Protein AF-A0A523SPM0-F1 (afdb_monomer_lite)

pLDDT: mean 93.88, std 7.46, range [58.22, 98.81]

Structure (mmCIF, N/CA/C/O backbone):
data_AF-A0A523SPM0-F1
#
_entry.id   AF-A0A523SPM0-F1
#
loop_
_atom_site.group_PDB
_atom_site.id
_atom_site.type_symbol
_atom_site.label_atom_id
_atom_site.label_alt_id
_atom_site.label_comp_id
_atom_site.label_asym_id
_atom_site.label_entity_id
_atom_site.label_seq_id
_atom_site.pdbx_PDB_ins_code
_atom_site.Cartn_x
_atom_site.Cartn_y
_atom_site.Cartn_z
_atom_site.occupancy
_atom_site.B_iso_or_equiv
_atom_site.auth_seq_id
_atom_site.auth_comp_id
_atom_site.auth_asym_id
_atom_site.auth_atom_id
_atom_site.pdbx_PDB_model_num
ATOM 1 N N . MET A 1 1 ? -2.596 -20.547 20.341 1.00 78.56 1 MET A N 1
ATOM 2 C CA . MET A 1 1 ? -1.266 -20.321 20.984 1.00 78.56 1 MET A CA 1
ATOM 3 C C . MET A 1 1 ? -1.324 -20.509 22.513 1.00 78.56 1 MET A C 1
ATOM 5 O O . MET A 1 1 ? -2.424 -20.628 23.032 1.00 78.56 1 MET A O 1
ATOM 9 N N . HIS A 1 2 ? -0.196 -20.523 23.255 1.00 85.94 2 HIS A N 1
ATOM 10 C CA . HIS A 1 2 ? -0.216 -20.657 24.735 1.00 85.94 2 HIS A CA 1
ATOM 11 C C . HIS A 1 2 ? -0.800 -19.425 25.455 1.00 85.94 2 HIS A C 1
ATOM 13 O O . HIS A 1 2 ? -1.523 -19.572 26.436 1.00 85.94 2 HIS A O 1
ATOM 19 N N . PHE A 1 3 ? -0.532 -18.218 24.949 1.00 90.62 3 PHE A N 1
ATOM 20 C CA . PHE A 1 3 ? -1.114 -16.971 25.452 1.00 90.62 3 PHE A CA 1
ATOM 21 C C . PHE A 1 3 ? -2.153 -16.439 24.466 1.00 90.62 3 PHE A C 1
ATOM 23 O O . PHE A 1 3 ? -1.918 -16.450 23.257 1.00 90.62 3 PHE A O 1
ATOM 30 N N . LYS A 1 4 ? -3.288 -15.952 24.980 1.00 92.25 4 LYS A N 1
ATOM 31 C CA . LYS A 1 4 ? -4.262 -15.209 24.171 1.00 92.25 4 LYS A CA 1
ATOM 32 C C . LYS A 1 4 ? -3.719 -13.809 23.909 1.00 92.25 4 LYS A C 1
ATOM 34 O O . LYS A 1 4 ? -3.340 -13.127 24.856 1.00 92.25 4 LYS A O 1
ATOM 39 N N . LEU A 1 5 ? -3.692 -13.394 22.644 1.00 92.81 5 LEU A N 1
ATOM 40 C CA . LEU A 1 5 ? -3.217 -12.054 22.274 1.00 92.81 5 LEU A CA 1
ATOM 41 C C . LEU A 1 5 ? -4.288 -10.977 22.441 1.00 92.81 5 LEU A C 1
ATOM 43 O O . LEU A 1 5 ? -3.945 -9.811 22.582 1.00 92.81 5 LEU A O 1
ATOM 47 N N . LEU A 1 6 ? -5.562 -11.373 22.417 1.00 93.38 6 LEU A N 1
ATOM 48 C CA . LEU A 1 6 ? -6.715 -10.497 22.577 1.00 93.38 6 LEU A CA 1
ATOM 49 C C . LEU A 1 6 ? -7.563 -10.992 23.751 1.00 93.38 6 LEU A C 1
ATOM 51 O O . LEU A 1 6 ? -7.893 -12.181 23.857 1.00 93.38 6 LEU A O 1
ATOM 55 N N . SER A 1 7 ? -7.895 -10.083 24.659 1.00 94.44 7 SER A N 1
ATOM 56 C CA . SER A 1 7 ? -8.816 -10.327 25.763 1.00 94.44 7 SER A CA 1
ATOM 57 C C . SER A 1 7 ? -10.267 -10.300 25.282 1.00 94.44 7 SER A C 1
ATOM 59 O O . SER A 1 7 ? -10.586 -9.766 24.226 1.00 94.44 7 SER A O 1
ATOM 61 N N . THR A 1 8 ? -11.197 -10.815 26.089 1.00 95.88 8 THR A N 1
ATOM 62 C CA . THR A 1 8 ? -12.637 -10.740 25.776 1.00 95.88 8 THR A CA 1
ATOM 63 C C . THR A 1 8 ? -13.138 -9.302 25.617 1.00 95.88 8 THR A C 1
ATOM 65 O O . THR A 1 8 ? -14.108 -9.072 24.902 1.00 95.88 8 THR A O 1
ATOM 68 N N . ARG A 1 9 ? -12.498 -8.339 26.288 1.00 95.75 9 ARG A N 1
ATOM 69 C CA . ARG A 1 9 ? -12.816 -6.917 26.148 1.00 95.75 9 ARG A CA 1
ATOM 70 C C . ARG A 1 9 ? -12.385 -6.393 24.777 1.00 95.75 9 ARG A C 1
ATOM 72 O O . ARG A 1 9 ? -13.190 -5.735 24.132 1.00 95.75 9 ARG A O 1
ATOM 79 N N . ASP A 1 10 ? -11.185 -6.754 24.325 1.00 95.31 10 ASP A N 1
ATOM 80 C CA . ASP A 1 10 ? -10.652 -6.332 23.022 1.00 95.31 10 ASP A CA 1
ATOM 81 C C . ASP A 1 10 ? -11.528 -6.848 21.875 1.00 95.31 10 ASP A C 1
ATOM 83 O O . ASP A 1 10 ? -11.893 -6.084 20.985 1.00 95.31 10 ASP A O 1
ATOM 87 N N . LEU A 1 11 ? -11.933 -8.124 21.943 1.00 96.94 11 LEU A N 1
ATOM 88 C CA . LEU A 1 11 ? -12.828 -8.730 20.950 1.00 96.94 11 LEU A CA 1
ATOM 89 C C . LEU A 1 11 ? -14.160 -7.976 20.874 1.00 96.94 11 LEU A C 1
ATOM 91 O O . LEU A 1 11 ? -14.527 -7.495 19.812 1.00 96.94 11 LEU A O 1
ATOM 95 N N . LYS A 1 12 ? -14.823 -7.758 22.019 1.00 98.00 12 LYS A N 1
ATOM 96 C CA . LYS A 1 12 ? -16.098 -7.023 22.072 1.00 98.00 12 LYS A CA 1
ATOM 97 C C . LYS A 1 12 ? -15.994 -5.597 21.533 1.00 98.00 12 LYS A C 1
ATOM 99 O O . LYS A 1 12 ? -16.937 -5.126 20.908 1.00 98.00 12 LYS A O 1
ATOM 104 N N . ALA A 1 13 ? -14.888 -4.904 21.797 1.00 98.06 13 ALA A N 1
ATOM 105 C CA . ALA A 1 13 ? -14.670 -3.552 21.295 1.00 98.06 13 ALA A CA 1
ATOM 106 C C . ALA A 1 13 ? -14.503 -3.531 19.767 1.00 98.06 13 ALA A C 1
ATOM 108 O O . ALA A 1 13 ? -15.066 -2.660 19.103 1.00 98.06 13 ALA A O 1
ATOM 109 N N . MET A 1 14 ? -13.769 -4.496 19.204 1.00 98.00 14 MET A N 1
ATOM 110 C CA . MET A 1 14 ? -13.620 -4.639 17.753 1.00 98.00 14 MET A CA 1
ATOM 111 C C . MET A 1 14 ? -14.925 -5.064 17.076 1.00 98.00 14 MET A C 1
ATOM 113 O O . MET A 1 14 ? -15.291 -4.453 16.076 1.00 98.00 14 MET A O 1
ATOM 117 N N . ASP A 1 15 ? -15.654 -6.025 17.646 1.00 98.50 15 ASP A N 1
ATOM 118 C CA . ASP A 1 15 ? -16.955 -6.467 17.131 1.00 98.50 15 ASP A CA 1
ATOM 119 C C . ASP A 1 15 ? -17.958 -5.300 17.135 1.00 98.50 15 ASP A C 1
ATOM 121 O O . ASP A 1 15 ? -18.575 -5.002 16.116 1.00 98.50 15 ASP A O 1
ATOM 125 N N . ALA A 1 16 ? -18.033 -4.534 18.233 1.00 98.62 16 ALA A N 1
ATOM 126 C CA . ALA A 1 16 ? -18.876 -3.339 18.304 1.00 98.62 16 ALA A CA 1
ATOM 127 C C . ALA A 1 16 ? -18.490 -2.285 17.251 1.00 98.62 16 ALA A C 1
ATOM 129 O O . ALA A 1 16 ? -19.358 -1.602 16.700 1.00 98.62 16 ALA A O 1
ATOM 130 N N . LEU A 1 17 ? -17.193 -2.146 16.953 1.00 98.56 17 LEU A N 1
ATOM 131 C CA . LEU A 1 17 ? -16.728 -1.261 15.890 1.00 98.56 17 LEU A CA 1
ATOM 132 C C . LEU A 1 17 ? -17.192 -1.754 14.512 1.00 98.56 17 LEU A C 1
ATOM 134 O O . LEU A 1 17 ? -17.703 -0.935 13.751 1.00 98.56 17 LEU A O 1
ATOM 138 N N . ILE A 1 18 ? -17.073 -3.051 14.207 1.00 98.56 18 ILE A N 1
ATOM 139 C CA . ILE A 1 18 ? -17.595 -3.665 12.968 1.00 98.56 18 ILE A CA 1
ATOM 140 C C . ILE A 1 18 ? -19.108 -3.429 12.846 1.00 98.56 18 ILE A C 1
ATOM 142 O O . ILE A 1 18 ? -19.576 -2.902 11.834 1.00 98.56 18 ILE A O 1
ATOM 146 N N . ASP A 1 19 ? -19.865 -3.728 13.900 1.00 98.62 19 ASP A N 1
ATOM 147 C CA . ASP A 1 19 ? -21.324 -3.575 13.931 1.00 98.62 19 ASP A CA 1
ATOM 148 C C . ASP A 1 19 ? -21.753 -2.120 13.710 1.00 98.62 19 ASP A C 1
ATOM 150 O O . ASP A 1 19 ? -22.724 -1.842 13.005 1.00 98.62 19 ASP A O 1
ATOM 154 N N . SER A 1 20 ? -20.991 -1.161 14.247 1.00 98.50 20 SER A N 1
ATOM 155 C CA . SER A 1 20 ? -21.260 0.270 14.054 1.00 98.50 20 SER A CA 1
ATOM 156 C C . SER A 1 20 ? -21.124 0.751 12.604 1.00 98.50 20 SER A C 1
ATOM 158 O O . SER A 1 20 ? -21.571 1.857 12.291 1.00 98.50 20 SER A O 1
ATOM 160 N N . TYR A 1 21 ? -20.496 -0.054 11.743 1.00 98.25 21 TYR A N 1
ATOM 161 C CA . TYR A 1 21 ? -20.367 0.162 10.302 1.00 98.25 21 TYR A CA 1
ATOM 162 C C . TYR A 1 21 ? -21.308 -0.731 9.475 1.00 98.25 21 TYR A C 1
ATOM 164 O O . TYR A 1 21 ? -21.231 -0.724 8.250 1.00 98.25 21 TYR A O 1
ATOM 172 N N . GLY A 1 22 ? -22.229 -1.454 10.122 1.00 97.88 22 GLY A N 1
ATOM 173 C CA . GLY A 1 22 ? -23.222 -2.303 9.457 1.00 97.88 22 GLY A CA 1
ATOM 174 C C . GLY A 1 22 ? -22.838 -3.780 9.356 1.00 97.88 22 GLY A C 1
ATOM 175 O O . GLY A 1 22 ? -23.574 -4.542 8.734 1.00 97.88 22 GLY A O 1
ATOM 176 N N . GLY A 1 23 ? -21.731 -4.198 9.978 1.00 98.31 23 GLY A N 1
ATOM 177 C CA . GLY A 1 23 ? -21.254 -5.580 9.930 1.00 98.31 23 GLY A CA 1
ATOM 178 C C . GLY A 1 23 ? -20.215 -5.826 8.831 1.00 98.31 23 GLY A C 1
ATOM 179 O O . GLY A 1 23 ? -20.062 -5.037 7.897 1.00 98.31 23 GLY A O 1
ATOM 180 N N . ALA A 1 24 ? -19.490 -6.942 8.936 1.00 98.06 24 ALA A N 1
ATOM 181 C CA . ALA A 1 24 ? -18.371 -7.255 8.046 1.00 98.06 24 ALA A CA 1
ATOM 182 C C . ALA A 1 24 ? -18.782 -7.385 6.566 1.00 98.06 24 ALA A C 1
ATOM 184 O O . ALA A 1 24 ? -18.094 -6.865 5.687 1.00 98.06 24 ALA A O 1
ATOM 185 N N . GLU A 1 25 ? -19.930 -8.015 6.291 1.00 97.50 25 GLU A N 1
ATOM 186 C CA . GLU A 1 25 ? -20.453 -8.179 4.928 1.00 97.50 25 GLU A CA 1
ATOM 187 C C . GLU A 1 25 ? -20.771 -6.836 4.259 1.00 97.50 25 GLU A C 1
ATOM 189 O O . GLU A 1 25 ? -20.422 -6.620 3.096 1.00 97.50 25 GLU A O 1
ATOM 194 N N . GLU A 1 26 ? -21.401 -5.913 4.992 1.00 98.06 26 GLU A N 1
ATOM 195 C CA . GLU A 1 26 ? -21.746 -4.592 4.466 1.00 98.06 26 GLU A CA 1
ATOM 196 C C . GLU A 1 26 ? -20.485 -3.757 4.217 1.00 98.06 26 GLU A C 1
ATOM 198 O O . GLU A 1 26 ? -20.382 -3.116 3.170 1.00 98.06 26 GLU A O 1
ATOM 203 N N . ILE A 1 27 ? -19.486 -3.840 5.106 1.00 98.56 27 ILE A N 1
ATOM 204 C CA . ILE A 1 27 ? -18.180 -3.205 4.885 1.00 98.56 27 ILE A CA 1
ATOM 205 C C . ILE A 1 27 ? -17.552 -3.720 3.586 1.00 98.56 27 ILE A C 1
ATOM 207 O O . ILE A 1 27 ? -17.174 -2.923 2.723 1.00 98.56 27 ILE A O 1
ATOM 211 N N . SER A 1 28 ? -17.476 -5.043 3.411 1.00 98.12 28 SER A N 1
ATOM 212 C CA . SER A 1 28 ? -16.903 -5.640 2.202 1.00 98.12 28 SER A CA 1
ATOM 213 C C . SER A 1 28 ? -17.643 -5.212 0.937 1.00 98.12 28 SER A C 1
ATOM 215 O O . SER A 1 28 ? -17.008 -4.828 -0.047 1.00 98.12 28 SER A O 1
ATOM 217 N N . LYS A 1 29 ? -18.977 -5.218 0.969 1.00 98.12 29 LYS A N 1
ATOM 218 C CA . LYS A 1 29 ? -19.819 -4.812 -0.159 1.00 98.12 29 LYS A CA 1
ATOM 219 C C . LYS A 1 29 ? -19.625 -3.342 -0.536 1.00 98.12 29 LYS A C 1
ATOM 221 O O . LYS A 1 29 ? -19.514 -3.036 -1.724 1.00 98.12 29 LYS A O 1
ATOM 226 N N . GLN A 1 30 ? -19.570 -2.439 0.443 1.00 97.62 30 GLN A N 1
ATOM 227 C CA . GLN A 1 30 ? -19.360 -1.012 0.181 1.00 97.62 30 GLN A CA 1
ATOM 228 C C . GLN A 1 30 ? -17.985 -0.748 -0.430 1.00 97.62 30 GLN A C 1
ATOM 230 O O . GLN A 1 30 ? -17.899 -0.014 -1.416 1.00 97.62 30 GLN A O 1
ATOM 235 N N . ILE A 1 31 ? -16.936 -1.405 0.082 1.00 98.19 31 ILE A N 1
ATOM 236 C CA . ILE A 1 31 ? -15.592 -1.322 -0.501 1.00 98.19 31 ILE A CA 1
ATOM 237 C C . ILE A 1 31 ? -15.634 -1.692 -1.986 1.00 98.19 31 ILE A C 1
ATOM 239 O O . ILE A 1 31 ? -15.200 -0.891 -2.809 1.00 98.19 31 ILE A O 1
ATOM 243 N N . GLU A 1 32 ? -16.189 -2.855 -2.347 1.00 97.75 32 GLU A N 1
ATOM 244 C CA . GLU A 1 32 ? -16.238 -3.293 -3.752 1.00 97.75 32 GLU A CA 1
ATOM 245 C C . GLU A 1 32 ? -17.041 -2.339 -4.640 1.00 97.75 32 GLU A C 1
ATOM 247 O O . GLU A 1 32 ? -16.625 -2.041 -5.760 1.00 97.75 32 GLU A O 1
ATOM 252 N N . SER A 1 33 ? -18.154 -1.798 -4.135 1.00 96.81 33 SER A N 1
ATOM 253 C CA . SER A 1 33 ? -19.006 -0.883 -4.909 1.00 96.81 33 SER A CA 1
ATOM 254 C C . SER A 1 33 ? -18.293 0.401 -5.356 1.00 96.81 33 SER A C 1
ATOM 256 O O . SER A 1 33 ? -18.675 1.001 -6.360 1.00 96.81 33 SER A O 1
ATOM 258 N N . LEU A 1 34 ? -17.235 0.796 -4.643 1.00 97.12 34 LEU A N 1
ATOM 259 C CA . LEU A 1 34 ? -16.447 1.996 -4.916 1.00 97.12 34 LEU A CA 1
ATOM 260 C C . LEU A 1 34 ? -15.173 1.732 -5.723 1.00 97.12 34 LEU A C 1
ATOM 262 O O . LEU A 1 34 ? -14.445 2.679 -6.005 1.00 97.12 34 LEU A O 1
ATOM 266 N N . ARG A 1 35 ? -14.843 0.478 -6.054 1.00 96.31 35 ARG A N 1
ATOM 267 C CA . ARG A 1 35 ? -13.588 0.143 -6.761 1.00 96.31 35 ARG A CA 1
ATOM 268 C C . ARG A 1 35 ? -13.692 0.245 -8.280 1.00 96.31 35 ARG A C 1
ATOM 270 O O . ARG A 1 35 ? -12.662 0.307 -8.957 1.00 96.31 35 ARG A O 1
ATOM 277 N N . ASP A 1 36 ? -14.913 0.276 -8.805 1.00 96.12 36 ASP A N 1
ATOM 278 C CA . ASP A 1 36 ? -15.158 0.504 -10.224 1.00 96.12 36 ASP A CA 1
ATOM 279 C C . ASP A 1 36 ? -14.667 1.892 -10.670 1.00 96.12 36 ASP A C 1
ATOM 281 O O . ASP A 1 36 ? -14.769 2.881 -9.935 1.00 96.12 36 ASP A O 1
ATOM 285 N N . TYR A 1 37 ? -14.119 1.954 -11.886 1.00 97.69 37 TYR A N 1
ATOM 286 C CA . TYR A 1 37 ? -13.514 3.178 -12.396 1.00 97.69 37 TYR A CA 1
ATOM 287 C C . TYR A 1 37 ? -14.543 4.281 -12.634 1.00 97.69 37 TYR A C 1
ATOM 289 O O . TYR A 1 37 ? -14.278 5.418 -12.254 1.00 97.69 37 TYR A O 1
ATOM 297 N N . GLU A 1 38 ? -15.713 3.967 -13.195 1.00 98.00 38 GLU A N 1
ATOM 298 C CA . GLU A 1 38 ? -16.730 4.979 -13.503 1.00 98.00 38 GLU A CA 1
ATOM 299 C C . GLU A 1 38 ? -17.274 5.607 -12.219 1.00 98.00 38 GLU A C 1
ATOM 301 O O . GLU A 1 38 ? -17.396 6.831 -12.122 1.00 98.00 38 GLU A O 1
ATOM 306 N N . THR A 1 39 ? -17.491 4.789 -11.184 1.00 98.06 39 THR A N 1
ATOM 307 C CA . THR A 1 39 ? -17.859 5.282 -9.849 1.00 98.06 39 THR A CA 1
ATOM 308 C C . THR A 1 39 ? -16.802 6.242 -9.298 1.00 98.06 39 THR A C 1
ATOM 310 O O . THR A 1 39 ? -17.128 7.366 -8.904 1.00 98.06 39 THR A O 1
ATOM 313 N N . ARG A 1 40 ? -15.521 5.845 -9.297 1.00 98.12 40 ARG A N 1
ATOM 314 C CA . ARG A 1 40 ? -14.435 6.700 -8.786 1.00 98.12 40 ARG A CA 1
ATOM 315 C C . ARG A 1 40 ? -14.255 7.964 -9.612 1.00 98.12 40 ARG A C 1
ATOM 317 O O . ARG A 1 40 ? -14.081 9.029 -9.029 1.00 98.12 40 ARG A O 1
ATOM 324 N N . LYS A 1 41 ? -14.315 7.860 -10.941 1.00 98.25 41 LYS A N 1
ATOM 325 C CA . LYS A 1 41 ? -14.183 8.985 -11.874 1.00 98.25 41 LYS A CA 1
ATOM 326 C C . LYS A 1 41 ? -15.304 9.997 -11.669 1.00 98.25 41 LYS A C 1
ATOM 328 O O . LYS A 1 41 ? -15.018 11.189 -11.608 1.00 98.25 41 LYS A O 1
ATOM 333 N N . SER A 1 42 ? -16.542 9.538 -11.473 1.00 98.31 42 SER A N 1
ATOM 334 C CA . SER A 1 42 ? -17.681 10.410 -11.160 1.00 98.31 42 SER A CA 1
ATOM 335 C C . SER A 1 42 ? -17.466 11.170 -9.848 1.00 98.31 42 SER A C 1
ATOM 337 O O . SER A 1 42 ? -17.526 12.399 -9.836 1.00 98.31 42 SER A O 1
ATOM 339 N N . ILE A 1 43 ? -17.144 10.462 -8.758 1.00 98.19 43 ILE A N 1
ATOM 340 C CA . ILE A 1 43 ? -16.915 11.080 -7.439 1.00 98.19 43 ILE A CA 1
ATOM 341 C C . ILE A 1 43 ? -15.728 12.053 -7.493 1.00 98.19 43 ILE A C 1
ATOM 343 O O . ILE A 1 43 ? -15.812 13.176 -7.002 1.00 98.19 43 ILE A O 1
ATOM 347 N N . ALA A 1 44 ? -14.620 11.650 -8.117 1.00 98.25 44 ALA A N 1
ATOM 348 C CA . ALA A 1 44 ? -13.451 12.499 -8.319 1.00 98.25 44 ALA A CA 1
ATOM 349 C C . ALA A 1 44 ? -13.786 13.747 -9.156 1.00 98.25 44 ALA A C 1
ATOM 351 O O . ALA A 1 44 ? -13.326 14.846 -8.843 1.00 98.25 44 ALA A O 1
ATOM 352 N N . GLY A 1 45 ? -14.622 13.602 -10.188 1.00 98.38 45 GLY A N 1
ATOM 353 C CA . GLY A 1 45 ? -15.120 14.692 -11.026 1.00 98.38 45 GLY A CA 1
ATOM 354 C C . GLY A 1 45 ? -15.893 15.742 -10.232 1.00 98.38 45 GLY A C 1
ATOM 355 O O . GLY A 1 45 ? -15.569 16.926 -10.316 1.00 98.38 45 GLY A O 1
ATOM 356 N N . GLU A 1 46 ? -16.835 15.315 -9.387 1.00 98.25 46 GLU A N 1
ATOM 357 C CA . GLU A 1 46 ? -17.583 16.199 -8.473 1.00 98.25 46 GLU A CA 1
ATOM 358 C C . GLU A 1 46 ? -16.670 16.948 -7.491 1.00 98.25 46 GLU A C 1
ATOM 360 O O . GLU A 1 46 ? -16.991 18.047 -7.036 1.00 98.25 46 GLU A O 1
ATOM 365 N N . LYS A 1 47 ? -15.508 16.365 -7.186 1.00 98.00 47 LYS A N 1
ATOM 366 C CA . LYS A 1 47 ? -14.473 16.927 -6.312 1.00 98.00 47 LYS A CA 1
ATOM 367 C C . LYS A 1 47 ? -13.403 17.738 -7.057 1.00 98.00 47 LYS A C 1
ATOM 369 O O . LYS A 1 47 ? -12.453 18.204 -6.437 1.00 98.00 47 LYS A O 1
ATOM 374 N N . GLY A 1 48 ? -13.549 17.937 -8.369 1.00 98.06 48 GLY A N 1
ATOM 375 C CA . GLY A 1 48 ? -12.653 18.777 -9.171 1.00 98.06 48 GLY A CA 1
ATOM 376 C C . GLY A 1 48 ? -11.411 18.076 -9.731 1.00 98.06 48 GLY A C 1
ATOM 377 O O . GLY A 1 48 ? -10.492 18.751 -10.188 1.00 98.06 48 GLY A O 1
ATOM 378 N N . PHE A 1 49 ? -11.371 16.740 -9.733 1.00 98.44 49 PHE A N 1
ATOM 379 C CA . PHE A 1 49 ? -10.256 15.944 -10.270 1.00 98.44 49 PHE A CA 1
ATOM 380 C C . PHE A 1 49 ? -10.546 15.311 -11.645 1.00 98.44 49 PHE A C 1
ATOM 382 O O . PHE A 1 49 ? -9.690 14.615 -12.183 1.00 98.44 49 PHE A O 1
ATOM 389 N N . GLY A 1 50 ? -11.715 15.561 -12.247 1.00 98.12 50 GLY A N 1
ATOM 390 C CA . GLY A 1 50 ? -12.128 14.936 -13.516 1.00 98.12 50 GLY A CA 1
ATOM 391 C C . GLY A 1 50 ? -11.134 15.145 -14.666 1.00 98.12 50 GLY A C 1
ATOM 392 O O . GLY A 1 50 ? -10.632 14.174 -15.224 1.00 98.12 50 GLY A O 1
ATOM 393 N N . GLU A 1 51 ? -10.761 16.400 -14.946 1.00 98.44 51 GLU A N 1
ATOM 394 C CA . GLU A 1 51 ? -9.793 16.738 -16.008 1.00 98.44 51 GLU A CA 1
ATOM 395 C C . GLU A 1 51 ? -8.409 16.105 -15.760 1.00 98.44 51 GLU A C 1
ATOM 397 O O . GLU A 1 51 ? -7.701 15.735 -16.696 1.00 98.44 51 GLU A O 1
ATOM 402 N N . MET A 1 52 ? -8.009 15.959 -14.491 1.00 98.50 52 MET A N 1
ATOM 403 C CA . MET A 1 52 ? -6.749 15.304 -14.132 1.00 98.50 52 MET A CA 1
ATOM 404 C C . MET A 1 52 ? -6.775 13.821 -14.507 1.00 98.50 52 MET A C 1
ATOM 406 O O . MET A 1 52 ? -5.806 13.321 -15.074 1.00 98.50 52 MET A O 1
ATOM 410 N N . LEU A 1 53 ? -7.881 13.127 -14.219 1.00 98.69 53 LEU A N 1
ATOM 411 C CA . LEU A 1 53 ? -8.037 11.719 -14.579 1.00 98.69 53 LEU A CA 1
ATOM 412 C C . LEU A 1 53 ? -8.066 11.528 -16.099 1.00 98.69 53 LEU A C 1
ATOM 414 O O . LEU A 1 53 ? -7.379 10.641 -16.591 1.00 98.69 53 LEU A O 1
ATOM 418 N N . GLU A 1 54 ? -8.767 12.391 -16.836 1.00 98.50 54 GLU A N 1
ATOM 419 C CA . GLU A 1 54 ? -8.794 12.352 -18.308 1.00 98.50 54 GLU A CA 1
ATOM 420 C C . GLU A 1 54 ? -7.395 12.531 -18.912 1.00 98.50 54 GLU A C 1
ATOM 422 O O . GLU A 1 54 ? -6.981 11.781 -19.794 1.00 98.50 54 GLU A O 1
ATOM 427 N N . LYS A 1 55 ? -6.604 13.477 -18.394 1.00 98.56 55 LYS A N 1
ATOM 428 C CA . LYS A 1 55 ? -5.209 13.645 -18.832 1.00 98.56 55 LYS A CA 1
ATOM 429 C C . LYS A 1 55 ? -4.336 12.447 -18.469 1.00 98.56 55 LYS A C 1
ATOM 431 O O . LYS A 1 55 ? -3.458 12.087 -19.247 1.00 98.56 55 LYS A O 1
ATOM 436 N N . ALA A 1 56 ? -4.561 11.829 -17.309 1.00 98.56 56 ALA A N 1
ATOM 437 C CA . ALA A 1 56 ? -3.831 10.630 -16.919 1.00 98.56 56 ALA A CA 1
ATOM 438 C C . ALA A 1 56 ? -4.120 9.461 -17.877 1.00 98.56 56 ALA A C 1
ATOM 440 O O . ALA A 1 56 ? -3.183 8.759 -18.247 1.00 98.56 56 ALA A O 1
ATOM 441 N N . GLU A 1 57 ? -5.370 9.289 -18.328 1.00 98.44 57 GLU A N 1
ATOM 442 C CA . GLU A 1 57 ? -5.742 8.298 -19.355 1.00 98.44 57 GLU A CA 1
ATOM 443 C C . GLU A 1 57 ? -4.994 8.520 -20.678 1.00 98.44 57 GLU A C 1
ATOM 445 O O . GLU A 1 57 ? -4.609 7.556 -21.339 1.00 98.44 57 GLU A O 1
ATOM 450 N N . GLU A 1 58 ? -4.763 9.776 -21.065 1.00 98.44 58 GLU A N 1
ATOM 451 C CA . GLU A 1 58 ? -3.971 10.094 -22.255 1.00 98.44 58 GLU A CA 1
ATOM 452 C C . GLU A 1 58 ? -2.482 9.792 -22.048 1.00 98.44 58 GLU A C 1
ATOM 454 O O . GLU A 1 58 ? -1.878 9.131 -22.889 1.00 98.44 58 GLU A O 1
ATOM 459 N N . TYR A 1 59 ? -1.901 10.191 -20.913 1.00 98.50 59 TYR A N 1
ATOM 460 C CA . TYR A 1 59 ? -0.476 9.983 -20.633 1.00 98.50 59 TYR A CA 1
ATOM 461 C C . TYR A 1 59 ? -0.064 8.513 -20.588 1.00 98.50 59 TYR A C 1
ATOM 463 O O . TYR A 1 59 ? 1.017 8.164 -21.061 1.00 98.50 59 TYR A O 1
ATOM 471 N N . VAL A 1 60 ? -0.903 7.628 -20.044 1.00 97.94 60 VAL A N 1
ATOM 472 C CA . VAL A 1 60 ? -0.534 6.209 -19.916 1.00 97.94 60 VAL A CA 1
ATOM 473 C C . VAL A 1 60 ? -0.417 5.477 -21.257 1.00 97.94 60 VAL A C 1
ATOM 475 O O . VAL A 1 60 ? 0.190 4.407 -21.318 1.00 97.94 60 VAL A O 1
ATOM 478 N N . LYS A 1 61 ? -0.933 6.055 -22.351 1.00 97.25 61 LYS A N 1
ATOM 479 C CA . LYS A 1 61 ? -0.790 5.498 -23.708 1.00 97.25 61 LYS A CA 1
ATOM 480 C C . LYS A 1 61 ? 0.658 5.511 -24.198 1.00 97.25 61 LYS A C 1
ATOM 482 O O . LYS A 1 61 ? 1.014 4.656 -25.004 1.00 97.25 61 LYS A O 1
ATOM 487 N N . ASP A 1 62 ? 1.473 6.427 -23.680 1.00 97.19 62 ASP A N 1
ATOM 488 C CA . ASP A 1 62 ? 2.877 6.605 -24.064 1.00 97.19 62 ASP A CA 1
ATOM 489 C C . ASP A 1 62 ? 3.849 5.808 -23.171 1.00 97.19 62 ASP A C 1
ATOM 491 O O . ASP A 1 62 ? 5.066 5.975 -23.253 1.00 97.19 62 ASP A O 1
ATOM 495 N N . PHE A 1 63 ? 3.342 4.945 -22.283 1.00 98.00 63 PHE A N 1
ATOM 496 C CA . PHE A 1 63 ? 4.187 4.151 -21.390 1.00 98.00 63 PHE A CA 1
ATOM 497 C C . PHE A 1 63 ? 4.871 2.997 -22.133 1.00 98.00 63 PHE A C 1
ATOM 499 O O . PHE A 1 63 ? 4.278 2.344 -22.995 1.00 98.00 63 PHE A O 1
ATOM 506 N N . ALA A 1 64 ? 6.109 2.699 -21.731 1.00 97.56 64 ALA A N 1
ATOM 507 C CA . ALA A 1 64 ? 6.884 1.592 -22.276 1.00 97.56 64 ALA A CA 1
ATOM 508 C C . ALA A 1 64 ? 6.199 0.237 -22.040 1.00 97.56 64 ALA A C 1
ATOM 510 O O . ALA A 1 64 ? 5.593 0.009 -20.989 1.00 97.56 64 ALA A O 1
ATOM 511 N N . LYS A 1 65 ? 6.370 -0.691 -22.989 1.00 98.06 65 LYS A N 1
ATOM 512 C CA . LYS A 1 65 ? 5.825 -2.052 -22.915 1.00 98.06 65 LYS A CA 1
ATOM 513 C C . LYS A 1 65 ? 6.892 -3.091 -22.583 1.00 98.06 65 LYS A C 1
ATOM 515 O O . LYS A 1 65 ? 8.023 -3.036 -23.079 1.00 98.06 65 LYS A O 1
ATOM 520 N N . VAL A 1 66 ? 6.534 -4.055 -21.735 1.00 97.94 66 VAL A N 1
ATOM 521 C CA . VAL A 1 66 ? 7.410 -5.162 -21.329 1.00 97.94 66 VAL A CA 1
ATOM 522 C C . VAL A 1 66 ? 7.764 -6.019 -22.544 1.00 97.94 66 VAL A C 1
ATOM 524 O O . VAL A 1 66 ? 8.927 -6.389 -22.703 1.00 97.94 66 VAL A O 1
ATOM 527 N N . GLU A 1 67 ? 6.794 -6.294 -23.412 1.00 97.94 67 GLU A N 1
ATOM 528 C CA . GLU A 1 67 ? 6.927 -7.068 -24.648 1.00 97.94 67 GLU A CA 1
ATOM 529 C C . GLU A 1 67 ? 7.986 -6.457 -25.567 1.00 97.94 67 GLU A C 1
ATOM 531 O O . GLU A 1 67 ? 8.922 -7.153 -25.964 1.00 97.94 67 GLU A O 1
ATOM 536 N N . ASP A 1 68 ? 7.899 -5.146 -25.809 1.00 97.81 68 ASP A N 1
ATOM 537 C CA . ASP A 1 68 ? 8.844 -4.410 -26.652 1.00 97.81 68 ASP A CA 1
ATOM 538 C C . ASP A 1 68 ? 10.267 -4.494 -26.087 1.00 97.81 68 ASP A C 1
ATOM 540 O O . ASP A 1 68 ? 11.238 -4.714 -26.818 1.00 97.81 68 ASP A O 1
ATOM 544 N N . PHE A 1 69 ? 10.416 -4.353 -24.763 1.00 98.00 69 PHE A N 1
ATOM 545 C CA . PHE A 1 69 ? 11.715 -4.488 -24.109 1.00 98.00 69 PHE A CA 1
ATOM 546 C C . PHE A 1 69 ? 12.269 -5.916 -24.224 1.00 98.00 69 PHE A C 1
ATOM 548 O O . PHE A 1 69 ? 13.456 -6.088 -24.527 1.00 98.00 69 PHE A O 1
ATOM 555 N N . VAL A 1 70 ? 11.435 -6.931 -23.992 1.00 98.38 70 VAL A N 1
ATOM 556 C CA . VAL A 1 70 ? 11.811 -8.351 -24.067 1.00 98.38 70 VAL A CA 1
ATOM 557 C C . VAL A 1 70 ? 12.247 -8.725 -25.480 1.00 98.38 70 VAL A C 1
ATOM 559 O O . VAL A 1 70 ? 13.323 -9.309 -25.638 1.00 98.38 70 VAL A O 1
ATOM 562 N N . GLU A 1 71 ? 11.472 -8.341 -26.496 1.00 98.06 71 GLU A N 1
ATOM 563 C CA . GLU A 1 71 ? 11.776 -8.601 -27.904 1.00 98.06 71 GLU A CA 1
ATOM 564 C C . GLU A 1 71 ? 13.070 -7.896 -28.327 1.00 98.06 71 GLU A C 1
ATOM 566 O O . GLU A 1 71 ? 14.011 -8.547 -28.789 1.00 98.06 71 GLU A O 1
ATOM 571 N N . LYS A 1 72 ? 13.175 -6.584 -28.072 1.00 97.75 72 LYS A N 1
ATOM 572 C CA . LYS A 1 72 ? 14.348 -5.764 -28.426 1.00 97.75 72 LYS A CA 1
ATOM 573 C C . LYS A 1 72 ? 15.655 -6.287 -27.829 1.00 97.75 72 LYS A C 1
ATOM 575 O O . LYS A 1 72 ? 16.716 -6.097 -28.421 1.00 97.75 72 LYS A O 1
ATOM 580 N N . ASN A 1 73 ? 15.599 -6.905 -26.649 1.00 98.06 73 ASN A N 1
ATOM 581 C CA . ASN A 1 73 ? 16.780 -7.399 -25.937 1.00 98.06 73 ASN A CA 1
ATOM 582 C C . ASN A 1 73 ? 16.959 -8.925 -26.048 1.00 98.06 73 ASN A C 1
ATOM 584 O O . ASN A 1 73 ? 17.884 -9.455 -25.433 1.00 98.06 73 ASN A O 1
ATOM 588 N N . GLY A 1 74 ? 16.106 -9.633 -26.801 1.00 98.00 74 GLY A N 1
ATOM 589 C CA . GLY A 1 74 ? 16.185 -11.089 -26.960 1.00 98.00 74 GLY A CA 1
ATOM 590 C C . GLY A 1 74 ? 16.103 -11.850 -25.632 1.00 98.00 74 GLY A C 1
ATOM 591 O O . GLY A 1 74 ? 16.831 -12.825 -25.431 1.00 98.00 74 GLY A O 1
ATOM 592 N N . ILE A 1 75 ? 15.275 -11.376 -24.697 1.00 98.25 75 ILE A N 1
ATOM 593 C CA . ILE A 1 75 ? 15.209 -11.924 -23.337 1.00 98.25 75 ILE A CA 1
ATOM 594 C C . ILE A 1 75 ? 14.420 -13.235 -23.324 1.00 98.25 75 ILE A C 1
ATOM 596 O O . ILE A 1 75 ? 13.295 -13.312 -23.811 1.00 98.25 75 ILE A O 1
ATOM 600 N N . ALA A 1 76 ? 14.992 -14.257 -22.684 1.00 97.56 76 ALA A N 1
ATOM 601 C CA . ALA A 1 76 ? 14.320 -15.518 -22.399 1.00 97.56 76 ALA A CA 1
ATOM 602 C C . ALA A 1 76 ? 14.184 -15.722 -20.885 1.00 97.56 76 ALA A C 1
ATOM 604 O O . ALA A 1 76 ? 15.166 -15.674 -20.143 1.00 97.56 76 ALA A O 1
ATOM 605 N N . PHE A 1 77 ? 12.967 -16.004 -20.421 1.00 98.06 77 PHE A N 1
ATOM 606 C CA . PHE A 1 77 ? 12.688 -16.259 -19.008 1.00 98.06 77 PHE A CA 1
ATOM 607 C C . PHE A 1 77 ? 12.977 -17.721 -18.644 1.00 98.06 77 PHE A C 1
ATOM 609 O O . PHE A 1 77 ? 12.081 -18.566 -18.643 1.00 98.06 77 PHE A O 1
ATOM 616 N N . THR A 1 78 ? 14.246 -18.035 -18.379 1.00 97.81 78 THR A N 1
ATOM 617 C CA . THR A 1 78 ? 14.722 -19.407 -18.132 1.00 97.81 78 THR A CA 1
ATOM 618 C C . THR A 1 78 ? 14.813 -19.787 -16.655 1.00 97.81 78 THR A C 1
ATOM 620 O O . THR A 1 78 ? 15.080 -20.950 -16.348 1.00 97.81 78 THR A O 1
ATOM 623 N N . LYS A 1 79 ? 14.642 -18.837 -15.729 1.00 98.12 79 LYS A N 1
ATOM 624 C CA . LYS A 1 79 ? 14.802 -19.061 -14.286 1.00 98.12 79 LYS A CA 1
ATOM 625 C C . LYS A 1 79 ? 13.471 -18.990 -13.534 1.00 98.12 79 LYS A C 1
ATOM 627 O O . LYS A 1 79 ? 12.524 -18.332 -13.960 1.00 98.12 79 LYS A O 1
ATOM 632 N N . LYS A 1 80 ? 13.425 -19.688 -12.395 1.00 96.94 80 LYS A N 1
ATOM 633 C CA . LYS A 1 80 ? 12.367 -19.555 -11.377 1.00 96.94 80 LYS A CA 1
ATOM 634 C C . LYS A 1 80 ? 12.559 -18.262 -10.573 1.00 96.94 80 LYS A C 1
ATOM 636 O O . LYS A 1 80 ? 13.556 -17.579 -10.770 1.00 96.94 80 LYS A O 1
ATOM 641 N N . GLY A 1 81 ? 11.634 -17.959 -9.664 1.00 97.31 81 GLY A N 1
ATOM 642 C CA . GLY A 1 81 ? 11.632 -16.719 -8.892 1.00 97.31 81 GLY A CA 1
ATOM 643 C C . GLY A 1 81 ? 11.081 -15.561 -9.719 1.00 97.31 81 GLY A C 1
ATOM 644 O O . GLY A 1 81 ? 11.612 -15.219 -10.781 1.00 97.31 81 GLY A O 1
ATOM 645 N N . ILE A 1 82 ? 9.981 -14.988 -9.249 1.00 98.56 82 ILE A N 1
ATOM 646 C CA . ILE A 1 82 ? 9.294 -13.865 -9.878 1.00 98.56 82 ILE A CA 1
ATOM 647 C C . ILE A 1 82 ? 9.515 -12.623 -9.023 1.00 98.56 82 ILE A C 1
ATOM 649 O O . ILE A 1 82 ? 9.272 -12.618 -7.816 1.00 98.56 82 ILE A O 1
ATOM 653 N N . CYS A 1 83 ? 9.956 -11.556 -9.677 1.00 98.75 83 CYS A N 1
ATOM 654 C CA . CYS A 1 83 ? 10.103 -10.255 -9.055 1.00 98.75 83 CYS A CA 1
ATOM 655 C C . CYS A 1 83 ? 8.805 -9.444 -9.185 1.00 98.75 83 CYS A C 1
ATOM 657 O O . CYS A 1 83 ? 8.194 -9.403 -10.254 1.00 98.75 83 CYS A O 1
ATOM 659 N N . THR A 1 84 ? 8.397 -8.765 -8.119 1.00 98.81 84 THR A N 1
ATOM 660 C CA . THR A 1 84 ? 7.312 -7.773 -8.139 1.00 98.81 84 THR A CA 1
ATOM 661 C C . THR A 1 84 ? 7.915 -6.379 -7.954 1.00 98.81 84 THR A C 1
ATOM 663 O O . THR A 1 84 ? 8.638 -6.143 -6.985 1.00 98.81 84 THR A O 1
ATOM 666 N N . ALA A 1 85 ? 7.641 -5.456 -8.881 1.00 98.56 85 ALA A N 1
ATOM 667 C CA . ALA A 1 85 ? 8.167 -4.090 -8.842 1.00 98.56 85 ALA A CA 1
ATOM 668 C C . ALA A 1 85 ? 7.296 -3.176 -7.962 1.00 98.56 85 ALA A C 1
ATOM 670 O O . ALA A 1 85 ? 6.117 -2.978 -8.268 1.00 98.56 85 ALA A O 1
ATOM 671 N N . GLN A 1 86 ? 7.868 -2.594 -6.901 1.00 98.50 86 GLN A N 1
ATOM 672 C CA . GLN A 1 86 ? 7.139 -1.745 -5.953 1.00 98.50 86 GLN A CA 1
ATOM 673 C C . GLN A 1 86 ? 7.861 -0.420 -5.667 1.00 98.50 86 GLN A C 1
ATOM 675 O O . GLN A 1 86 ? 9.058 -0.392 -5.363 1.00 98.50 86 GLN A O 1
ATOM 680 N N . VAL A 1 87 ? 7.116 0.687 -5.683 1.00 97.75 87 VAL A N 1
ATOM 681 C CA . VAL A 1 87 ? 7.617 2.032 -5.343 1.00 97.75 87 VAL A CA 1
ATOM 682 C C . VAL A 1 87 ? 6.760 2.653 -4.239 1.00 97.75 87 VAL A C 1
ATOM 684 O O . VAL A 1 87 ? 5.533 2.547 -4.250 1.00 97.75 87 VAL A O 1
ATOM 687 N N . SER A 1 88 ? 7.400 3.300 -3.263 1.00 94.88 88 SER A N 1
ATOM 688 C CA . SER A 1 88 ? 6.721 4.085 -2.227 1.00 94.88 88 SER A CA 1
ATOM 689 C C . SER A 1 88 ? 6.929 5.586 -2.393 1.00 94.88 88 SER A C 1
ATOM 691 O O . SER A 1 88 ? 7.708 6.051 -3.226 1.00 94.88 88 SER A O 1
ATOM 693 N N . GLY A 1 89 ? 6.221 6.349 -1.562 1.00 92.50 89 GLY A N 1
ATOM 694 C CA . GLY A 1 89 ? 6.307 7.803 -1.538 1.00 92.50 89 GLY A CA 1
ATOM 695 C C . GLY A 1 89 ? 5.201 8.484 -2.333 1.00 92.50 89 GLY A C 1
ATOM 696 O O . GLY A 1 89 ? 5.312 9.673 -2.583 1.00 92.50 89 GLY A O 1
ATOM 697 N N . PHE A 1 90 ? 4.137 7.773 -2.722 1.00 96.19 90 PHE A N 1
ATOM 698 C CA . PHE A 1 90 ? 2.981 8.399 -3.365 1.00 96.19 90 PHE A CA 1
ATOM 699 C C . PHE A 1 90 ? 2.226 9.275 -2.360 1.00 96.19 90 PHE A C 1
ATOM 701 O O . PHE A 1 90 ? 1.888 8.831 -1.257 1.00 96.19 90 PHE A O 1
ATOM 708 N N . GLN A 1 91 ? 1.956 10.529 -2.719 1.00 95.38 91 GLN A N 1
ATOM 709 C CA . GLN A 1 91 ? 1.379 11.497 -1.785 1.00 95.38 91 GLN A CA 1
ATOM 710 C C . GLN A 1 91 ? 0.112 12.162 -2.342 1.00 95.38 91 GLN A C 1
ATOM 712 O O . GLN A 1 91 ? 0.056 13.365 -2.555 1.00 95.38 91 GLN A O 1
ATOM 717 N N . GLY A 1 92 ? -0.912 11.357 -2.613 1.00 96.12 92 GLY A N 1
ATOM 718 C CA . GLY A 1 92 ? -2.170 11.835 -3.186 1.00 96.12 92 GLY A CA 1
ATOM 719 C C . GLY A 1 92 ? -2.120 12.049 -4.696 1.00 96.12 92 GLY A C 1
ATOM 720 O O . GLY A 1 92 ? -1.166 11.665 -5.380 1.00 96.12 92 GLY A O 1
ATOM 721 N N . ALA A 1 93 ? -3.192 12.614 -5.232 1.00 98.12 93 ALA A N 1
ATOM 722 C CA . ALA A 1 93 ? -3.490 12.683 -6.647 1.00 98.12 93 ALA A CA 1
ATOM 723 C C . ALA A 1 93 ? -2.500 13.570 -7.398 1.00 98.12 93 ALA A C 1
ATOM 725 O O . ALA A 1 93 ? -1.904 13.110 -8.365 1.00 98.12 93 ALA A O 1
ATOM 726 N N . ARG A 1 94 ? -2.251 14.806 -6.945 1.00 98.06 94 ARG A N 1
ATOM 727 C CA . ARG A 1 94 ? -1.395 15.747 -7.693 1.00 98.06 94 ARG A CA 1
ATOM 728 C C . ARG A 1 94 ? 0.045 15.240 -7.865 1.00 98.06 94 ARG A C 1
ATOM 730 O O . ARG A 1 94 ? 0.502 15.208 -9.006 1.00 98.06 94 ARG A O 1
ATOM 737 N N . PRO A 1 95 ? 0.764 14.780 -6.818 1.00 97.81 95 PRO A N 1
ATOM 738 C CA . PRO A 1 95 ? 2.105 14.227 -7.017 1.00 97.81 95 PRO A CA 1
ATOM 739 C C . PRO A 1 95 ? 2.106 12.938 -7.846 1.00 97.81 95 PRO A C 1
ATOM 741 O O . PRO A 1 95 ? 3.022 12.711 -8.635 1.00 97.81 95 PRO A O 1
ATOM 744 N N . THR A 1 96 ? 1.071 12.101 -7.703 1.00 98.44 96 THR A N 1
ATOM 745 C CA . THR A 1 96 ? 0.918 10.887 -8.523 1.00 98.44 96 THR A CA 1
ATOM 746 C C . THR A 1 96 ? 0.745 11.245 -9.998 1.00 98.44 96 THR A C 1
ATOM 748 O O . THR A 1 96 ? 1.428 10.679 -10.845 1.00 98.44 96 THR A O 1
ATOM 751 N N . PHE A 1 97 ? -0.102 12.227 -10.304 1.00 98.69 97 PHE A N 1
ATOM 752 C CA . PHE A 1 97 ? -0.325 12.736 -11.653 1.00 98.69 97 PHE A CA 1
ATOM 753 C C . PHE A 1 97 ? 0.959 13.298 -12.277 1.00 98.69 97 PHE A C 1
ATOM 755 O O . PHE A 1 97 ? 1.275 12.987 -13.424 1.00 98.69 97 PHE A O 1
ATOM 762 N N . GLU A 1 98 ? 1.747 14.058 -11.513 1.00 98.50 98 GLU A N 1
ATOM 763 C CA . GLU A 1 98 ? 3.039 14.570 -11.982 1.00 98.50 98 GLU A CA 1
ATOM 764 C C . GLU A 1 98 ? 4.041 13.449 -12.276 1.00 98.50 98 GLU A C 1
ATOM 766 O O . GLU A 1 98 ? 4.742 13.503 -13.287 1.00 98.50 98 GLU A O 1
ATOM 771 N N . CYS A 1 99 ? 4.072 12.395 -11.455 1.00 98.56 99 CYS A N 1
ATOM 772 C CA . CYS A 1 99 ? 4.860 11.203 -11.758 1.00 98.56 99 CYS A CA 1
ATOM 773 C C . CYS A 1 99 ? 4.406 10.544 -13.071 1.00 98.56 99 CYS A C 1
ATOM 775 O O . CYS A 1 99 ? 5.245 10.258 -13.924 1.00 98.56 99 CYS A O 1
ATOM 777 N N . VAL A 1 100 ? 3.094 10.358 -13.265 1.00 98.62 100 VAL A N 1
ATOM 778 C CA . VAL A 1 100 ? 2.522 9.774 -14.492 1.00 98.62 100 VAL A CA 1
ATOM 779 C C . VAL A 1 100 ? 2.909 10.588 -15.727 1.00 98.62 100 VAL A C 1
ATOM 781 O O . VAL A 1 100 ? 3.412 10.017 -16.694 1.00 98.62 100 VAL A O 1
ATOM 784 N N . ARG A 1 101 ? 2.766 11.918 -15.676 1.00 98.62 101 ARG A N 1
ATOM 785 C CA . ARG A 1 101 ? 3.185 12.821 -16.760 1.00 98.62 101 ARG A CA 1
ATOM 786 C C . ARG A 1 101 ? 4.673 12.660 -17.085 1.00 98.62 101 ARG A C 1
ATOM 788 O O . ARG A 1 101 ? 5.037 12.528 -18.247 1.00 98.62 101 ARG A O 1
ATOM 795 N N . ARG A 1 102 ? 5.540 12.643 -16.066 1.00 98.44 102 ARG A N 1
ATOM 796 C CA . ARG A 1 102 ? 7.000 12.497 -16.235 1.00 98.44 102 ARG A CA 1
ATOM 797 C C . ARG A 1 102 ? 7.388 11.146 -16.838 1.00 98.44 102 ARG A C 1
ATOM 799 O O . ARG A 1 102 ? 8.328 11.082 -17.625 1.00 98.44 102 ARG A O 1
ATOM 806 N N . VAL A 1 103 ? 6.683 10.074 -16.474 1.00 98.25 103 VAL A N 1
ATOM 807 C CA . VAL A 1 103 ? 6.889 8.747 -17.073 1.00 98.25 103 VAL A CA 1
ATOM 808 C C . VAL A 1 103 ? 6.479 8.747 -18.545 1.00 98.25 103 VAL A C 1
ATOM 810 O O . VAL A 1 103 ? 7.265 8.279 -19.367 1.00 98.25 103 VAL A O 1
ATOM 813 N N . ALA A 1 104 ? 5.323 9.329 -18.886 1.00 98.00 104 ALA A N 1
ATOM 814 C CA . ALA A 1 104 ? 4.883 9.472 -20.276 1.00 98.00 104 ALA A CA 1
ATOM 815 C C . ALA A 1 104 ? 5.896 10.259 -21.123 1.00 98.00 104 ALA A C 1
ATOM 817 O O . ALA A 1 104 ? 6.245 9.845 -22.222 1.00 98.00 104 ALA A O 1
ATOM 818 N N . GLU A 1 105 ? 6.452 11.347 -20.580 1.00 97.88 105 GLU A N 1
ATOM 819 C CA . GLU A 1 105 ? 7.501 12.136 -21.245 1.00 97.88 105 GLU A CA 1
ATOM 820 C C . GLU A 1 105 ? 8.805 11.357 -21.474 1.00 97.88 105 GLU A C 1
ATOM 822 O O . GLU A 1 105 ? 9.567 11.698 -22.379 1.00 97.88 105 GLU A O 1
ATOM 827 N N . ASN A 1 106 ? 9.092 10.343 -20.651 1.00 96.00 106 ASN A N 1
ATOM 828 C CA . ASN A 1 106 ? 10.295 9.520 -20.778 1.00 96.00 106 ASN A CA 1
ATOM 829 C C . ASN A 1 106 ? 10.103 8.361 -21.773 1.00 96.00 106 ASN A C 1
ATOM 831 O O . ASN A 1 106 ? 11.057 8.008 -22.455 1.00 96.00 106 ASN A O 1
ATOM 835 N N . GLY A 1 107 ? 8.910 7.775 -21.901 1.00 92.88 107 GLY A N 1
ATOM 836 C CA . GLY A 1 107 ? 8.587 6.743 -22.903 1.00 92.88 107 GLY A CA 1
ATOM 837 C C . GLY A 1 107 ? 9.356 5.411 -22.798 1.00 92.88 107 GLY A C 1
ATOM 838 O O . GLY A 1 107 ? 8.956 4.427 -23.410 1.00 92.88 107 GLY A O 1
ATOM 839 N N . ASP A 1 108 ? 10.427 5.343 -22.001 1.00 95.62 108 ASP A N 1
ATOM 840 C CA . ASP A 1 108 ? 11.295 4.168 -21.850 1.00 95.62 108 ASP A CA 1
ATOM 841 C C . ASP A 1 108 ? 11.147 3.477 -20.480 1.00 95.62 108 ASP A C 1
ATOM 843 O O . ASP A 1 108 ? 11.791 2.454 -20.235 1.00 95.62 108 ASP A O 1
ATOM 847 N N . VAL A 1 109 ? 10.332 4.006 -19.562 1.00 97.75 109 VAL A N 1
ATOM 848 C CA . VAL A 1 109 ? 10.213 3.508 -18.177 1.00 97.75 109 VAL A CA 1
ATOM 849 C C . VAL A 1 109 ? 9.048 2.524 -18.044 1.00 97.75 109 VAL A C 1
ATOM 851 O O . VAL A 1 109 ? 7.904 2.887 -18.307 1.00 97.75 109 VAL A O 1
ATOM 854 N N . LEU A 1 110 ? 9.322 1.301 -17.574 1.00 98.25 110 LEU A N 1
ATOM 855 C CA . LEU A 1 110 ? 8.286 0.335 -17.194 1.00 98.25 110 LEU A CA 1
ATOM 856 C C . LEU A 1 110 ? 7.754 0.674 -15.796 1.00 98.25 110 LEU A C 1
ATOM 858 O O . LEU A 1 110 ? 8.516 0.759 -14.828 1.00 98.25 110 LEU A O 1
ATOM 862 N N . PHE A 1 111 ? 6.443 0.874 -15.674 1.00 98.25 111 PHE A N 1
ATOM 863 C CA . PHE A 1 111 ? 5.841 1.380 -14.439 1.00 98.25 111 PHE A CA 1
ATOM 864 C C . PHE A 1 111 ? 5.621 0.263 -13.395 1.00 98.25 111 PHE A C 1
ATOM 866 O O . PHE A 1 111 ? 5.103 -0.804 -13.752 1.00 98.25 111 PHE A O 1
ATOM 873 N N . PRO A 1 112 ? 5.982 0.471 -12.109 1.00 97.94 112 PRO A N 1
ATOM 874 C CA . PRO A 1 112 ? 5.871 -0.546 -11.057 1.00 97.94 112 PRO A CA 1
ATOM 875 C C . PRO A 1 112 ? 4.423 -0.996 -10.823 1.00 97.94 112 PRO A C 1
ATOM 877 O O . PRO A 1 112 ? 3.498 -0.195 -10.909 1.00 97.94 112 PRO A O 1
ATOM 880 N N . THR A 1 113 ? 4.223 -2.275 -10.487 1.00 98.00 113 THR A N 1
ATOM 881 C CA . THR A 1 113 ? 2.879 -2.847 -10.268 1.00 98.00 113 THR A CA 1
ATOM 882 C C . THR A 1 113 ? 2.298 -2.540 -8.896 1.00 98.00 113 THR A C 1
ATOM 884 O O . THR A 1 113 ? 1.084 -2.592 -8.724 1.00 98.00 113 THR A O 1
ATOM 887 N N . GLU A 1 114 ? 3.133 -2.235 -7.905 1.00 98.31 114 GLU A N 1
ATOM 888 C CA . GLU A 1 114 ? 2.672 -1.946 -6.550 1.00 98.31 114 GLU A CA 1
ATOM 889 C C . GLU A 1 114 ? 3.135 -0.571 -6.086 1.00 98.31 114 GLU A C 1
ATOM 891 O O . GLU A 1 114 ? 4.278 -0.155 -6.293 1.00 98.31 114 GLU A O 1
ATOM 896 N N . MET A 1 115 ? 2.223 0.132 -5.426 1.00 98.19 115 MET A N 1
ATOM 897 C CA . MET A 1 115 ? 2.397 1.517 -5.015 1.00 98.19 115 MET A CA 1
ATOM 898 C C . MET A 1 115 ? 2.114 1.637 -3.521 1.00 98.19 115 MET A C 1
ATOM 900 O O . MET A 1 115 ? 1.192 1.006 -3.001 1.00 98.19 115 MET A O 1
ATOM 904 N N . ILE A 1 116 ? 2.895 2.447 -2.811 1.00 96.19 116 ILE A N 1
ATOM 905 C CA . ILE A 1 116 ? 2.655 2.742 -1.393 1.00 96.19 116 ILE A CA 1
ATOM 906 C C . ILE A 1 116 ? 2.517 4.245 -1.204 1.00 96.19 116 ILE A C 1
ATOM 908 O O . ILE A 1 116 ? 3.449 5.006 -1.489 1.00 96.19 116 ILE A O 1
ATOM 912 N N . SER A 1 117 ? 1.372 4.653 -0.664 1.00 94.69 117 SER A N 1
ATOM 913 C CA . SER A 1 117 ? 1.175 6.006 -0.176 1.00 94.69 117 SER A CA 1
ATOM 914 C C . SER A 1 117 ? 1.719 6.161 1.233 1.00 94.69 117 SER A C 1
ATOM 916 O O . SER A 1 117 ? 1.558 5.274 2.067 1.00 94.69 117 SER A O 1
ATOM 918 N N . VAL A 1 118 ? 2.354 7.296 1.500 1.00 89.75 118 VAL A N 1
ATOM 919 C CA . VAL A 1 118 ? 2.988 7.620 2.791 1.00 89.75 118 VAL A CA 1
ATOM 920 C C . VAL A 1 118 ? 2.269 8.746 3.538 1.00 89.75 118 VAL A C 1
ATOM 922 O O . VAL A 1 118 ? 2.747 9.208 4.567 1.00 89.75 118 VAL A O 1
ATOM 925 N N . VAL A 1 119 ? 1.117 9.179 3.022 1.00 91.31 119 VAL A N 1
ATOM 926 C CA . VAL A 1 119 ? 0.294 10.241 3.608 1.00 91.31 119 VAL A CA 1
ATOM 927 C C . VAL A 1 119 ? -0.605 9.636 4.678 1.00 91.31 119 VAL A C 1
ATOM 929 O O . VAL A 1 119 ? -1.263 8.625 4.428 1.00 91.31 119 VAL A O 1
ATOM 932 N N . GLY A 1 120 ? -0.622 10.248 5.864 1.00 90.44 120 GLY A N 1
ATOM 933 C CA . GLY A 1 120 ? -1.549 9.871 6.929 1.00 90.44 120 GLY A CA 1
ATOM 934 C C . GLY A 1 120 ? -3.004 10.130 6.528 1.00 90.44 120 GLY A C 1
ATOM 935 O O . GLY A 1 120 ? -3.294 11.059 5.782 1.00 90.44 120 GLY A O 1
ATOM 936 N N . LEU A 1 121 ? -3.933 9.320 7.033 1.00 93.62 121 LEU A N 1
ATOM 937 C CA . LEU A 1 121 ? -5.355 9.387 6.672 1.00 93.62 121 LEU A CA 1
ATOM 938 C C . LEU A 1 121 ? -6.076 10.542 7.391 1.00 93.62 121 LEU A C 1
ATOM 940 O O . LEU A 1 121 ? -6.923 10.313 8.256 1.00 93.62 121 LEU A O 1
ATOM 944 N N . THR A 1 122 ? -5.719 11.784 7.049 1.00 93.69 122 THR A N 1
ATOM 945 C CA . THR A 1 122 ? -6.463 12.982 7.464 1.00 93.69 122 THR A CA 1
ATOM 946 C C . THR A 1 122 ? -7.853 12.978 6.829 1.00 93.69 122 THR A C 1
ATOM 948 O O . THR A 1 122 ? -8.063 12.405 5.758 1.00 93.69 122 THR A O 1
ATOM 951 N N . ASP A 1 123 ? -8.821 13.636 7.470 1.00 94.00 123 ASP A N 1
ATOM 952 C CA . ASP A 1 123 ? -10.163 13.763 6.893 1.00 94.00 123 ASP A CA 1
ATOM 953 C C . ASP A 1 123 ? -10.125 14.540 5.561 1.00 94.00 123 ASP A C 1
ATOM 955 O O . ASP A 1 123 ? -10.822 14.168 4.620 1.00 94.00 123 ASP A O 1
ATOM 959 N N . GLU A 1 124 ? -9.253 15.542 5.426 1.00 94.31 124 GLU A N 1
ATOM 960 C CA . GLU A 1 124 ? -9.049 16.232 4.148 1.00 94.31 124 GLU A CA 1
ATOM 961 C C . GLU A 1 124 ? -8.578 15.253 3.062 1.00 94.31 124 GLU A C 1
ATOM 963 O O . GLU A 1 124 ? -9.214 15.149 2.015 1.00 94.31 124 GLU A O 1
ATOM 968 N N . TYR A 1 125 ? -7.538 14.450 3.312 1.00 95.75 125 TYR A N 1
ATOM 969 C CA . TYR A 1 125 ? -7.037 13.490 2.323 1.00 95.75 125 TYR A CA 1
ATOM 970 C C . TYR A 1 125 ? -8.097 12.453 1.906 1.00 95.75 125 TYR A C 1
ATOM 972 O O . TYR A 1 125 ? -8.202 12.096 0.728 1.00 95.75 125 TYR A O 1
ATOM 980 N N . VAL A 1 126 ? -8.916 11.998 2.859 1.00 97.25 126 VAL A N 1
ATOM 981 C CA . VAL A 1 126 ? -9.943 10.970 2.637 1.00 97.25 126 VAL A CA 1
ATOM 982 C C . VAL A 1 126 ? -11.187 11.520 1.923 1.00 97.25 126 VAL A C 1
ATOM 984 O O . VAL A 1 126 ? -11.701 10.857 1.022 1.00 97.25 126 VAL A O 1
ATOM 987 N N . TYR A 1 127 ? -11.677 12.711 2.288 1.00 97.38 127 TYR A N 1
ATOM 988 C CA . TYR A 1 127 ? -12.993 13.214 1.850 1.00 97.38 127 TYR A CA 1
ATOM 989 C C . TYR A 1 127 ? -12.947 14.337 0.794 1.00 97.38 127 TYR A C 1
ATOM 991 O O . TYR A 1 127 ? -13.981 14.637 0.176 1.00 97.38 127 TYR A O 1
ATOM 999 N N . SER A 1 128 ? -11.783 14.951 0.552 1.00 97.19 128 SER A N 1
ATOM 1000 C CA . SER A 1 128 ? -11.619 16.023 -0.451 1.00 97.19 128 SER A CA 1
ATOM 1001 C C . SER A 1 128 ? -11.678 15.532 -1.897 1.00 97.19 128 SER A C 1
ATOM 1003 O O . SER A 1 128 ? -11.872 16.336 -2.799 1.00 97.19 128 SER A O 1
ATOM 1005 N N . GLY A 1 129 ? -11.529 14.225 -2.127 1.00 97.81 129 GLY A N 1
ATOM 1006 C CA . GLY A 1 129 ? -11.359 13.641 -3.458 1.00 97.81 129 GLY A CA 1
ATOM 1007 C C . GLY A 1 129 ? -9.904 13.303 -3.802 1.00 97.81 129 GLY A C 1
ATOM 1008 O O . GLY A 1 129 ? -9.669 12.618 -4.796 1.00 97.81 129 GLY A O 1
ATOM 1009 N N . ASP A 1 130 ? -8.937 13.712 -2.976 1.00 98.00 130 ASP A N 1
ATOM 1010 C CA . ASP A 1 130 ? -7.511 13.475 -3.223 1.00 98.00 130 ASP A CA 1
ATOM 1011 C C . ASP A 1 130 ? -7.168 11.970 -3.251 1.00 98.00 130 ASP A C 1
ATOM 1013 O O . ASP A 1 130 ? -6.724 11.443 -4.276 1.00 98.00 130 ASP A O 1
ATOM 1017 N N . LEU A 1 131 ? -7.471 11.224 -2.179 1.00 98.25 131 LEU A N 1
ATOM 1018 C CA . LEU A 1 131 ? -7.173 9.787 -2.126 1.00 98.25 131 LEU A CA 1
ATOM 1019 C C . LEU A 1 131 ? -7.947 8.967 -3.173 1.00 98.25 131 LEU A C 1
ATOM 1021 O O . LEU A 1 131 ? -7.357 8.096 -3.812 1.00 98.25 131 LEU A O 1
ATOM 1025 N N . ILE A 1 132 ? -9.244 9.225 -3.384 1.00 98.56 132 ILE A N 1
ATOM 1026 C CA . ILE A 1 132 ? -10.026 8.461 -4.377 1.00 98.56 132 ILE A CA 1
ATOM 1027 C C . ILE A 1 132 ? -9.515 8.696 -5.804 1.00 98.56 132 ILE A C 1
ATOM 1029 O O . ILE A 1 132 ? -9.479 7.760 -6.601 1.00 98.56 132 ILE A O 1
ATOM 1033 N N . SER A 1 133 ? -9.033 9.904 -6.109 1.00 98.69 133 SER A N 1
ATOM 1034 C CA . SER A 1 133 ? -8.420 10.216 -7.405 1.00 98.69 133 SER A CA 1
ATOM 1035 C C . SER A 1 133 ? -7.052 9.552 -7.558 1.00 98.69 133 SER A C 1
ATOM 1037 O O . SER A 1 133 ? -6.737 9.027 -8.626 1.00 98.69 133 SER A O 1
ATOM 1039 N N . ALA A 1 134 ? -6.252 9.500 -6.487 1.00 98.56 134 ALA A N 1
ATOM 1040 C CA . ALA A 1 134 ? -5.001 8.741 -6.476 1.00 98.56 134 ALA A CA 1
ATOM 1041 C C . ALA A 1 134 ? -5.241 7.239 -6.711 1.00 98.56 134 ALA A C 1
ATOM 1043 O O . ALA A 1 134 ? -4.532 6.624 -7.505 1.00 98.56 134 ALA A O 1
ATOM 1044 N N . LEU A 1 135 ? -6.272 6.665 -6.082 1.00 98.69 135 LEU A N 1
ATOM 1045 C CA . LEU A 1 135 ? -6.679 5.270 -6.283 1.00 98.69 135 LEU A CA 1
ATOM 1046 C C . LEU A 1 135 ? -7.200 5.018 -7.700 1.00 98.69 135 LEU A C 1
ATOM 1048 O O . LEU A 1 135 ? -6.849 4.000 -8.291 1.00 98.69 135 LEU A O 1
ATOM 1052 N N . ALA A 1 136 ? -7.984 5.943 -8.262 1.00 98.75 136 ALA A N 1
ATOM 1053 C CA . ALA A 1 136 ? -8.446 5.860 -9.645 1.00 98.75 136 ALA A CA 1
ATOM 1054 C C . ALA A 1 136 ? -7.264 5.840 -10.629 1.00 98.75 136 ALA A C 1
ATOM 1056 O O . ALA A 1 136 ? -7.202 4.982 -11.509 1.00 98.75 136 ALA A O 1
ATOM 1057 N N . MET A 1 137 ? -6.277 6.724 -10.445 1.00 98.69 137 MET A N 1
ATOM 1058 C CA . MET A 1 137 ? -5.055 6.699 -11.255 1.00 98.69 137 MET A CA 1
ATOM 1059 C C . MET A 1 137 ? -4.269 5.401 -11.072 1.00 98.69 137 MET A C 1
ATOM 1061 O O . MET A 1 137 ? -3.899 4.769 -12.056 1.00 98.69 137 MET A O 1
ATOM 1065 N N . ALA A 1 138 ? -4.029 4.988 -9.829 1.00 98.50 138 ALA A N 1
ATOM 1066 C CA . ALA A 1 138 ? -3.212 3.822 -9.521 1.00 98.50 138 ALA A CA 1
ATOM 1067 C C . ALA A 1 138 ? -3.848 2.500 -9.968 1.00 98.50 138 ALA A C 1
ATOM 1069 O O . ALA A 1 138 ? -3.262 1.749 -10.743 1.00 98.50 138 ALA A O 1
ATOM 1070 N N . GLU A 1 139 ? -5.038 2.183 -9.469 1.00 98.38 139 GLU A N 1
ATOM 1071 C CA . GLU A 1 139 ? -5.641 0.863 -9.651 1.00 98.38 139 GLU A CA 1
ATOM 1072 C C . GLU A 1 139 ? -6.391 0.750 -10.984 1.00 98.38 139 GLU A C 1
ATOM 1074 O O . GLU A 1 139 ? -6.371 -0.316 -11.596 1.00 98.38 139 GLU A O 1
ATOM 1079 N N . ASN A 1 140 ? -7.045 1.821 -11.452 1.00 98.50 140 ASN A N 1
ATOM 1080 C CA . ASN A 1 140 ? -7.914 1.748 -12.630 1.00 98.50 140 ASN A CA 1
ATOM 1081 C C . ASN A 1 140 ? -7.208 2.175 -13.928 1.00 98.50 140 ASN A C 1
ATOM 1083 O O . ASN A 1 140 ? -7.313 1.459 -14.921 1.00 98.50 140 ASN A O 1
ATOM 1087 N N . ILE A 1 141 ? -6.475 3.297 -13.923 1.00 98.62 141 ILE A N 1
ATOM 1088 C CA . ILE A 1 141 ? -5.802 3.823 -15.128 1.00 98.62 141 ILE A CA 1
ATOM 1089 C C . ILE A 1 141 ? -4.464 3.108 -15.364 1.00 98.62 141 ILE A C 1
ATOM 1091 O O . ILE A 1 141 ? -4.249 2.512 -16.416 1.00 98.62 141 ILE A O 1
ATOM 1095 N N . LEU A 1 142 ? -3.569 3.120 -14.372 1.00 98.38 142 LEU A N 1
ATOM 1096 C CA . LEU A 1 142 ? -2.261 2.459 -14.462 1.00 98.38 142 LEU A CA 1
ATOM 1097 C C . LEU A 1 142 ? -2.395 0.929 -14.398 1.00 98.38 142 LEU A C 1
ATOM 1099 O O . LEU A 1 142 ? -1.589 0.197 -14.979 1.00 98.38 142 LEU A O 1
ATOM 1103 N N . GLY A 1 143 ? -3.417 0.438 -13.693 1.00 98.19 143 GLY A N 1
ATOM 1104 C CA . GLY A 1 143 ? -3.616 -0.986 -13.448 1.00 98.19 143 GLY A CA 1
ATOM 1105 C C . GLY A 1 143 ? -2.572 -1.567 -12.498 1.00 98.19 143 GLY A C 1
ATOM 1106 O O . GLY A 1 143 ? -2.063 -2.664 -12.741 1.00 98.19 143 GLY A O 1
ATOM 1107 N N . ALA A 1 144 ? -2.217 -0.819 -11.450 1.00 98.06 144 ALA A N 1
ATOM 1108 C CA . ALA A 1 144 ? -1.437 -1.328 -10.332 1.00 98.06 144 ALA A CA 1
ATOM 1109 C C . ALA A 1 144 ? -2.193 -2.476 -9.644 1.00 98.06 144 ALA A C 1
ATOM 1111 O O . ALA A 1 144 ? -3.401 -2.401 -9.415 1.00 98.06 144 ALA A O 1
ATOM 1112 N N . SER A 1 145 ? -1.479 -3.539 -9.275 1.00 97.56 145 SER A N 1
ATOM 1113 C CA . SER A 1 145 ? -2.054 -4.684 -8.563 1.00 97.56 145 SER A CA 1
ATOM 1114 C C . SER A 1 145 ? -2.432 -4.346 -7.122 1.00 97.56 145 SER A C 1
ATOM 1116 O O . SER A 1 145 ? -3.347 -4.959 -6.568 1.00 97.56 145 SER A O 1
ATOM 1118 N N . LYS A 1 146 ? -1.723 -3.392 -6.505 1.00 97.44 146 LYS A N 1
ATOM 1119 C CA . LYS A 1 146 ? -1.961 -2.925 -5.137 1.00 97.44 146 LYS A CA 1
ATOM 1120 C C . LYS A 1 146 ? -1.579 -1.457 -4.969 1.00 97.44 146 LYS A C 1
ATOM 1122 O O . LYS A 1 146 ? -0.484 -1.052 -5.357 1.00 97.44 146 LYS A O 1
ATOM 1127 N N . PHE A 1 147 ? -2.433 -0.707 -4.275 1.00 98.00 147 PHE A N 1
ATOM 1128 C CA . PHE A 1 147 ? -2.114 0.611 -3.731 1.00 98.00 147 PHE A CA 1
ATOM 1129 C C . PHE A 1 147 ? -2.263 0.585 -2.206 1.00 98.00 147 PHE A C 1
ATOM 1131 O O . PHE A 1 147 ? -3.367 0.466 -1.681 1.00 98.00 147 PHE A O 1
ATOM 1138 N N . CYS A 1 148 ? -1.143 0.631 -1.486 1.00 97.75 148 CYS A N 1
ATOM 1139 C CA . CYS A 1 148 ? -1.115 0.543 -0.029 1.00 97.75 148 CYS A CA 1
ATOM 1140 C C . CYS A 1 148 ? -1.275 1.932 0.593 1.00 97.75 148 CYS A C 1
ATOM 1142 O O . CYS A 1 148 ? -0.366 2.758 0.486 1.00 97.75 148 CYS A O 1
ATOM 1144 N N . SER A 1 149 ? -2.374 2.175 1.300 1.00 96.56 149 SER A N 1
ATOM 1145 C CA . SER A 1 149 ? -2.586 3.418 2.049 1.00 96.56 149 SER A CA 1
ATOM 1146 C C . SER A 1 149 ? -1.971 3.335 3.445 1.00 96.56 149 SER A C 1
ATOM 1148 O O . SER A 1 149 ? -2.100 2.319 4.132 1.00 96.56 149 SER A O 1
ATOM 1150 N N . THR A 1 150 ? -1.313 4.400 3.899 1.00 91.81 150 THR A N 1
ATOM 1151 C CA . THR A 1 150 ? -0.695 4.429 5.230 1.00 91.81 150 THR A CA 1
ATOM 1152 C C . THR A 1 150 ? -1.622 5.082 6.243 1.00 91.81 150 THR A C 1
ATOM 1154 O O . THR A 1 150 ? -1.927 6.262 6.137 1.00 91.81 150 THR A O 1
ATOM 1157 N N . ASN A 1 151 ? -2.035 4.331 7.266 1.00 89.38 151 ASN A N 1
ATOM 1158 C CA . ASN A 1 151 ? -2.716 4.911 8.417 1.00 89.38 151 ASN A CA 1
ATOM 1159 C C . ASN A 1 151 ? -1.720 5.143 9.556 1.00 89.38 151 ASN A C 1
ATOM 1161 O O . ASN A 1 151 ? -1.144 4.194 10.093 1.00 89.38 151 ASN A O 1
ATOM 1165 N N . LEU A 1 152 ? -1.526 6.408 9.914 1.00 86.25 152 LEU A N 1
ATOM 1166 C CA . LEU A 1 152 ? -0.621 6.841 10.967 1.00 86.25 152 LEU A CA 1
ATOM 1167 C C . LEU A 1 152 ? -1.438 7.129 12.222 1.00 86.25 152 LEU A C 1
ATOM 1169 O O . LEU A 1 152 ? -2.303 7.997 12.225 1.00 86.25 152 LEU A O 1
ATOM 1173 N N . LEU A 1 153 ? -1.167 6.400 13.305 1.00 86.00 153 LEU A N 1
ATOM 1174 C CA . LEU A 1 153 ? -1.963 6.515 14.530 1.00 86.00 153 LEU A CA 1
ATOM 1175 C C . LEU A 1 153 ? -1.887 7.921 15.151 1.00 86.00 153 LEU A C 1
ATOM 1177 O O . LEU A 1 153 ? -2.837 8.376 15.784 1.00 86.00 153 LEU A O 1
ATOM 1181 N N . GLY A 1 154 ? -0.758 8.603 14.956 1.00 84.81 154 GLY A N 1
ATOM 1182 C CA . GLY A 1 154 ? -0.572 9.982 15.387 1.00 84.81 154 GLY A CA 1
ATOM 1183 C C . GLY A 1 154 ? -1.160 11.016 14.427 1.00 84.81 154 GLY A C 1
ATOM 1184 O O . GLY A 1 154 ? -0.920 12.196 14.640 1.00 84.81 154 GLY A O 1
ATOM 1185 N N . THR A 1 155 ? -1.872 10.654 13.358 1.00 88.75 155 THR A N 1
ATOM 1186 C CA . THR A 1 155 ? -2.516 11.658 12.497 1.00 88.75 155 THR A CA 1
ATOM 1187 C C . THR A 1 155 ? -3.584 12.422 13.290 1.00 88.75 155 THR A C 1
ATOM 1189 O O . THR A 1 155 ? -4.457 11.786 13.883 1.00 88.75 155 THR A O 1
ATOM 1192 N N . PRO A 1 156 ? -3.546 13.769 13.316 1.00 91.50 156 PRO A N 1
ATOM 1193 C CA . PRO A 1 156 ? -4.630 14.563 13.879 1.00 91.50 156 PRO A CA 1
ATOM 1194 C C . PRO A 1 156 ? -5.960 14.288 13.174 1.00 91.50 156 PRO A C 1
ATOM 1196 O O . PRO A 1 156 ? -6.039 14.303 11.945 1.00 91.50 156 PRO A O 1
ATOM 1199 N N . LEU A 1 157 ? -7.011 14.062 13.956 1.00 94.81 157 LEU A N 1
ATOM 1200 C CA . LEU A 1 157 ? -8.370 13.808 13.475 1.00 94.81 157 LEU A CA 1
ATOM 1201 C C . LEU A 1 157 ? -9.361 14.723 14.202 1.00 94.81 157 LEU A C 1
ATOM 1203 O O . LEU A 1 157 ? -9.094 15.106 15.341 1.00 94.81 157 LEU A O 1
ATOM 1207 N N . PRO A 1 158 ? -10.521 15.048 13.606 1.00 96.75 158 PRO A N 1
ATOM 1208 C CA . PRO A 1 158 ? -11.571 15.765 14.322 1.00 96.75 158 PRO A CA 1
ATOM 1209 C C . PRO A 1 158 ? -11.956 15.055 15.625 1.00 96.75 158 PRO A C 1
ATOM 1211 O O . PRO A 1 158 ? -12.093 13.829 15.648 1.00 96.75 158 PRO A O 1
ATOM 1214 N N . GLU A 1 159 ? -12.172 15.814 16.704 1.00 97.19 159 GLU A N 1
ATOM 1215 C CA . GLU A 1 159 ? -12.505 15.259 18.031 1.00 97.19 159 GLU A CA 1
ATOM 1216 C C . GLU A 1 159 ? -13.735 14.330 17.992 1.00 97.19 159 GLU A C 1
ATOM 1218 O O . GLU A 1 159 ? -13.801 13.317 18.692 1.00 97.19 159 GLU A O 1
ATOM 1223 N N . GLU A 1 160 ? -14.686 14.611 17.099 1.00 97.12 160 GLU A N 1
ATOM 1224 C CA . GLU A 1 160 ? -15.862 13.768 16.871 1.00 97.12 160 GLU A CA 1
ATOM 1225 C C . GLU A 1 160 ? -15.526 12.331 16.434 1.00 97.12 160 GLU A C 1
ATOM 1227 O O . GLU A 1 160 ? -16.279 11.407 16.756 1.00 97.12 160 GLU A O 1
ATOM 1232 N N . ARG A 1 161 ? -14.387 12.109 15.757 1.00 96.75 161 ARG A N 1
ATOM 1233 C CA . ARG A 1 161 ? -13.925 10.765 15.374 1.00 96.75 161 ARG A CA 1
ATOM 1234 C C . ARG A 1 161 ? -13.586 9.958 16.616 1.00 96.75 161 ARG A C 1
ATOM 1236 O O . ARG A 1 161 ? -14.074 8.840 16.771 1.00 96.75 161 ARG A O 1
ATOM 1243 N N . PHE A 1 162 ? -12.838 10.550 17.543 1.00 97.19 162 PHE A N 1
ATOM 1244 C CA . PHE A 1 162 ? -12.527 9.896 18.807 1.00 97.19 162 PHE A CA 1
ATOM 1245 C C . PHE A 1 162 ? -13.783 9.686 19.650 1.00 97.19 162 PHE A C 1
ATOM 1247 O O . PHE A 1 162 ? -14.029 8.566 20.095 1.00 97.19 162 PHE A O 1
ATOM 1254 N N . ALA A 1 163 ? -14.620 10.715 19.808 1.00 97.88 163 ALA A N 1
ATOM 1255 C CA . ALA A 1 163 ? -15.860 10.620 20.579 1.00 97.88 163 ALA A CA 1
ATOM 1256 C C . ALA A 1 163 ? -16.787 9.503 20.064 1.00 97.88 163 ALA A C 1
ATOM 1258 O O . ALA A 1 163 ? -17.396 8.781 20.860 1.00 97.88 163 ALA A O 1
ATOM 1259 N N . ARG A 1 164 ? -16.862 9.312 18.738 1.00 98.00 164 ARG A N 1
ATOM 1260 C CA . ARG A 1 164 ? -17.589 8.196 18.118 1.00 98.00 164 ARG A CA 1
ATOM 1261 C C . ARG A 1 164 ? -17.003 6.850 18.534 1.00 98.00 164 ARG A C 1
ATOM 1263 O O . ARG A 1 164 ? -17.757 5.998 19.004 1.00 98.00 164 ARG A O 1
ATOM 1270 N N . VAL A 1 165 ? -15.694 6.649 18.366 1.00 97.88 165 VAL A N 1
ATOM 1271 C CA . VAL A 1 165 ? -15.050 5.366 18.694 1.00 97.88 165 VAL A CA 1
ATOM 1272 C C . VAL A 1 165 ? -15.212 5.054 20.182 1.00 97.88 165 VAL A C 1
ATOM 1274 O O . VAL A 1 165 ? -15.590 3.938 20.526 1.00 97.88 165 VAL A O 1
ATOM 1277 N N . GLU A 1 166 ? -15.031 6.033 21.070 1.00 98.12 166 GLU A N 1
ATOM 1278 C CA . GLU A 1 166 ? -15.254 5.857 22.513 1.00 98.12 166 GLU A CA 1
ATOM 1279 C C . GLU A 1 166 ? -16.702 5.473 22.838 1.00 98.12 166 GLU A C 1
ATOM 1281 O O . GLU A 1 166 ? -16.947 4.607 23.676 1.00 98.12 166 GLU A O 1
ATOM 1286 N N . LYS A 1 167 ? -17.679 6.090 22.163 1.00 98.44 167 LYS A N 1
ATOM 1287 C CA . LYS A 1 167 ? -19.100 5.771 22.347 1.00 98.44 167 LYS A CA 1
ATOM 1288 C C . LYS A 1 167 ? -19.432 4.345 21.905 1.00 98.44 167 LYS A C 1
ATOM 1290 O O . LYS A 1 167 ? -20.204 3.674 22.582 1.00 98.44 167 LYS A O 1
ATOM 1295 N N . VAL A 1 168 ? -18.892 3.911 20.769 1.00 98.31 168 VAL A N 1
ATOM 1296 C CA . VAL A 1 168 ? -19.164 2.589 20.184 1.00 98.31 168 VAL A CA 1
ATOM 1297 C C . VAL A 1 168 ? -18.490 1.479 20.986 1.00 98.31 168 VAL A C 1
ATOM 1299 O O . VAL A 1 168 ? -19.101 0.455 21.268 1.00 98.31 168 VAL A O 1
ATOM 1302 N N . THR A 1 169 ? -17.232 1.691 21.359 1.00 97.88 169 THR A N 1
ATOM 1303 C CA . THR A 1 169 ? -16.380 0.641 21.936 1.00 97.88 169 THR A CA 1
ATOM 1304 C C . THR A 1 169 ? -16.368 0.643 23.463 1.00 97.88 169 THR A C 1
ATOM 1306 O O . THR A 1 169 ? -15.986 -0.348 24.078 1.00 97.88 169 THR A O 1
ATOM 1309 N N . GLY A 1 170 ? -16.776 1.751 24.090 1.00 96.81 170 GLY A N 1
ATOM 1310 C CA . GLY A 1 170 ? -16.649 1.967 25.532 1.00 96.81 170 GLY A CA 1
ATOM 1311 C C . GLY A 1 170 ? -15.221 2.285 25.991 1.00 96.81 170 GLY A C 1
ATOM 1312 O O . GLY A 1 170 ? -14.992 2.445 27.191 1.00 96.81 170 GLY A O 1
ATOM 1313 N N . GLU A 1 171 ? -14.264 2.381 25.065 1.00 95.81 171 GLU A N 1
ATOM 1314 C CA . GLU A 1 171 ? -12.876 2.720 25.363 1.00 95.81 171 GLU A CA 1
ATOM 1315 C C . GLU A 1 171 ? -12.654 4.222 25.532 1.00 95.81 171 GLU A C 1
ATOM 1317 O O . GLU A 1 171 ? -13.509 5.041 25.196 1.00 95.81 171 GLU A O 1
ATOM 1322 N N . LYS A 1 172 ? -11.489 4.576 26.081 1.00 94.56 172 LYS A N 1
ATOM 1323 C CA . LYS A 1 172 ? -11.005 5.953 26.202 1.00 94.56 172 LYS A CA 1
ATOM 1324 C C . LYS A 1 172 ? -9.590 6.060 25.663 1.00 94.56 172 LYS A C 1
ATOM 1326 O O . LYS A 1 172 ? -8.774 5.166 25.889 1.00 94.56 172 LYS A O 1
ATOM 1331 N N . PHE A 1 173 ? -9.307 7.169 24.989 1.00 93.31 173 PHE A N 1
ATOM 1332 C CA . PHE A 1 173 ? -8.010 7.399 24.360 1.00 93.31 173 PHE A CA 1
ATOM 1333 C C . PHE A 1 173 ? -7.336 8.633 24.941 1.00 93.31 173 PHE A C 1
ATOM 1335 O O . PHE A 1 173 ? -7.924 9.714 24.963 1.00 93.31 173 PHE A O 1
ATOM 1342 N N . GLU A 1 174 ? -6.087 8.479 25.377 1.00 91.75 174 GLU A N 1
ATOM 1343 C CA . GLU A 1 174 ? -5.260 9.617 25.767 1.00 91.75 174 GLU A CA 1
ATOM 1344 C C . GLU A 1 174 ? -4.866 10.410 24.517 1.00 91.75 174 GLU A C 1
ATOM 1346 O O . GLU A 1 174 ? -4.149 9.913 23.643 1.00 91.75 174 GLU A O 1
ATOM 1351 N N . ARG A 1 175 ? -5.359 11.646 24.432 1.00 92.56 175 ARG A N 1
ATOM 1352 C CA . ARG A 1 175 ? -5.160 12.538 23.291 1.00 92.56 175 ARG A CA 1
ATOM 1353 C C . ARG A 1 175 ? -4.938 13.981 23.732 1.00 92.56 175 ARG A C 1
ATOM 1355 O O . ARG A 1 175 ? -5.342 14.361 24.830 1.00 92.56 175 ARG A O 1
ATOM 1362 N N . ALA A 1 176 ? -4.283 14.756 22.877 1.00 92.38 176 ALA A N 1
ATOM 1363 C CA . ALA A 1 176 ? -4.076 16.189 23.030 1.00 92.38 176 ALA A CA 1
ATOM 1364 C C . ALA A 1 176 ? -4.921 16.957 22.004 1.00 92.38 176 ALA A C 1
ATOM 1366 O O . ALA A 1 176 ? -5.061 16.511 20.865 1.00 92.38 176 ALA A O 1
ATOM 1367 N N . ASP A 1 177 ? -5.451 18.111 22.414 1.00 95.06 177 ASP A N 1
ATOM 1368 C CA . ASP A 1 177 ? -6.000 19.112 21.497 1.00 95.06 177 ASP A CA 1
ATOM 1369 C C . ASP A 1 177 ? -4.835 19.764 20.745 1.00 95.06 177 ASP A C 1
ATOM 1371 O O . ASP A 1 177 ? -3.895 20.273 21.364 1.00 95.06 177 ASP A O 1
ATOM 1375 N N . VAL A 1 178 ? -4.885 19.709 19.417 1.00 93.00 178 VAL A N 1
ATOM 1376 C CA . VAL A 1 178 ? -3.858 20.283 18.534 1.00 93.00 178 VAL A CA 1
ATOM 1377 C C . VAL A 1 178 ? -4.384 21.487 17.743 1.00 93.00 178 VAL A C 1
ATOM 1379 O O . VAL A 1 178 ? -3.735 21.948 16.805 1.00 93.00 178 VAL A O 1
ATOM 1382 N N . GLY A 1 179 ? -5.532 22.034 18.150 1.0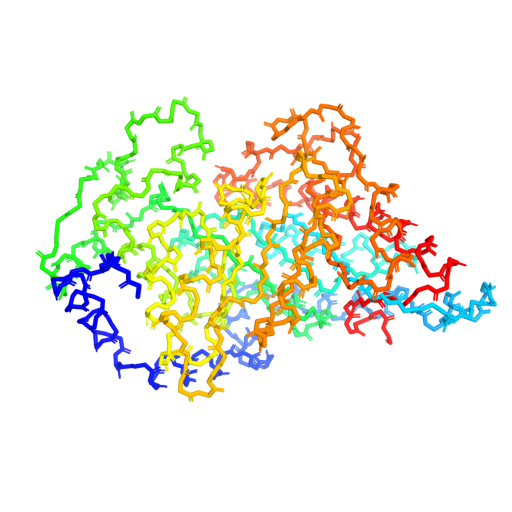0 93.94 179 GLY A N 1
ATOM 1383 C CA . GLY A 1 179 ? -6.167 23.209 17.563 1.00 93.94 179 GLY A CA 1
ATOM 1384 C C . GLY A 1 179 ? -7.149 22.877 16.439 1.00 93.94 179 GLY A C 1
ATOM 1385 O O . GLY A 1 179 ? -7.214 21.761 15.931 1.00 93.94 179 GLY A O 1
ATOM 1386 N N . ASN A 1 180 ? -7.945 23.875 16.039 1.00 92.31 180 ASN A N 1
ATOM 1387 C CA . ASN A 1 180 ? -8.908 23.788 14.928 1.00 92.31 180 ASN A CA 1
ATOM 1388 C C . ASN A 1 180 ? -9.932 22.637 15.044 1.00 92.31 180 ASN A C 1
ATOM 1390 O O . ASN A 1 180 ? -10.422 22.132 14.038 1.00 92.31 180 ASN A O 1
ATOM 1394 N N . GLY A 1 181 ? -10.260 22.215 16.270 1.00 94.75 181 GLY A N 1
ATOM 1395 C CA . GLY A 1 181 ? -11.169 21.089 16.518 1.00 94.75 181 GLY A CA 1
ATOM 1396 C C . GLY A 1 181 ? -10.551 19.710 16.251 1.00 94.75 181 GLY A C 1
ATOM 1397 O O . GLY A 1 181 ? -11.270 18.706 16.256 1.00 94.75 181 GLY A O 1
ATOM 1398 N N . LEU A 1 182 ? -9.237 19.650 16.025 1.00 96.12 182 LEU A N 1
ATOM 1399 C CA . LEU A 1 182 ? -8.486 18.419 15.839 1.00 96.12 182 LEU A CA 1
ATOM 1400 C C . LEU A 1 182 ? -7.900 17.942 17.166 1.00 96.12 182 LEU A C 1
ATOM 1402 O O . LEU A 1 182 ? -7.450 18.720 18.005 1.00 96.12 182 LEU A O 1
ATOM 1406 N N . SER A 1 183 ? -7.866 16.630 17.330 1.00 95.62 183 SER A N 1
ATOM 1407 C CA . SER A 1 183 ? -7.189 15.957 18.425 1.00 95.62 183 SER A CA 1
ATOM 1408 C C . SER A 1 183 ? -6.238 14.895 17.898 1.00 95.62 183 SER A C 1
ATOM 1410 O O . SER A 1 183 ? -6.388 14.377 16.790 1.00 95.62 183 SER A O 1
ATOM 1412 N N . GLN A 1 184 ? -5.234 14.576 18.702 1.00 91.62 184 GLN A N 1
ATOM 1413 C CA . GLN A 1 184 ? -4.164 13.665 18.329 1.00 91.62 184 GLN A CA 1
ATOM 1414 C C . GLN A 1 184 ? -3.874 12.701 19.474 1.00 91.62 184 GLN A C 1
ATOM 1416 O O . GLN A 1 184 ? -3.726 13.128 20.618 1.00 91.62 184 GLN A O 1
ATOM 1421 N N . ILE A 1 185 ? -3.757 11.406 19.175 1.00 90.56 185 ILE A N 1
ATOM 1422 C CA . ILE A 1 185 ? -3.304 10.417 20.161 1.00 90.56 185 ILE A CA 1
ATOM 1423 C C . ILE A 1 185 ? -1.915 10.800 20.680 1.00 90.56 185 ILE A C 1
ATOM 1425 O O . ILE A 1 185 ? -1.012 11.095 19.900 1.00 90.56 185 ILE A O 1
ATOM 1429 N N . ILE A 1 186 ? -1.733 10.747 22.000 1.00 85.38 186 ILE A N 1
ATOM 1430 C CA . ILE A 1 186 ? -0.435 11.021 22.622 1.00 85.38 186 ILE A CA 1
ATOM 1431 C C . ILE A 1 186 ? 0.450 9.772 22.511 1.00 85.38 186 ILE A C 1
ATOM 1433 O O . ILE A 1 186 ? 0.188 8.761 23.167 1.00 85.38 186 ILE A O 1
ATOM 1437 N N . LEU A 1 187 ? 1.523 9.862 21.719 1.00 79.81 187 LEU A N 1
ATOM 1438 C CA . LEU A 1 187 ? 2.635 8.900 21.703 1.00 79.81 187 LEU A CA 1
ATOM 1439 C C . LEU A 1 187 ? 3.765 9.461 22.585 1.00 79.81 187 LEU A C 1
ATOM 1441 O O . LEU A 1 187 ? 4.089 10.641 22.477 1.00 79.81 187 LEU A O 1
ATOM 1445 N N . LYS A 1 188 ? 4.298 8.676 23.532 1.00 73.12 188 LYS A N 1
ATOM 1446 C CA . LYS A 1 188 ? 5.063 9.195 24.688 1.00 73.12 188 LYS A CA 1
ATOM 1447 C C . LYS A 1 188 ? 6.570 8.931 24.647 1.00 73.12 188 LYS A C 1
ATOM 1449 O O . LYS A 1 188 ? 7.310 9.718 25.233 1.00 73.12 188 LYS A O 1
ATOM 1454 N N . ASN A 1 189 ? 7.044 7.849 24.031 1.00 66.38 189 ASN A N 1
ATOM 1455 C CA . ASN A 1 189 ? 8.450 7.420 24.120 1.00 66.38 189 ASN A CA 1
ATOM 1456 C C . ASN A 1 189 ? 9.300 7.774 22.884 1.00 66.38 189 ASN A C 1
ATOM 1458 O O . ASN A 1 189 ? 10.526 7.818 22.990 1.00 66.38 189 ASN A O 1
ATOM 1462 N N . MET A 1 190 ? 8.703 8.041 21.723 1.00 62.81 190 MET A N 1
ATOM 1463 C CA . MET A 1 190 ? 9.426 8.220 20.468 1.00 62.81 190 MET A CA 1
ATOM 1464 C C . MET A 1 190 ? 9.621 9.700 20.142 1.00 62.81 190 MET A C 1
ATOM 1466 O O . MET A 1 190 ? 8.845 10.291 19.414 1.00 62.81 190 MET A O 1
ATOM 1470 N N . GLY A 1 191 ? 10.707 10.314 20.611 1.00 60.28 191 GLY A N 1
ATOM 1471 C CA . GLY A 1 191 ? 10.999 11.744 20.400 1.00 60.28 191 GLY A CA 1
ATOM 1472 C C . GLY A 1 191 ? 11.246 12.220 18.952 1.00 60.28 191 GLY A C 1
ATOM 1473 O O . GLY A 1 191 ? 11.733 13.333 18.775 1.00 60.28 191 GLY A O 1
ATOM 1474 N N . THR A 1 192 ? 10.955 11.422 17.917 1.00 69.31 192 THR A N 1
ATOM 1475 C CA . THR A 1 192 ? 11.090 11.801 16.494 1.00 69.31 192 THR A CA 1
ATOM 1476 C C . THR A 1 192 ? 9.718 11.918 15.834 1.00 69.31 192 THR A C 1
ATOM 1478 O O . THR A 1 192 ? 8.794 11.207 16.218 1.00 69.31 192 THR A O 1
ATOM 1481 N N . ALA A 1 193 ? 9.570 12.764 14.803 1.00 67.06 193 ALA A N 1
ATOM 1482 C CA . ALA A 1 193 ? 8.314 12.866 14.048 1.00 67.06 193 ALA A CA 1
ATOM 1483 C C . ALA A 1 193 ? 7.856 11.483 13.551 1.00 67.06 193 ALA A C 1
ATOM 1485 O O . ALA A 1 193 ? 6.740 11.053 13.823 1.00 67.06 193 ALA A O 1
ATOM 1486 N N . PHE A 1 194 ? 8.753 10.713 12.934 1.00 68.00 194 PHE A N 1
ATOM 1487 C CA . PHE A 1 194 ? 8.401 9.384 12.449 1.00 68.00 194 PHE A CA 1
ATOM 1488 C C . PHE A 1 194 ? 7.953 8.422 13.553 1.00 68.00 194 PHE A C 1
ATOM 1490 O O . PHE A 1 194 ? 7.024 7.660 13.330 1.00 68.00 194 PHE A O 1
ATOM 1497 N N . GLY A 1 195 ? 8.542 8.447 14.746 1.00 66.56 195 GLY A N 1
ATOM 1498 C CA . GLY A 1 195 ? 8.056 7.589 15.824 1.00 66.56 195 GLY A CA 1
ATOM 1499 C C . GLY A 1 195 ? 6.765 8.106 16.483 1.00 66.56 195 GLY A C 1
ATOM 1500 O O . GLY A 1 195 ? 5.908 7.292 16.828 1.00 66.56 195 GLY A O 1
ATOM 1501 N N . ASN A 1 196 ? 6.584 9.431 16.560 1.00 58.22 196 ASN A N 1
ATOM 1502 C CA . ASN A 1 196 ? 5.384 10.105 17.080 1.00 58.22 196 ASN A CA 1
ATOM 1503 C C . ASN A 1 196 ? 4.166 10.029 16.147 1.00 58.22 196 ASN A C 1
ATOM 1505 O O . ASN A 1 196 ? 3.032 10.117 16.610 1.00 58.22 196 ASN A O 1
ATOM 1509 N N . PHE A 1 197 ? 4.374 9.849 14.843 1.00 61.59 197 PHE A N 1
ATOM 1510 C CA . PHE A 1 197 ? 3.292 9.707 13.866 1.00 61.59 197 PHE A CA 1
ATOM 1511 C C . PHE A 1 197 ? 3.176 8.271 13.329 1.00 61.59 197 PHE A C 1
ATOM 1513 O O . PHE A 1 197 ? 2.072 7.776 13.116 1.00 61.59 197 PHE A O 1
ATOM 1520 N N . GLY A 1 198 ? 4.301 7.566 13.182 1.00 61.66 198 GLY A N 1
ATOM 1521 C CA . GLY A 1 198 ? 4.452 6.251 12.542 1.00 61.66 198 GLY A CA 1
ATOM 1522 C C . GLY A 1 198 ? 3.754 5.082 13.227 1.00 61.66 198 GLY A C 1
ATOM 1523 O O . GLY A 1 198 ? 3.637 4.019 12.627 1.00 61.66 198 GLY A O 1
ATOM 1524 N N . GLY A 1 199 ? 3.287 5.251 14.467 1.00 59.12 199 GLY A N 1
ATOM 1525 C CA . GLY A 1 199 ? 2.542 4.214 15.183 1.00 59.12 199 GLY A CA 1
ATOM 1526 C C . GLY A 1 199 ? 3.408 3.119 15.813 1.00 59.12 199 GLY A C 1
ATOM 1527 O O . GLY A 1 199 ? 2.891 2.047 16.108 1.00 59.12 199 GLY A O 1
ATOM 1528 N N . ILE A 1 200 ? 4.702 3.366 16.064 1.00 65.75 200 ILE A N 1
ATOM 1529 C CA . ILE A 1 200 ? 5.547 2.431 16.838 1.00 65.75 200 ILE A CA 1
ATOM 1530 C C . ILE A 1 200 ? 4.951 2.220 18.241 1.00 65.75 200 ILE A C 1
ATOM 1532 O O . ILE A 1 200 ? 4.952 1.112 18.776 1.00 65.75 200 ILE A O 1
ATOM 1536 N N . GLU A 1 201 ? 4.368 3.276 18.806 1.00 69.88 201 GLU A N 1
ATOM 1537 C CA . GLU A 1 201 ? 3.675 3.253 20.090 1.00 69.88 201 GLU A CA 1
ATOM 1538 C C . GLU A 1 201 ? 2.164 3.150 19.937 1.00 69.88 201 GLU A C 1
ATOM 1540 O O . GLU A 1 201 ? 1.407 4.063 20.248 1.00 69.88 201 GLU A O 1
ATOM 1545 N N . VAL A 1 202 ? 1.672 1.995 19.515 1.00 74.19 202 VAL A N 1
ATOM 1546 C CA . VAL A 1 202 ? 0.242 1.715 19.683 1.00 74.19 202 VAL A CA 1
ATOM 1547 C C . VAL A 1 202 ? 0.015 1.187 21.099 1.00 74.19 202 VAL A C 1
ATOM 1549 O O . VAL A 1 202 ? -0.061 -0.022 21.327 1.00 74.19 202 VAL A O 1
ATOM 1552 N N . GLY A 1 203 ? -0.026 2.119 22.053 1.00 76.81 203 GLY A N 1
ATOM 1553 C CA . GLY A 1 203 ? -0.332 1.847 23.454 1.00 76.81 203 GLY A CA 1
ATOM 1554 C C . GLY A 1 203 ? -1.810 1.520 23.677 1.00 76.81 203 GLY A C 1
ATOM 1555 O O . GLY A 1 203 ? -2.687 2.058 23.000 1.00 76.81 203 GLY A O 1
ATOM 1556 N N . ASN A 1 204 ? -2.086 0.665 24.665 1.00 82.06 204 ASN A N 1
ATOM 1557 C CA . ASN A 1 204 ? -3.441 0.309 25.098 1.00 82.06 204 ASN A CA 1
ATOM 1558 C C . ASN A 1 204 ? -4.360 -0.074 23.908 1.00 82.06 204 ASN A C 1
ATOM 1560 O O . ASN A 1 204 ? -3.992 -0.886 23.056 1.00 82.06 204 ASN A O 1
ATOM 1564 N N . ASN A 1 205 ? -5.547 0.538 23.835 1.00 89.31 205 ASN A N 1
ATOM 1565 C CA . ASN A 1 205 ? -6.593 0.251 22.852 1.00 89.31 205 ASN A CA 1
ATOM 1566 C C . ASN A 1 205 ? -6.541 1.149 21.609 1.00 89.31 205 ASN A C 1
ATOM 1568 O O . ASN A 1 205 ? -7.488 1.181 20.826 1.00 89.31 205 ASN A O 1
ATOM 1572 N N . ASN A 1 206 ? -5.430 1.855 21.375 1.00 91.06 206 ASN A N 1
ATOM 1573 C CA . ASN A 1 206 ? -5.301 2.765 20.234 1.00 91.06 206 ASN A CA 1
ATOM 1574 C C . ASN A 1 206 ? -5.415 2.050 18.872 1.00 91.06 206 ASN A C 1
ATOM 1576 O O . ASN A 1 206 ? -5.715 2.686 17.865 1.00 91.06 206 ASN A O 1
ATOM 1580 N N . HIS A 1 207 ? -5.253 0.723 18.828 1.00 92.06 207 HIS A N 1
ATOM 1581 C CA . HIS A 1 207 ? -5.538 -0.069 17.632 1.00 92.06 207 HIS A CA 1
ATOM 1582 C C . HIS A 1 207 ? -6.984 0.122 17.131 1.00 92.06 207 HIS A C 1
ATOM 1584 O O . HIS A 1 207 ? -7.207 0.041 15.931 1.00 92.06 207 HIS A O 1
ATOM 1590 N N . LEU A 1 208 ? -7.948 0.460 17.996 1.00 95.75 208 LEU A N 1
ATOM 1591 C CA . LEU A 1 208 ? -9.324 0.771 17.588 1.00 95.75 208 LEU A CA 1
ATOM 1592 C C . LEU A 1 208 ? -9.419 2.061 16.764 1.00 95.75 208 LEU A C 1
ATOM 1594 O O . LEU A 1 208 ? -10.198 2.120 15.821 1.00 95.75 208 LEU A O 1
ATOM 1598 N N . VAL A 1 209 ? -8.599 3.072 17.067 1.00 95.00 209 VAL A N 1
ATOM 1599 C CA . VAL A 1 209 ? -8.512 4.304 16.261 1.00 95.00 209 VAL A CA 1
ATOM 1600 C C . VAL A 1 209 ? -7.878 4.004 14.903 1.00 95.00 209 VAL A C 1
ATOM 1602 O O . VAL A 1 209 ? -8.332 4.508 13.876 1.00 95.00 209 VAL A O 1
ATOM 1605 N N . TYR A 1 210 ? -6.874 3.122 14.875 1.00 94.44 210 TYR A N 1
ATOM 1606 C CA . TYR A 1 210 ? -6.311 2.622 13.620 1.00 94.44 210 TYR A CA 1
ATOM 1607 C C . TYR A 1 210 ? -7.371 1.884 12.780 1.00 94.44 210 TYR A C 1
ATOM 1609 O O . TYR A 1 210 ? -7.524 2.182 11.596 1.00 94.44 210 TYR A O 1
ATOM 1617 N N . LEU A 1 211 ? -8.128 0.964 13.389 1.00 96.25 211 LEU A N 1
ATOM 1618 C CA . LEU A 1 211 ? -9.188 0.202 12.720 1.00 96.25 211 LEU A CA 1
ATOM 1619 C C . LEU A 1 211 ? -10.345 1.102 12.242 1.00 96.25 211 LEU A C 1
ATOM 1621 O O . LEU A 1 211 ? -10.889 0.892 11.159 1.00 96.25 211 LEU A O 1
ATOM 1625 N N . ASP A 1 212 ? -10.689 2.145 12.996 1.00 97.25 212 ASP A N 1
ATOM 1626 C CA . ASP A 1 212 ? -11.666 3.151 12.568 1.00 97.25 212 ASP A CA 1
ATOM 1627 C C . ASP A 1 212 ? -11.169 3.936 11.343 1.00 97.25 212 ASP A C 1
ATOM 1629 O O . ASP A 1 212 ? -11.888 4.055 10.351 1.00 97.25 212 ASP A O 1
ATOM 1633 N N . GLY A 1 213 ? -9.917 4.409 11.373 1.00 96.31 213 GLY A N 1
ATOM 1634 C CA . GLY A 1 213 ? -9.312 5.162 10.272 1.00 96.31 213 GLY A CA 1
ATOM 1635 C C . GLY A 1 213 ? -9.256 4.380 8.958 1.00 96.31 213 GLY A C 1
ATOM 1636 O O . GLY A 1 213 ? -9.641 4.915 7.914 1.00 96.31 213 GLY A O 1
ATOM 1637 N N . ILE A 1 214 ? -8.848 3.105 9.001 1.00 96.81 214 ILE A N 1
ATOM 1638 C CA . ILE A 1 214 ? -8.856 2.252 7.799 1.00 96.81 214 ILE A CA 1
ATOM 1639 C C . ILE A 1 214 ? -10.284 2.012 7.301 1.00 96.81 214 ILE A C 1
ATOM 1641 O O . ILE A 1 214 ? -10.515 2.091 6.100 1.00 96.81 214 ILE A O 1
ATOM 1645 N N . THR A 1 215 ? -11.249 1.791 8.202 1.00 98.12 215 THR A N 1
ATOM 1646 C CA . THR A 1 215 ? -12.622 1.443 7.815 1.00 98.12 215 THR A CA 1
ATOM 1647 C C . THR A 1 215 ? -13.307 2.634 7.165 1.00 98.12 215 THR A C 1
ATOM 1649 O O . THR A 1 215 ? -13.804 2.505 6.052 1.00 98.12 215 THR A O 1
ATOM 1652 N N . ARG A 1 216 ? -13.239 3.831 7.763 1.00 97.50 216 ARG A N 1
ATOM 1653 C CA . ARG A 1 216 ? -13.782 5.056 7.141 1.00 97.50 216 ARG A CA 1
ATOM 1654 C C . ARG A 1 216 ? -13.189 5.307 5.765 1.00 97.50 216 ARG A C 1
ATOM 1656 O O . ARG A 1 216 ? -13.912 5.631 4.827 1.00 97.50 216 ARG A O 1
ATOM 1663 N N . THR A 1 217 ? -11.878 5.138 5.645 1.00 98.12 217 THR A N 1
ATOM 1664 C CA . THR A 1 217 ? -11.175 5.333 4.379 1.00 98.12 217 THR A CA 1
ATOM 1665 C C . THR A 1 217 ? -11.642 4.330 3.332 1.00 98.12 217 THR A C 1
ATOM 1667 O O . THR A 1 217 ? -11.955 4.721 2.206 1.00 98.12 217 THR A O 1
ATOM 1670 N N . ALA A 1 218 ? -11.751 3.058 3.712 1.00 98.31 218 ALA A N 1
ATOM 1671 C CA . ALA A 1 218 ? -12.212 1.984 2.847 1.00 98.31 218 ALA A CA 1
ATOM 1672 C C . ALA A 1 218 ? -13.649 2.219 2.355 1.00 98.31 218 ALA A C 1
ATOM 1674 O O . ALA A 1 218 ? -13.900 2.159 1.153 1.00 98.31 218 ALA A O 1
ATOM 1675 N N . LEU A 1 219 ? -14.558 2.600 3.259 1.00 98.19 219 LEU A N 1
ATOM 1676 C CA . LEU A 1 219 ? -15.957 2.910 2.940 1.00 98.19 219 LEU A CA 1
ATOM 1677 C C . LEU A 1 219 ? -16.138 4.197 2.126 1.00 98.19 219 LEU A C 1
ATOM 1679 O O . LEU A 1 219 ? -17.165 4.366 1.485 1.00 98.19 219 LEU A O 1
ATOM 1683 N N . THR A 1 220 ? -15.168 5.113 2.153 1.00 98.12 220 THR A N 1
ATOM 1684 C CA . THR A 1 220 ? -15.249 6.387 1.416 1.00 98.12 220 THR A CA 1
ATOM 1685 C C . THR A 1 220 ? -14.646 6.288 0.018 1.00 98.12 220 THR A C 1
ATOM 1687 O O . THR A 1 220 ? -15.070 6.991 -0.893 1.00 98.12 220 THR A O 1
ATOM 1690 N N . THR A 1 221 ? -13.635 5.434 -0.165 1.00 98.31 221 THR A N 1
ATOM 1691 C CA . THR A 1 221 ? -12.781 5.462 -1.368 1.00 98.31 221 THR A CA 1
ATOM 1692 C C . THR A 1 221 ? -12.636 4.109 -2.075 1.00 98.31 221 THR A C 1
ATOM 1694 O O . THR A 1 221 ? -12.039 4.023 -3.151 1.00 98.31 221 THR A O 1
ATOM 1697 N N . GLY A 1 222 ? -13.126 3.021 -1.476 1.00 98.06 222 GLY A N 1
ATOM 1698 C CA . GLY A 1 222 ? -12.861 1.656 -1.942 1.00 98.06 222 GLY A CA 1
ATOM 1699 C C . GLY A 1 222 ? -11.412 1.196 -1.718 1.00 98.06 222 GLY A C 1
ATOM 1700 O O . GLY A 1 222 ? -11.005 0.161 -2.255 1.00 98.06 222 GLY A O 1
ATOM 1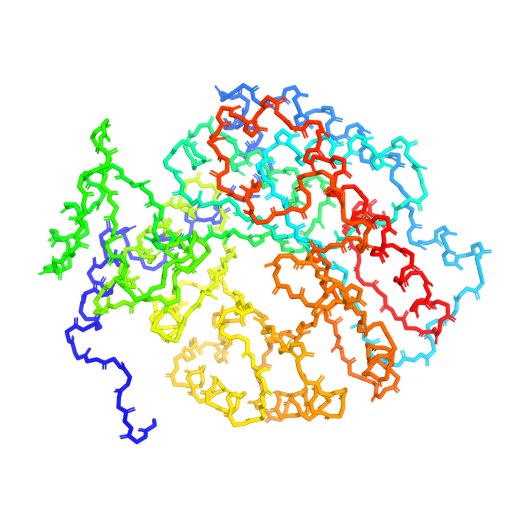701 N N . ALA A 1 223 ? -10.601 1.956 -0.966 1.00 98.00 223 ALA A N 1
ATOM 1702 C CA . ALA A 1 223 ? -9.274 1.519 -0.538 1.00 98.00 223 ALA A CA 1
ATOM 1703 C C . ALA A 1 223 ? -9.383 0.229 0.283 1.00 98.00 223 ALA A C 1
ATOM 1705 O O . ALA A 1 223 ? -10.170 0.152 1.221 1.00 98.00 223 ALA A O 1
ATOM 1706 N N . ASN A 1 224 ? -8.582 -0.782 -0.041 1.00 97.69 224 ASN A N 1
ATOM 1707 C CA . ASN A 1 224 ? -8.702 -2.095 0.596 1.00 97.69 224 ASN A CA 1
ATOM 1708 C C . ASN A 1 224 ? -7.354 -2.716 0.996 1.00 97.69 224 ASN A C 1
ATOM 1710 O O . ASN A 1 224 ? -7.288 -3.879 1.398 1.00 97.69 224 ASN A O 1
ATOM 1714 N N . PHE A 1 225 ? -6.271 -1.946 0.894 1.00 98.12 225 PHE A N 1
ATOM 1715 C CA . PHE A 1 225 ? -4.927 -2.390 1.223 1.00 98.12 225 PHE A CA 1
ATOM 1716 C C . PHE A 1 225 ? -4.210 -1.334 2.062 1.00 98.12 225 PHE A C 1
ATOM 1718 O O . PHE A 1 225 ? -3.995 -0.210 1.609 1.00 98.12 225 PHE A O 1
ATOM 1725 N N . PHE A 1 226 ? -3.864 -1.688 3.300 1.00 96.81 226 PHE A N 1
ATOM 1726 C CA . PHE A 1 226 ? -3.367 -0.732 4.289 1.00 96.81 226 PHE A CA 1
ATOM 1727 C C . PHE A 1 226 ? -2.035 -1.150 4.905 1.00 96.81 226 PHE A C 1
ATOM 1729 O O . PHE A 1 226 ? -1.769 -2.325 5.165 1.00 96.81 226 PHE A O 1
ATOM 1736 N N . LEU A 1 227 ? -1.194 -0.160 5.186 1.00 92.50 227 LEU A N 1
ATOM 1737 C CA . LEU A 1 227 ? 0.078 -0.373 5.856 1.00 92.50 227 LEU A CA 1
ATOM 1738 C C . LEU A 1 227 ? -0.157 -0.582 7.356 1.00 92.50 227 LEU A C 1
ATOM 1740 O O . LEU A 1 227 ? -0.851 0.202 8.008 1.00 92.50 227 LEU A O 1
ATOM 1744 N N . ASN A 1 228 ? 0.439 -1.633 7.906 1.00 82.31 228 ASN A N 1
ATOM 1745 C CA . ASN A 1 228 ? 0.386 -1.975 9.317 1.00 82.31 228 ASN A CA 1
ATOM 1746 C C . ASN A 1 228 ? 1.726 -1.646 10.002 1.00 82.31 228 ASN A C 1
ATOM 1748 O O . ASN A 1 228 ? 2.769 -2.161 9.571 1.00 82.31 228 ASN A O 1
ATOM 1752 N N . PRO A 1 229 ? 1.728 -0.789 11.040 1.00 78.25 229 PRO A N 1
ATOM 1753 C CA . PRO A 1 229 ? 2.968 -0.309 11.636 1.00 78.25 229 PRO A CA 1
ATOM 1754 C C . PRO A 1 229 ? 3.451 -1.082 12.873 1.00 78.25 229 PRO A C 1
ATOM 1756 O O . PRO A 1 229 ? 4.595 -0.867 13.269 1.00 78.25 229 PRO A O 1
ATOM 1759 N N . SER A 1 230 ? 2.638 -1.927 13.527 1.00 85.31 230 SER A N 1
ATOM 1760 C CA . SER A 1 230 ? 2.971 -2.394 14.887 1.00 85.31 230 SER A CA 1
ATOM 1761 C C . SER A 1 230 ? 2.422 -3.766 15.280 1.00 85.31 230 SER A C 1
ATOM 1763 O O . SER A 1 230 ? 1.431 -4.254 14.745 1.00 85.31 230 SER A O 1
ATOM 1765 N N . TRP A 1 231 ? 3.028 -4.369 16.309 1.00 85.75 231 TRP A N 1
ATOM 1766 C CA . TRP A 1 231 ? 2.605 -5.667 16.850 1.00 85.75 231 TRP A CA 1
ATOM 1767 C C . TRP A 1 231 ? 1.165 -5.686 17.382 1.00 85.75 231 TRP A C 1
ATOM 1769 O O . TRP A 1 231 ? 0.480 -6.693 17.239 1.00 85.75 231 TRP A O 1
ATOM 1779 N N . SER A 1 232 ? 0.675 -4.608 17.996 1.00 85.69 232 SER A N 1
ATOM 1780 C CA . SER A 1 232 ? -0.711 -4.576 18.484 1.00 85.69 232 SER A CA 1
ATOM 1781 C C . SER A 1 232 ? -1.704 -4.357 17.344 1.00 85.69 232 SER A C 1
ATOM 1783 O O . SER A 1 232 ? -2.744 -5.013 17.305 1.00 85.69 232 SER A O 1
ATOM 1785 N N . THR A 1 233 ? -1.368 -3.506 16.368 1.00 89.50 233 THR A N 1
ATOM 1786 C CA . THR A 1 233 ? -2.236 -3.297 15.200 1.00 89.50 233 THR A CA 1
ATOM 1787 C C . THR A 1 233 ? -2.287 -4.515 14.291 1.00 89.50 233 THR A C 1
ATOM 1789 O O . THR A 1 233 ? -3.343 -4.758 13.723 1.00 89.50 233 THR A O 1
ATOM 1792 N N . ILE A 1 234 ? -1.217 -5.308 14.138 1.00 92.12 234 ILE A N 1
ATOM 1793 C CA . ILE A 1 234 ? -1.261 -6.507 13.279 1.00 92.12 234 ILE A CA 1
ATOM 1794 C C . ILE A 1 234 ? -2.172 -7.593 13.848 1.00 92.12 234 ILE A C 1
ATOM 1796 O O . ILE A 1 234 ? -2.936 -8.198 13.102 1.00 92.12 234 ILE A O 1
ATOM 1800 N N . VAL A 1 235 ? -2.144 -7.803 15.166 1.00 94.06 235 VAL A N 1
ATOM 1801 C CA . VAL A 1 235 ? -3.027 -8.764 15.839 1.00 94.06 235 VAL A CA 1
ATOM 1802 C C . VAL A 1 235 ? -4.481 -8.322 15.693 1.00 94.06 235 VAL A C 1
ATOM 1804 O O . VAL A 1 235 ? -5.323 -9.116 15.277 1.00 94.06 235 VAL A O 1
ATOM 1807 N N . ALA A 1 236 ? -4.758 -7.046 15.978 1.00 94.81 236 ALA A N 1
ATOM 1808 C CA . ALA A 1 236 ? -6.091 -6.474 15.842 1.00 94.81 236 ALA A CA 1
ATOM 1809 C C . ALA A 1 236 ? -6.587 -6.519 14.387 1.00 94.81 236 ALA A C 1
ATOM 1811 O O . ALA A 1 236 ? -7.713 -6.932 14.144 1.00 94.81 236 ALA A O 1
ATOM 1812 N N . ALA A 1 237 ? -5.739 -6.179 13.411 1.00 95.19 237 ALA A N 1
ATOM 1813 C CA . ALA A 1 237 ? -6.068 -6.225 11.987 1.00 95.19 237 ALA A CA 1
ATOM 1814 C C . ALA A 1 237 ? -6.375 -7.648 11.498 1.00 95.19 237 ALA A C 1
ATOM 1816 O O . ALA A 1 237 ? -7.327 -7.827 10.740 1.00 95.19 237 ALA A O 1
ATOM 1817 N N . CYS A 1 238 ? -5.616 -8.658 11.947 1.00 96.62 238 CYS A N 1
ATOM 1818 C CA . CYS A 1 238 ? -5.891 -10.049 11.585 1.00 96.62 238 CYS A CA 1
ATOM 1819 C C . CYS A 1 238 ? -7.255 -10.504 12.112 1.00 96.62 238 CYS A C 1
ATOM 1821 O O . CYS A 1 238 ? -8.014 -11.095 11.356 1.00 96.62 238 CYS A O 1
ATOM 1823 N N . TYR A 1 239 ? -7.589 -10.194 13.371 1.00 97.19 239 TYR A N 1
ATOM 1824 C CA . TYR A 1 239 ? -8.914 -10.507 13.911 1.00 97.19 239 TYR A CA 1
ATOM 1825 C C . TYR A 1 239 ? -10.022 -9.72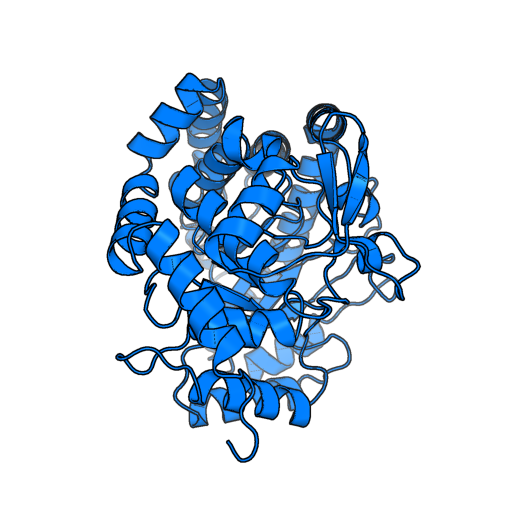4 13.189 1.00 97.19 239 TYR A C 1
ATOM 1827 O O . TYR A 1 239 ? -10.970 -10.321 12.691 1.00 97.19 239 TYR A O 1
ATOM 1835 N N . TYR A 1 240 ? -9.873 -8.401 13.079 1.00 97.19 240 TYR A N 1
ATOM 1836 C CA . TYR A 1 240 ? -10.883 -7.493 12.528 1.00 97.19 240 TYR A CA 1
ATOM 1837 C C . TYR A 1 240 ? -11.239 -7.810 11.070 1.00 97.19 240 TYR A C 1
ATOM 1839 O O . TYR A 1 240 ? -12.406 -7.821 10.695 1.00 97.19 240 TYR A O 1
ATOM 1847 N N . ALA A 1 241 ? -10.238 -8.102 10.238 1.00 97.19 241 ALA A N 1
ATOM 1848 C CA . ALA A 1 241 ? -10.438 -8.376 8.816 1.00 97.19 241 ALA A CA 1
ATOM 1849 C C . ALA A 1 241 ? -10.593 -9.864 8.482 1.00 97.19 241 ALA A C 1
ATOM 1851 O O . ALA A 1 241 ? -10.603 -10.234 7.302 1.00 97.19 241 ALA A O 1
ATOM 1852 N N . ARG A 1 242 ? -10.724 -10.730 9.495 1.00 96.06 242 ARG A N 1
ATOM 1853 C CA . ARG A 1 242 ? -10.965 -12.157 9.259 1.00 96.06 242 ARG A CA 1
ATOM 1854 C C . ARG A 1 242 ? -12.311 -12.386 8.546 1.00 96.06 242 ARG A C 1
ATOM 1856 O O . ARG A 1 242 ? -12.412 -13.277 7.714 1.00 96.06 242 ARG A O 1
ATOM 1863 N N . GLU A 1 243 ? -13.305 -11.539 8.834 1.00 95.88 243 GLU A N 1
ATOM 1864 C CA . GLU A 1 243 ? -14.658 -11.582 8.246 1.00 95.88 243 GLU A CA 1
ATOM 1865 C C . GLU A 1 243 ? -14.852 -10.535 7.133 1.00 95.88 243 GLU A C 1
ATOM 1867 O O . GLU A 1 243 ? -15.812 -10.601 6.373 1.00 95.88 243 GLU A O 1
ATOM 1872 N N . ILE A 1 244 ? -13.911 -9.595 6.977 1.00 97.38 244 ILE A N 1
ATOM 1873 C CA . ILE A 1 244 ? -13.916 -8.572 5.919 1.00 97.38 244 ILE A CA 1
ATOM 1874 C C . ILE A 1 244 ? -12.959 -9.032 4.813 1.00 97.38 244 ILE A C 1
ATOM 1876 O O . ILE A 1 244 ? -11.780 -8.669 4.768 1.00 97.38 244 ILE A O 1
ATOM 1880 N N . SER A 1 245 ? -13.461 -9.911 3.947 1.00 91.88 245 SER A N 1
ATOM 1881 C CA . SER A 1 245 ? -12.654 -10.713 3.009 1.00 91.88 245 SER A CA 1
ATOM 1882 C C . SER A 1 245 ? -11.752 -9.901 2.070 1.00 91.88 245 SER A C 1
ATOM 1884 O O . SER A 1 245 ? -10.638 -10.321 1.758 1.00 91.88 245 SER A O 1
ATOM 1886 N N . ASN A 1 246 ? -12.200 -8.721 1.651 1.00 96.06 246 ASN A N 1
ATOM 1887 C CA . ASN A 1 246 ? -11.495 -7.863 0.704 1.00 96.06 246 ASN A CA 1
ATOM 1888 C C . ASN A 1 246 ? -10.570 -6.828 1.357 1.00 96.06 246 ASN A C 1
ATOM 1890 O O . ASN A 1 246 ? -9.879 -6.112 0.637 1.00 96.06 246 ASN A O 1
ATOM 1894 N N . LEU A 1 247 ? -10.505 -6.759 2.690 1.00 97.31 247 LEU A N 1
ATOM 1895 C CA . LEU A 1 247 ? -9.583 -5.877 3.403 1.00 97.31 247 LEU A CA 1
ATOM 1896 C C . LEU A 1 247 ? -8.250 -6.594 3.656 1.00 97.31 247 LEU A C 1
ATOM 1898 O O . LEU A 1 247 ? -8.214 -7.700 4.191 1.00 97.31 247 LEU A O 1
ATOM 1902 N N . SER A 1 248 ? -7.140 -5.972 3.267 1.00 97.31 248 SER A N 1
ATOM 1903 C CA . SER A 1 248 ? -5.807 -6.575 3.333 1.00 97.31 248 SER A CA 1
ATOM 1904 C C . SER A 1 248 ? -4.754 -5.634 3.909 1.00 97.31 248 SER A C 1
ATOM 1906 O O . SER A 1 248 ? -4.893 -4.411 3.858 1.00 97.31 248 SER A O 1
ATOM 1908 N N . PHE A 1 249 ? -3.676 -6.206 4.448 1.00 97.06 249 PHE A N 1
ATOM 1909 C CA . PHE A 1 249 ? -2.630 -5.446 5.129 1.00 97.06 249 PHE A CA 1
ATOM 1910 C C . PHE A 1 249 ? -1.225 -5.818 4.680 1.00 97.06 249 PHE A C 1
ATOM 1912 O O . PHE A 1 249 ? -0.925 -6.977 4.386 1.00 97.06 249 PHE A O 1
ATOM 1919 N N . LYS A 1 250 ? -0.345 -4.818 4.690 1.00 95.62 250 LYS A N 1
ATOM 1920 C CA . LYS A 1 250 ? 1.101 -4.971 4.520 1.00 95.62 250 LYS A CA 1
ATOM 1921 C C . LYS A 1 250 ? 1.808 -4.727 5.841 1.00 95.62 250 LYS A C 1
ATOM 1923 O O . LYS A 1 250 ? 1.580 -3.699 6.472 1.00 95.62 250 LYS A O 1
ATOM 1928 N N . ILE A 1 251 ? 2.732 -5.599 6.222 1.00 92.50 251 ILE A N 1
ATOM 1929 C CA . ILE A 1 251 ? 3.621 -5.338 7.357 1.00 92.50 251 ILE A CA 1
ATOM 1930 C C . ILE A 1 251 ? 4.729 -4.373 6.937 1.00 92.50 251 ILE A C 1
ATOM 1932 O O . ILE A 1 251 ? 5.506 -4.657 6.024 1.00 92.50 251 ILE A O 1
ATOM 1936 N N . SER A 1 252 ? 4.781 -3.223 7.611 1.00 82.94 252 SER A N 1
ATOM 1937 C CA . SER A 1 252 ? 5.742 -2.144 7.367 1.00 82.94 252 SER A CA 1
ATOM 1938 C C . SER A 1 252 ? 7.141 -2.435 7.918 1.00 82.94 252 SER A C 1
ATOM 1940 O O . SER A 1 252 ? 7.338 -3.349 8.715 1.00 82.94 252 SER A O 1
ATOM 1942 N N . MET A 1 253 ? 8.109 -1.578 7.570 1.00 75.00 253 MET A N 1
ATOM 1943 C CA . MET A 1 253 ? 9.463 -1.585 8.136 1.00 75.00 253 MET A CA 1
ATOM 1944 C C . MET A 1 253 ? 9.459 -1.526 9.674 1.00 75.00 253 MET A C 1
ATOM 1946 O O . MET A 1 253 ? 10.284 -2.174 10.311 1.00 75.00 253 MET A O 1
ATOM 1950 N N . LEU A 1 254 ? 8.512 -0.804 10.278 1.00 73.62 254 LEU A N 1
ATOM 1951 C CA . LEU A 1 254 ? 8.408 -0.659 11.738 1.00 73.62 254 LEU A CA 1
ATOM 1952 C C . LEU A 1 254 ? 8.109 -1.973 12.475 1.00 73.62 254 LEU A C 1
ATOM 1954 O O . LEU A 1 254 ? 8.491 -2.137 13.631 1.00 73.62 254 LEU A O 1
ATOM 1958 N N . LEU A 1 255 ? 7.490 -2.925 11.779 1.00 80.88 255 LEU A N 1
ATOM 1959 C CA . LEU A 1 255 ? 7.231 -4.290 12.233 1.00 80.88 255 LEU A CA 1
ATOM 1960 C C . LEU A 1 255 ? 8.048 -5.308 11.408 1.00 80.88 255 LEU A C 1
ATOM 1962 O O . LEU A 1 255 ? 7.760 -6.503 11.398 1.00 80.88 255 LEU A O 1
ATOM 1966 N N . SER A 1 256 ? 9.071 -4.854 10.678 1.00 81.00 256 SER A N 1
ATOM 1967 C CA . SER A 1 256 ? 9.794 -5.735 9.762 1.00 81.00 256 SER A CA 1
ATOM 1968 C C . SER A 1 256 ? 10.430 -6.914 10.481 1.00 81.00 256 SER A C 1
ATOM 1970 O O . SER A 1 256 ? 10.933 -6.820 11.602 1.00 81.00 256 SER A O 1
ATOM 1972 N N . THR A 1 257 ? 10.429 -8.042 9.782 1.00 88.44 257 THR A N 1
ATOM 1973 C CA . THR A 1 257 ? 11.064 -9.267 10.252 1.00 88.44 257 THR A CA 1
ATOM 1974 C C . THR A 1 257 ? 12.574 -9.134 10.107 1.00 88.44 257 THR A C 1
ATOM 1976 O O . THR A 1 257 ? 13.096 -9.211 9.001 1.00 88.44 257 THR A O 1
ATOM 1979 N N . GLN A 1 258 ? 13.284 -8.951 11.215 1.00 90.25 258 GLN A N 1
ATOM 1980 C CA . GLN A 1 258 ? 14.746 -8.832 11.264 1.00 90.25 258 GLN A CA 1
ATOM 1981 C C . GLN A 1 258 ? 15.446 -10.186 11.455 1.00 90.25 258 GLN A C 1
ATOM 1983 O O . GLN A 1 258 ? 16.666 -10.273 11.354 1.00 90.25 258 GLN A O 1
ATOM 1988 N N . ASN A 1 259 ? 14.701 -11.245 11.782 1.00 92.50 259 ASN A N 1
ATOM 1989 C CA . ASN A 1 259 ? 15.214 -12.607 11.937 1.00 92.50 259 ASN A CA 1
ATOM 1990 C C . ASN A 1 259 ? 14.082 -13.648 11.885 1.00 92.50 259 ASN A C 1
ATOM 1992 O O . ASN A 1 259 ? 12.899 -13.315 11.966 1.00 92.50 259 ASN A O 1
ATOM 1996 N N . ILE A 1 260 ? 14.453 -14.929 11.826 1.00 93.94 260 ILE A N 1
ATOM 1997 C CA . ILE A 1 260 ? 13.492 -16.030 11.699 1.00 93.94 260 ILE A CA 1
ATOM 1998 C C . ILE A 1 260 ? 12.569 -16.201 12.918 1.00 93.94 260 ILE A C 1
ATOM 2000 O O . ILE A 1 260 ? 11.458 -16.706 12.787 1.00 93.94 260 ILE A O 1
ATOM 2004 N N . ILE A 1 261 ? 12.984 -15.774 14.116 1.00 94.69 261 ILE A N 1
ATOM 2005 C CA . ILE A 1 261 ? 12.138 -15.872 15.316 1.00 94.69 261 ILE A CA 1
ATOM 2006 C C . ILE A 1 261 ? 10.952 -14.918 15.173 1.00 94.69 261 ILE A C 1
ATOM 2008 O O . ILE A 1 261 ? 9.808 -15.336 15.344 1.00 94.69 261 ILE A O 1
ATOM 2012 N N . GLN A 1 262 ? 11.216 -13.667 14.788 1.00 93.81 262 GLN A N 1
ATOM 2013 C CA . GLN A 1 262 ? 10.167 -12.683 14.515 1.00 93.81 262 GLN A CA 1
ATOM 2014 C C . GLN A 1 262 ? 9.246 -13.144 13.382 1.00 93.81 262 GLN A C 1
ATOM 2016 O O . GLN A 1 262 ? 8.029 -13.011 13.497 1.00 93.81 262 GLN A O 1
ATOM 2021 N N . PHE A 1 263 ? 9.810 -13.764 12.341 1.00 95.69 263 PHE A N 1
ATOM 2022 C CA . PHE A 1 263 ? 9.030 -14.332 11.243 1.00 95.69 263 PHE A CA 1
ATOM 2023 C C . PHE A 1 263 ? 8.033 -15.380 11.743 1.00 95.69 263 PHE A C 1
ATOM 2025 O O . PHE A 1 263 ? 6.831 -15.294 11.504 1.00 95.69 263 PHE A O 1
ATOM 2032 N N . ARG A 1 264 ? 8.519 -16.351 12.522 1.00 95.94 264 ARG A N 1
ATOM 2033 C CA . ARG A 1 264 ? 7.692 -17.424 13.085 1.00 95.94 264 ARG A CA 1
ATOM 2034 C C . ARG A 1 264 ? 6.644 -16.889 14.052 1.00 95.94 264 ARG A C 1
ATOM 2036 O O . ARG A 1 264 ? 5.540 -17.426 14.091 1.00 95.94 264 ARG A O 1
ATOM 2043 N N . MET A 1 265 ? 6.953 -15.841 14.817 1.00 94.62 265 MET A N 1
ATOM 2044 C CA . MET A 1 265 ? 5.959 -15.169 15.661 1.00 94.62 265 MET A CA 1
ATOM 2045 C C . MET A 1 265 ? 4.809 -14.607 14.820 1.00 94.62 265 MET A C 1
ATOM 2047 O O . MET A 1 265 ? 3.652 -14.849 15.155 1.00 94.62 265 MET A O 1
ATOM 2051 N N . LEU A 1 266 ? 5.112 -13.939 13.702 1.00 95.12 266 LEU A N 1
ATOM 2052 C CA . LEU A 1 266 ? 4.098 -13.454 12.763 1.00 95.12 266 LEU A CA 1
ATOM 2053 C C . LEU A 1 266 ? 3.264 -14.600 12.174 1.00 95.12 266 LEU A C 1
ATOM 2055 O O . LEU A 1 266 ? 2.039 -14.539 12.222 1.00 95.12 266 LEU A O 1
ATOM 2059 N N . LEU A 1 267 ? 3.895 -15.691 11.723 1.00 95.81 267 LEU A N 1
ATOM 2060 C CA . LEU A 1 267 ? 3.159 -16.857 11.211 1.00 95.81 267 LEU A CA 1
ATOM 2061 C C . LEU A 1 267 ? 2.203 -17.460 12.253 1.00 95.81 267 LEU A C 1
ATOM 2063 O O . LEU A 1 267 ? 1.105 -17.891 11.903 1.00 95.81 267 LEU A O 1
ATOM 2067 N N . ASN A 1 268 ? 2.591 -17.477 13.533 1.00 95.19 268 ASN A N 1
ATOM 2068 C CA . ASN A 1 268 ? 1.713 -17.932 14.615 1.00 95.19 268 ASN A CA 1
ATOM 2069 C C . ASN A 1 268 ? 0.518 -16.990 14.823 1.00 95.19 268 ASN A C 1
ATOM 2071 O O . ASN A 1 268 ? -0.592 -17.476 15.025 1.00 95.19 268 ASN A O 1
ATOM 2075 N N . ILE A 1 269 ? 0.724 -15.671 14.730 1.00 94.88 269 ILE A N 1
ATOM 2076 C CA . ILE A 1 269 ? -0.370 -14.688 14.779 1.00 94.88 269 ILE A CA 1
ATOM 2077 C C . ILE A 1 269 ? -1.343 -14.929 13.622 1.00 94.88 269 ILE A C 1
ATOM 2079 O O . ILE A 1 269 ? -2.547 -15.004 13.847 1.00 94.88 269 ILE A O 1
ATOM 2083 N N . PHE A 1 270 ? -0.840 -15.095 12.397 1.00 95.56 270 PHE A N 1
ATOM 2084 C CA . PHE A 1 270 ? -1.703 -15.265 11.225 1.00 95.56 270 PHE A CA 1
ATOM 2085 C C . PHE A 1 270 ? -2.503 -16.561 11.296 1.00 95.56 270 PHE A C 1
ATOM 2087 O O . PHE A 1 270 ? -3.694 -16.547 11.013 1.00 95.56 270 PHE A O 1
ATOM 2094 N N . LYS A 1 271 ? -1.877 -17.665 11.728 1.00 94.88 271 LYS A N 1
ATOM 2095 C CA . LYS A 1 271 ? -2.576 -18.947 11.900 1.00 94.88 271 LYS A CA 1
ATOM 2096 C C . LYS A 1 271 ? -3.658 -18.915 12.979 1.00 94.88 271 LYS A C 1
ATOM 2098 O O . LYS A 1 271 ? -4.615 -19.672 12.873 1.00 94.88 271 LYS A O 1
ATOM 2103 N N . GLU A 1 272 ? -3.515 -18.081 14.008 1.00 94.69 272 GLU A N 1
ATOM 2104 C CA . GLU A 1 272 ? -4.532 -17.932 15.058 1.00 94.69 272 GLU A CA 1
ATOM 2105 C C . GLU A 1 272 ? -5.800 -17.229 14.538 1.00 94.69 272 GLU A C 1
ATOM 2107 O O . GLU A 1 272 ? -6.896 -17.532 15.002 1.00 94.69 272 GLU A O 1
ATOM 2112 N N . TYR A 1 273 ? -5.663 -16.325 13.562 1.00 94.94 273 TYR A N 1
ATOM 2113 C CA . TYR A 1 273 ? -6.745 -15.467 13.060 1.00 94.94 273 TYR A CA 1
ATOM 2114 C C . TYR A 1 273 ? -6.958 -15.615 11.548 1.00 94.94 273 TYR A C 1
ATOM 2116 O O . TYR A 1 273 ? -7.096 -14.623 10.830 1.00 94.94 273 TYR A O 1
ATOM 2124 N N . LEU A 1 274 ? -6.953 -16.854 11.053 1.00 96.19 274 LEU A N 1
ATOM 2125 C CA . LEU A 1 274 ? -7.290 -17.125 9.658 1.00 96.19 274 LEU A CA 1
ATOM 2126 C C . LEU A 1 274 ? -8.750 -16.779 9.369 1.00 96.19 274 LEU A C 1
ATOM 2128 O O . LEU A 1 274 ? -9.616 -16.842 10.245 1.00 96.19 274 LEU A O 1
ATOM 2132 N N . ARG A 1 275 ? -9.000 -16.453 8.106 1.00 95.88 275 ARG A N 1
ATOM 2133 C CA . ARG A 1 275 ? -10.339 -16.443 7.531 1.00 95.88 275 ARG A CA 1
ATOM 2134 C C . ARG A 1 275 ? -10.881 -17.867 7.436 1.00 95.88 275 ARG A C 1
ATOM 2136 O O . ARG A 1 275 ? -10.119 -18.836 7.453 1.00 95.88 275 ARG A O 1
ATOM 2143 N N . ASP A 1 276 ? -12.190 -17.981 7.242 1.00 94.12 276 ASP A N 1
ATOM 2144 C CA . ASP A 1 276 ? -12.865 -19.274 7.084 1.00 94.12 276 ASP A CA 1
ATOM 2145 C C . ASP A 1 276 ? -12.361 -20.075 5.869 1.00 94.12 276 ASP A C 1
ATOM 2147 O O . ASP A 1 276 ? -12.386 -21.305 5.882 1.00 94.12 276 ASP A O 1
ATOM 2151 N N . ASP A 1 277 ? -11.846 -19.397 4.838 1.00 93.56 277 ASP A N 1
ATOM 2152 C CA . ASP A 1 277 ? -11.236 -20.019 3.655 1.00 93.56 277 ASP A CA 1
ATOM 2153 C C . ASP A 1 277 ? -9.766 -20.447 3.861 1.00 93.56 277 ASP A C 1
ATOM 2155 O O . ASP A 1 277 ? -9.112 -20.921 2.930 1.00 93.56 277 ASP A O 1
ATOM 2159 N N . GLY A 1 278 ? -9.233 -20.292 5.077 1.00 93.62 278 GLY A N 1
ATOM 2160 C CA . GLY A 1 278 ? -7.850 -20.610 5.428 1.00 93.62 278 GLY A CA 1
ATOM 2161 C C . GLY A 1 278 ? -6.825 -19.560 4.991 1.00 93.62 278 GLY A C 1
ATOM 2162 O O . GLY A 1 278 ? -5.631 -19.748 5.237 1.00 93.62 278 GLY A O 1
ATOM 2163 N N . THR A 1 279 ? -7.254 -18.457 4.369 1.00 95.19 279 THR A N 1
ATOM 2164 C CA . THR A 1 279 ? -6.375 -17.332 4.034 1.00 95.19 279 THR A CA 1
ATOM 2165 C C . THR A 1 279 ? -6.153 -16.414 5.235 1.00 95.19 279 THR A C 1
ATOM 2167 O O . THR A 1 279 ? -6.788 -16.523 6.283 1.00 95.19 279 THR A O 1
ATOM 2170 N N . THR A 1 280 ? -5.218 -15.481 5.085 1.00 96.38 280 THR A N 1
ATOM 2171 C CA . THR A 1 280 ? -4.907 -14.448 6.076 1.00 96.38 280 THR A CA 1
ATOM 2172 C C . THR A 1 280 ? -5.180 -13.062 5.491 1.00 96.38 280 THR A C 1
ATOM 2174 O O . THR A 1 280 ? -4.970 -12.858 4.292 1.00 96.38 280 THR A O 1
ATOM 2177 N N . PRO A 1 281 ? -5.603 -12.075 6.304 1.00 96.62 281 PRO A N 1
ATOM 2178 C CA . PRO A 1 281 ? -5.680 -10.683 5.864 1.00 96.62 281 PRO A CA 1
ATOM 2179 C C . PRO A 1 281 ? -4.337 -10.058 5.483 1.00 96.62 281 PRO A C 1
ATOM 2181 O O . PRO A 1 281 ? -4.303 -8.957 4.933 1.00 96.62 281 PRO A O 1
ATOM 2184 N N . ILE A 1 282 ? -3.221 -10.729 5.764 1.00 97.25 282 ILE A N 1
ATOM 2185 C CA . ILE A 1 282 ? -1.891 -10.215 5.449 1.00 97.25 282 ILE A CA 1
ATOM 2186 C C . ILE A 1 282 ? -1.524 -10.566 4.015 1.00 97.25 282 ILE A C 1
ATOM 2188 O O . ILE A 1 282 ? -1.408 -11.732 3.658 1.00 97.25 282 ILE A O 1
ATOM 2192 N N . TYR A 1 283 ? -1.313 -9.540 3.200 1.00 97.38 283 TYR A N 1
ATOM 2193 C CA . TYR A 1 283 ? -0.889 -9.697 1.814 1.00 97.38 283 TYR A CA 1
ATOM 2194 C C . TYR A 1 283 ? 0.631 -9.810 1.699 1.00 97.38 283 TYR A C 1
ATOM 2196 O O . TYR A 1 283 ? 1.127 -10.625 0.929 1.00 97.38 283 TYR A O 1
ATOM 2204 N N . GLU A 1 284 ? 1.385 -9.014 2.463 1.00 97.06 284 GLU A N 1
ATOM 2205 C CA . GLU A 1 284 ? 2.834 -8.908 2.276 1.00 97.06 284 GLU A CA 1
ATOM 2206 C C . GLU A 1 284 ? 3.583 -8.569 3.571 1.00 97.06 284 GLU A C 1
ATOM 2208 O O . GLU A 1 284 ? 3.105 -7.785 4.397 1.00 97.06 284 GLU A O 1
ATOM 2213 N N . ILE A 1 285 ? 4.784 -9.133 3.730 1.00 96.31 285 ILE A N 1
ATOM 2214 C CA . ILE A 1 285 ? 5.681 -8.905 4.867 1.00 96.31 285 ILE A CA 1
ATOM 2215 C C . ILE A 1 285 ? 6.979 -8.266 4.393 1.00 96.31 285 ILE A C 1
ATOM 2217 O O . ILE A 1 285 ? 7.698 -8.835 3.574 1.00 96.31 285 ILE A O 1
ATOM 2221 N N . ASN A 1 286 ? 7.332 -7.116 4.968 1.00 94.31 286 ASN A N 1
ATOM 2222 C CA . ASN A 1 286 ? 8.659 -6.547 4.779 1.00 94.31 286 ASN A CA 1
ATOM 2223 C C . ASN A 1 286 ? 9.693 -7.317 5.616 1.00 94.31 286 ASN A C 1
ATOM 2225 O O . ASN A 1 286 ? 9.661 -7.296 6.853 1.00 94.31 286 ASN A O 1
ATOM 2229 N N . ILE A 1 287 ? 10.639 -7.962 4.942 1.00 94.56 287 ILE A N 1
ATOM 2230 C CA . ILE A 1 287 ? 11.838 -8.520 5.560 1.00 94.56 287 ILE A CA 1
ATOM 2231 C C . ILE A 1 287 ? 12.831 -7.373 5.783 1.00 94.56 287 ILE A C 1
ATOM 2233 O O . ILE A 1 287 ? 13.016 -6.506 4.931 1.00 94.56 287 ILE A O 1
ATOM 2237 N N . GLY A 1 288 ? 13.391 -7.303 6.987 1.00 88.56 288 GLY A N 1
ATOM 2238 C CA . GLY A 1 288 ? 14.201 -6.184 7.451 1.00 88.56 288 GLY A CA 1
ATOM 2239 C C . GLY A 1 288 ? 15.541 -6.059 6.728 1.00 88.56 288 GLY A C 1
ATOM 2240 O O . GLY A 1 288 ? 16.126 -7.038 6.283 1.00 88.56 288 GLY A O 1
ATOM 2241 N N . ASN A 1 289 ? 16.073 -4.840 6.677 1.00 85.12 289 ASN A N 1
ATOM 2242 C CA . ASN A 1 289 ? 17.287 -4.522 5.914 1.00 85.12 289 ASN A CA 1
ATOM 2243 C C . ASN A 1 289 ? 18.572 -5.160 6.466 1.00 85.12 289 ASN A C 1
ATOM 2245 O O . ASN A 1 289 ? 19.570 -5.237 5.752 1.00 85.12 289 ASN A O 1
ATOM 2249 N N . ALA A 1 290 ? 18.563 -5.616 7.723 1.00 86.19 290 ALA A N 1
ATOM 2250 C CA . ALA A 1 290 ? 19.681 -6.341 8.325 1.00 86.19 290 ALA A CA 1
ATOM 2251 C C . ALA A 1 290 ? 19.719 -7.830 7.925 1.00 86.19 290 ALA A C 1
ATOM 2253 O O . ALA A 1 290 ? 20.664 -8.540 8.269 1.00 86.19 290 ALA A O 1
ATOM 2254 N N . VAL A 1 291 ? 18.690 -8.316 7.228 1.00 92.31 291 VAL A N 1
ATOM 2255 C CA . VAL A 1 291 ? 18.531 -9.729 6.891 1.00 92.31 291 VAL A CA 1
ATOM 2256 C C . VAL A 1 291 ? 19.406 -10.103 5.693 1.00 92.31 291 VAL A C 1
ATOM 2258 O O . VAL A 1 291 ? 19.461 -9.400 4.680 1.00 92.31 291 VAL A O 1
ATOM 2261 N N . THR A 1 292 ? 20.097 -11.239 5.806 1.00 96.38 292 THR A N 1
ATOM 2262 C CA . THR A 1 292 ? 20.880 -11.813 4.706 1.00 96.38 292 THR A CA 1
ATOM 2263 C C . THR A 1 292 ? 19.960 -12.495 3.686 1.00 96.38 292 THR A C 1
ATOM 2265 O O . THR A 1 292 ? 18.872 -12.951 4.056 1.00 96.38 292 THR A O 1
ATOM 2268 N N . PRO A 1 293 ? 20.365 -12.635 2.411 1.00 97.56 293 PRO A N 1
ATOM 2269 C CA . PRO A 1 293 ? 19.557 -13.351 1.422 1.00 97.56 293 PRO A CA 1
ATOM 2270 C C . PRO A 1 293 ? 19.240 -14.799 1.837 1.00 97.56 293 PRO A C 1
ATOM 2272 O O . PRO A 1 293 ? 18.147 -15.278 1.559 1.00 97.56 293 PRO A O 1
ATOM 2275 N N . GLU A 1 294 ? 20.122 -15.482 2.571 1.00 97.81 294 GLU A N 1
ATOM 2276 C CA . GLU A 1 294 ? 19.885 -16.846 3.074 1.00 97.81 294 GLU A CA 1
ATOM 2277 C C . GLU A 1 294 ? 18.741 -16.891 4.091 1.00 97.81 294 GLU A C 1
ATOM 2279 O O . GLU A 1 294 ? 17.911 -17.797 4.066 1.00 97.81 294 GLU A O 1
ATOM 2284 N N . THR A 1 295 ? 18.663 -15.886 4.965 1.00 97.50 295 THR A N 1
ATOM 2285 C CA . THR A 1 295 ? 17.562 -15.780 5.928 1.00 97.50 295 THR A CA 1
ATOM 2286 C C . THR A 1 295 ? 16.256 -15.409 5.222 1.00 97.50 295 THR A C 1
ATOM 2288 O O . THR A 1 295 ? 15.208 -15.940 5.578 1.00 97.50 295 THR A O 1
ATOM 2291 N N . PHE A 1 296 ? 16.298 -14.558 4.187 1.00 97.94 296 PHE A N 1
ATOM 2292 C CA . PHE A 1 296 ? 15.124 -14.279 3.350 1.00 97.94 296 PHE A CA 1
ATOM 2293 C C . PHE A 1 296 ? 14.603 -15.561 2.682 1.00 97.94 296 PHE A C 1
ATOM 2295 O O . PHE A 1 296 ? 13.412 -15.860 2.754 1.00 97.94 296 PHE A O 1
ATOM 2302 N N . ILE A 1 297 ? 15.503 -16.343 2.078 1.00 98.38 297 ILE A N 1
ATOM 2303 C CA . ILE A 1 297 ? 15.193 -17.642 1.465 1.00 98.38 297 ILE A CA 1
ATOM 2304 C C . ILE A 1 297 ? 14.553 -18.581 2.494 1.00 98.38 297 ILE A C 1
ATOM 2306 O O . ILE A 1 297 ? 13.528 -19.196 2.208 1.00 98.38 297 ILE A O 1
ATOM 2310 N N . GLN A 1 298 ? 15.093 -18.640 3.714 1.00 98.19 298 GLN A N 1
ATOM 2311 C CA . GLN A 1 298 ? 14.503 -19.436 4.788 1.00 98.19 298 GLN A CA 1
ATOM 2312 C C . GLN A 1 298 ? 13.082 -18.970 5.148 1.00 98.19 298 GLN A C 1
ATOM 2314 O O . GLN A 1 298 ? 12.196 -19.808 5.311 1.00 98.19 298 GLN A O 1
ATOM 2319 N N . CYS A 1 299 ? 12.834 -17.658 5.235 1.00 98.00 299 CYS A N 1
ATOM 2320 C CA . CYS A 1 299 ? 11.480 -17.133 5.434 1.00 98.00 299 CYS A CA 1
ATOM 2321 C C . CYS A 1 299 ? 10.538 -17.571 4.301 1.00 98.00 299 CYS A C 1
ATOM 2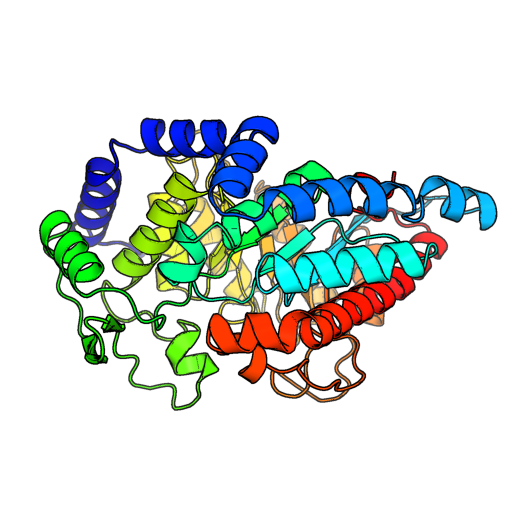323 O O . CYS A 1 299 ? 9.423 -18.003 4.584 1.00 98.00 299 CYS A O 1
ATOM 2325 N N . SER A 1 300 ? 10.983 -17.525 3.038 1.00 98.00 300 SER A N 1
ATOM 2326 C CA . SER A 1 300 ? 10.180 -17.993 1.894 1.00 98.00 300 SER A CA 1
ATOM 2327 C C . SER A 1 300 ? 9.834 -19.476 2.011 1.00 98.00 300 SER A C 1
ATOM 2329 O O . SER A 1 300 ? 8.680 -19.856 1.842 1.00 98.00 300 SER A O 1
ATOM 2331 N N . GLN A 1 301 ? 10.805 -20.318 2.364 1.00 98.19 301 GLN A N 1
ATOM 2332 C CA . GLN A 1 301 ? 10.595 -21.761 2.524 1.00 98.19 301 GLN A CA 1
ATOM 2333 C C . GLN A 1 301 ? 9.635 -22.084 3.676 1.00 98.19 301 GLN A C 1
ATOM 2335 O O . GLN A 1 301 ? 8.756 -22.934 3.541 1.00 98.19 301 GLN A O 1
ATOM 2340 N N . GLU A 1 302 ? 9.777 -21.401 4.815 1.00 98.00 302 GLU A N 1
ATOM 2341 C CA . GLU A 1 302 ? 8.869 -21.577 5.953 1.00 98.00 302 GLU A CA 1
ATOM 2342 C C . GLU A 1 302 ? 7.458 -21.066 5.640 1.00 98.00 302 GLU A C 1
ATOM 2344 O O . GLU A 1 302 ? 6.479 -21.656 6.101 1.00 98.00 302 GLU A O 1
ATOM 2349 N N . LEU A 1 303 ? 7.337 -20.017 4.823 1.00 97.44 303 LEU A N 1
ATOM 2350 C CA . LEU A 1 303 ? 6.054 -19.520 4.343 1.00 97.44 303 LEU A CA 1
ATOM 2351 C C . LEU A 1 303 ? 5.358 -20.527 3.427 1.00 97.44 303 LEU A C 1
ATOM 2353 O O . LEU A 1 303 ? 4.202 -20.869 3.679 1.00 97.44 303 LEU A O 1
ATOM 2357 N N . GLU A 1 304 ? 6.070 -21.059 2.433 1.00 96.88 304 GLU A N 1
ATOM 2358 C CA . GLU A 1 304 ? 5.575 -22.115 1.541 1.00 96.88 304 GLU A CA 1
ATOM 2359 C C . GLU A 1 304 ? 5.115 -23.339 2.350 1.00 96.88 304 GLU A C 1
ATOM 2361 O O . GLU A 1 304 ? 3.995 -23.823 2.178 1.00 96.88 304 GLU A O 1
ATOM 2366 N N . ALA A 1 305 ? 5.927 -23.786 3.314 1.00 97.44 305 ALA A N 1
ATOM 2367 C CA . ALA A 1 305 ? 5.589 -24.900 4.201 1.00 97.44 305 ALA A CA 1
ATOM 2368 C C . ALA A 1 305 ? 4.401 -24.600 5.135 1.00 97.44 305 ALA A C 1
ATOM 2370 O O . ALA A 1 305 ? 3.726 -25.520 5.603 1.00 97.44 305 ALA A O 1
ATOM 2371 N N . SER A 1 306 ? 4.132 -23.324 5.430 1.00 96.25 306 SER A N 1
ATOM 2372 C CA . SER A 1 306 ? 3.006 -22.927 6.278 1.00 96.25 306 SER A CA 1
ATOM 2373 C C . SER A 1 306 ? 1.649 -23.057 5.582 1.00 96.25 306 SER A C 1
ATOM 2375 O O . SER A 1 306 ? 0.646 -23.191 6.292 1.00 96.25 306 SER A O 1
ATOM 2377 N N . GLY A 1 307 ? 1.637 -23.030 4.240 1.00 95.44 307 GLY A N 1
ATOM 2378 C CA . GLY A 1 307 ? 0.441 -23.008 3.393 1.00 95.44 307 GLY A CA 1
ATOM 2379 C C . GLY A 1 307 ? -0.204 -21.626 3.227 1.00 95.44 307 GLY A C 1
ATOM 2380 O O . GLY A 1 307 ? -1.268 -21.529 2.622 1.00 95.44 307 GLY A O 1
ATOM 2381 N N . LEU A 1 308 ? 0.400 -20.561 3.766 1.00 95.62 308 LEU A N 1
ATOM 2382 C CA . LEU A 1 308 ? -0.135 -19.201 3.679 1.00 95.62 308 LEU A CA 1
ATOM 2383 C C . LEU A 1 308 ? 0.309 -18.512 2.384 1.00 95.62 308 LEU A C 1
ATOM 2385 O O . LEU A 1 308 ? 1.490 -18.499 2.048 1.00 95.62 308 LEU A O 1
ATOM 2389 N N . SER A 1 309 ? -0.637 -17.877 1.695 1.00 93.69 309 SER A N 1
ATOM 2390 C CA . SER A 1 309 ? -0.373 -17.098 0.482 1.00 93.69 309 SER A CA 1
ATOM 2391 C C . SER A 1 309 ? -0.035 -15.645 0.829 1.00 93.69 309 SER A C 1
ATOM 2393 O O . SER A 1 309 ? -0.891 -14.768 0.734 1.00 93.69 309 SER A O 1
ATOM 2395 N N . ILE A 1 310 ? 1.207 -15.401 1.251 1.00 96.88 310 ILE A N 1
ATOM 2396 C CA . ILE A 1 310 ? 1.736 -14.070 1.589 1.00 96.88 310 ILE A CA 1
ATOM 2397 C C . ILE A 1 310 ? 2.937 -13.765 0.675 1.00 96.88 310 ILE A C 1
ATOM 2399 O O . ILE A 1 310 ? 3.670 -14.671 0.287 1.00 96.88 310 ILE A O 1
ATOM 2403 N N . PHE A 1 311 ? 3.167 -12.499 0.334 1.00 97.50 311 PHE A N 1
ATOM 2404 C CA . PHE A 1 311 ? 4.358 -12.050 -0.393 1.00 97.50 311 PHE A CA 1
ATOM 2405 C C . PHE A 1 311 ? 5.452 -11.558 0.564 1.00 97.50 311 PHE A C 1
ATOM 2407 O O . PHE A 1 311 ? 5.167 -11.023 1.637 1.00 97.50 311 PHE A O 1
ATOM 2414 N N . LEU A 1 312 ? 6.720 -11.705 0.178 1.00 97.81 312 LEU A N 1
ATOM 2415 C CA . LEU A 1 312 ? 7.854 -11.181 0.940 1.00 97.81 312 LEU A CA 1
ATOM 2416 C C . LEU A 1 312 ? 8.512 -10.021 0.187 1.00 97.81 312 LEU A C 1
ATOM 2418 O O . LEU A 1 312 ? 8.814 -10.132 -1.001 1.00 97.81 312 LEU A O 1
ATOM 2422 N N . ALA A 1 313 ? 8.761 -8.925 0.901 1.00 97.25 313 ALA A N 1
ATOM 2423 C CA . ALA A 1 313 ? 9.376 -7.712 0.372 1.00 97.25 313 ALA A CA 1
ATOM 2424 C C . ALA A 1 313 ? 10.759 -7.471 0.963 1.00 97.25 313 ALA A C 1
ATOM 2426 O O . ALA A 1 313 ? 10.974 -7.718 2.151 1.00 97.25 313 ALA A O 1
ATOM 2427 N N . ALA A 1 314 ? 11.645 -6.869 0.176 1.00 95.62 314 ALA A N 1
ATOM 2428 C CA . ALA A 1 314 ? 12.863 -6.247 0.678 1.00 95.62 314 ALA A CA 1
ATOM 2429 C C . ALA A 1 314 ? 12.993 -4.825 0.130 1.00 95.62 314 ALA A C 1
ATOM 2431 O O . ALA A 1 314 ? 12.733 -4.568 -1.050 1.00 95.62 314 ALA A O 1
ATOM 2432 N N . HIS A 1 315 ? 13.439 -3.896 0.975 1.00 94.38 315 HIS A N 1
ATOM 2433 C CA . HIS A 1 315 ? 13.892 -2.602 0.482 1.00 94.38 315 HIS A CA 1
ATOM 2434 C C . HIS A 1 315 ? 15.188 -2.783 -0.296 1.00 94.38 315 HIS A C 1
ATOM 2436 O O . HIS A 1 315 ? 16.136 -3.387 0.199 1.00 94.38 315 HIS A O 1
ATOM 2442 N N . ILE A 1 316 ? 15.252 -2.216 -1.497 1.00 95.62 316 ILE A N 1
ATOM 2443 C CA . ILE A 1 316 ? 16.483 -2.220 -2.296 1.00 95.62 316 ILE A CA 1
ATOM 2444 C C . ILE A 1 316 ? 17.321 -0.989 -1.999 1.00 95.62 316 ILE A C 1
ATOM 2446 O O . ILE A 1 316 ? 18.536 -1.089 -1.845 1.00 95.62 316 ILE A O 1
ATOM 2450 N N . ARG A 1 317 ? 16.660 0.165 -1.896 1.00 93.00 317 ARG A N 1
ATOM 2451 C CA . ARG A 1 317 ? 17.253 1.466 -1.585 1.00 93.00 317 ARG A CA 1
ATOM 2452 C C . ARG A 1 317 ? 16.332 2.211 -0.633 1.00 93.00 317 ARG A C 1
ATOM 2454 O O . ARG A 1 317 ? 15.107 2.149 -0.779 1.00 93.00 317 ARG A O 1
ATOM 2461 N N . ILE A 1 318 ? 16.932 2.902 0.330 1.00 88.25 318 ILE A N 1
ATOM 2462 C CA . ILE A 1 318 ? 16.225 3.676 1.352 1.00 88.25 318 ILE A CA 1
ATOM 2463 C C . ILE A 1 318 ? 16.793 5.080 1.454 1.00 88.25 318 ILE A C 1
ATOM 2465 O O . ILE A 1 318 ? 17.968 5.299 1.154 1.00 88.25 318 ILE A O 1
ATOM 2469 N N . ASN A 1 319 ? 15.944 6.005 1.888 1.00 80.94 319 ASN A N 1
ATOM 2470 C CA . ASN A 1 319 ? 16.348 7.380 2.119 1.00 80.94 319 ASN A CA 1
ATOM 2471 C C . ASN A 1 319 ? 17.351 7.426 3.284 1.00 80.94 319 ASN A C 1
ATOM 2473 O O . ASN A 1 319 ? 17.219 6.648 4.238 1.00 80.94 319 ASN A O 1
ATOM 2477 N N . PRO A 1 320 ? 18.359 8.312 3.228 1.00 73.75 320 PRO A N 1
ATOM 2478 C CA . PRO A 1 320 ? 19.396 8.403 4.257 1.00 73.75 320 PRO A CA 1
ATOM 2479 C C . PRO A 1 320 ? 18.873 8.869 5.626 1.00 73.75 320 PRO A C 1
ATOM 2481 O O . PRO A 1 320 ? 19.585 8.774 6.620 1.00 73.75 320 PRO A O 1
ATOM 2484 N N . ASP A 1 321 ? 17.641 9.371 5.701 1.00 75.19 321 ASP A N 1
ATOM 2485 C CA . ASP A 1 321 ? 16.959 9.706 6.952 1.00 75.19 321 ASP A CA 1
ATOM 2486 C C . ASP A 1 321 ? 16.179 8.525 7.564 1.00 75.19 321 ASP A C 1
ATOM 2488 O O . ASP A 1 321 ? 15.875 8.545 8.757 1.00 75.19 321 ASP A O 1
ATOM 2492 N N . LEU A 1 322 ? 15.907 7.472 6.784 1.00 74.31 322 LEU A N 1
ATOM 2493 C CA . LEU A 1 322 ? 15.350 6.198 7.252 1.00 74.31 322 LEU A CA 1
ATOM 2494 C C . LEU A 1 322 ? 16.414 5.138 7.540 1.00 74.31 322 LEU A C 1
ATOM 2496 O O . LEU A 1 322 ? 16.163 4.203 8.301 1.00 74.31 322 LEU A O 1
ATOM 2500 N N . GLY A 1 323 ? 17.599 5.243 6.945 1.00 78.19 323 GLY A N 1
ATOM 2501 C CA . GLY A 1 323 ? 18.689 4.326 7.247 1.00 78.19 323 GLY A CA 1
ATOM 2502 C C . GLY A 1 323 ? 20.021 4.734 6.640 1.00 78.19 323 GLY A C 1
ATOM 2503 O O . GLY A 1 323 ? 20.265 5.896 6.348 1.00 78.19 323 GLY A O 1
ATOM 2504 N N . MET A 1 324 ? 20.931 3.770 6.511 1.00 83.81 324 MET A N 1
ATOM 2505 C CA . MET A 1 324 ? 22.308 4.057 6.116 1.00 83.81 324 MET A CA 1
ATOM 2506 C C . MET A 1 324 ? 22.369 4.680 4.716 1.00 83.81 324 MET A C 1
ATOM 2508 O O . MET A 1 324 ? 21.850 4.112 3.753 1.00 83.81 324 MET A O 1
ATOM 2512 N N . ALA A 1 325 ? 23.062 5.815 4.597 1.00 81.88 325 ALA A N 1
ATOM 2513 C CA . ALA A 1 325 ? 23.365 6.415 3.304 1.00 81.88 325 ALA A CA 1
ATOM 2514 C C . ALA A 1 325 ? 24.036 5.379 2.384 1.00 81.88 325 ALA A C 1
ATOM 2516 O O . ALA A 1 325 ? 24.939 4.654 2.806 1.00 81.88 325 ALA A O 1
ATOM 2517 N N . ASN A 1 326 ? 23.599 5.314 1.124 1.00 84.50 326 ASN A N 1
ATOM 2518 C CA . ASN A 1 326 ? 24.048 4.335 0.123 1.00 84.50 326 ASN A CA 1
ATOM 2519 C C . ASN A 1 326 ? 23.663 2.871 0.398 1.00 84.50 326 ASN A C 1
ATOM 2521 O O . ASN A 1 326 ? 24.243 1.970 -0.213 1.00 84.50 326 ASN A O 1
ATOM 2525 N N . PHE A 1 327 ? 22.696 2.603 1.281 1.00 91.25 327 PHE A N 1
ATOM 2526 C CA . PHE A 1 327 ? 22.131 1.261 1.407 1.00 91.25 327 PHE A CA 1
ATOM 2527 C C . PHE A 1 327 ? 21.648 0.751 0.039 1.00 91.25 327 PHE A C 1
ATOM 2529 O O . PHE A 1 327 ? 20.890 1.420 -0.668 1.00 91.25 327 PHE A O 1
ATOM 2536 N N . ASN A 1 328 ? 22.120 -0.438 -0.326 1.00 93.81 328 ASN A N 1
ATOM 2537 C CA . ASN A 1 328 ? 21.834 -1.080 -1.597 1.00 93.81 328 ASN A CA 1
ATOM 2538 C C . ASN A 1 328 ? 21.760 -2.599 -1.398 1.00 93.81 328 ASN 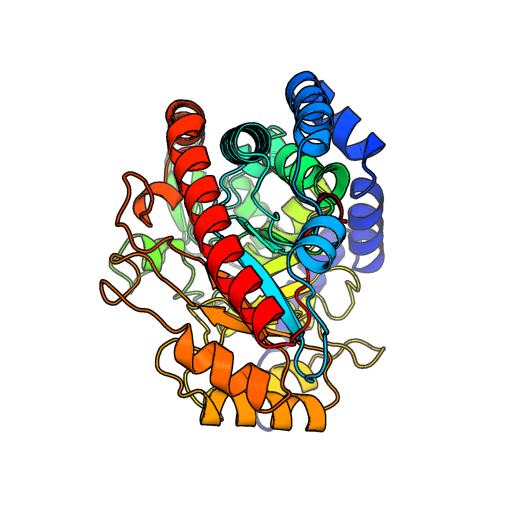A C 1
ATOM 2540 O O . ASN A 1 328 ? 22.769 -3.234 -1.087 1.00 93.81 328 ASN A O 1
ATOM 2544 N N . TRP A 1 329 ? 20.576 -3.171 -1.602 1.00 95.69 329 TRP A N 1
ATOM 2545 C CA . TRP A 1 329 ? 20.315 -4.603 -1.428 1.00 95.69 329 TRP A CA 1
ATOM 2546 C C . TRP A 1 329 ? 20.152 -5.364 -2.759 1.00 95.69 329 TRP A C 1
ATOM 2548 O O . TRP A 1 329 ? 19.750 -6.526 -2.760 1.00 95.69 329 TRP A O 1
ATOM 2558 N N . THR A 1 330 ? 20.483 -4.748 -3.903 1.00 96.12 330 THR A N 1
ATOM 2559 C CA . THR A 1 330 ? 20.273 -5.338 -5.242 1.00 96.12 330 THR A CA 1
ATOM 2560 C C . THR A 1 330 ? 20.955 -6.705 -5.413 1.00 96.12 330 THR A C 1
ATOM 2562 O O . THR A 1 330 ? 20.321 -7.654 -5.865 1.00 96.12 330 THR A O 1
ATOM 2565 N N . GLU A 1 331 ? 22.215 -6.859 -4.990 1.00 97.12 331 GLU A N 1
ATOM 2566 C CA . GLU A 1 331 ? 22.936 -8.142 -5.112 1.00 97.12 331 GLU A CA 1
ATOM 2567 C C . GLU A 1 331 ? 22.311 -9.263 -4.269 1.00 97.12 331 GLU A C 1
ATOM 2569 O O . GLU A 1 331 ? 22.308 -10.433 -4.655 1.00 97.12 331 GLU A O 1
ATOM 2574 N N . SER A 1 332 ? 21.754 -8.923 -3.108 1.00 98.06 332 SER A N 1
ATOM 2575 C CA . SER A 1 332 ? 21.036 -9.886 -2.275 1.00 98.06 332 SER A CA 1
ATOM 2576 C C . SER A 1 332 ? 19.703 -10.282 -2.911 1.00 98.06 332 SER A C 1
ATOM 2578 O O . SER A 1 332 ? 19.372 -11.466 -2.919 1.00 98.06 332 SER A O 1
ATOM 2580 N N . ALA A 1 333 ? 18.984 -9.333 -3.521 1.00 97.94 333 ALA A N 1
ATOM 2581 C CA . ALA A 1 333 ? 17.764 -9.617 -4.278 1.00 97.94 333 ALA A CA 1
ATOM 2582 C C . ALA A 1 333 ? 18.021 -10.603 -5.429 1.00 97.94 333 ALA A C 1
ATOM 2584 O O . ALA A 1 333 ? 17.256 -11.548 -5.622 1.00 97.94 333 ALA A O 1
ATOM 2585 N N . PHE A 1 334 ? 19.141 -10.446 -6.141 1.00 98.31 334 PHE A N 1
ATOM 2586 C CA . PHE A 1 334 ? 19.567 -11.393 -7.171 1.00 98.31 334 PHE A CA 1
ATOM 2587 C C . PHE A 1 334 ? 19.782 -12.802 -6.626 1.00 98.31 334 PHE A C 1
ATOM 2589 O O . PHE A 1 334 ? 19.299 -13.754 -7.231 1.00 98.31 334 PHE A O 1
ATOM 2596 N N . LYS A 1 335 ? 20.442 -12.945 -5.471 1.00 98.50 335 LYS A N 1
ATOM 2597 C CA . LYS A 1 335 ? 20.654 -14.255 -4.832 1.00 98.50 335 LYS A CA 1
ATOM 2598 C C . LYS A 1 335 ? 19.341 -14.938 -4.442 1.00 98.50 335 LYS A C 1
ATOM 2600 O O . LYS A 1 335 ? 19.223 -16.145 -4.626 1.00 98.50 335 LYS A O 1
ATOM 2605 N N . VAL A 1 336 ? 18.365 -14.182 -3.932 1.00 98.62 336 VAL A N 1
ATOM 2606 C CA . VAL A 1 336 ? 17.030 -14.711 -3.596 1.00 98.62 336 VAL A CA 1
ATOM 2607 C C . VAL A 1 336 ? 16.323 -15.234 -4.848 1.00 98.62 336 VAL A C 1
ATOM 2609 O O . VAL A 1 336 ? 15.860 -16.375 -4.864 1.00 98.62 336 VAL A O 1
ATOM 2612 N N . LEU A 1 337 ? 16.301 -14.431 -5.914 1.00 98.75 337 LEU A N 1
ATOM 2613 C CA . LEU A 1 337 ? 15.672 -14.809 -7.180 1.00 98.75 337 LEU A CA 1
ATOM 2614 C C . LEU A 1 337 ? 16.385 -16.003 -7.834 1.00 98.75 337 LEU A C 1
ATOM 2616 O O . LEU A 1 337 ? 15.726 -16.942 -8.274 1.00 98.75 337 LEU A O 1
ATOM 2620 N N . ASP A 1 338 ? 17.722 -16.020 -7.852 1.00 98.56 338 ASP A N 1
ATOM 2621 C CA . ASP A 1 338 ? 18.525 -17.131 -8.390 1.00 98.56 338 ASP A CA 1
ATOM 2622 C C . ASP A 1 338 ? 18.317 -18.440 -7.613 1.00 98.56 338 ASP A C 1
ATOM 2624 O O . ASP A 1 338 ? 18.403 -19.520 -8.200 1.00 98.56 338 ASP A O 1
ATOM 2628 N N . ALA A 1 339 ? 17.994 -18.359 -6.317 1.00 98.50 339 ALA A N 1
ATOM 2629 C CA . ALA A 1 339 ? 17.589 -19.507 -5.507 1.00 98.50 339 ALA A CA 1
ATOM 2630 C C . ALA A 1 339 ? 16.162 -20.004 -5.826 1.00 98.50 339 ALA A C 1
ATOM 2632 O O . ALA A 1 339 ? 15.745 -21.042 -5.317 1.00 98.50 339 ALA A O 1
ATOM 2633 N N . GLY A 1 340 ? 15.430 -19.307 -6.700 1.00 98.25 340 GLY A N 1
ATOM 2634 C CA . GLY A 1 340 ? 14.112 -19.697 -7.191 1.00 98.25 340 GLY A CA 1
ATOM 2635 C C . GLY A 1 340 ? 12.940 -19.194 -6.352 1.00 98.25 340 GLY A C 1
ATOM 2636 O O . GLY A 1 340 ? 11.832 -19.685 -6.562 1.00 98.25 340 GLY A O 1
ATOM 2637 N N . HIS A 1 341 ? 13.167 -18.241 -5.444 1.00 98.50 341 HIS A N 1
ATOM 2638 C CA . HIS A 1 341 ? 12.136 -17.674 -4.575 1.00 98.50 341 HIS A CA 1
ATOM 2639 C C . HIS A 1 341 ? 11.625 -16.327 -5.103 1.00 98.50 341 HIS A C 1
ATOM 2641 O O . HIS A 1 341 ? 12.394 -15.527 -5.639 1.00 98.50 341 HIS A O 1
ATOM 2647 N N . ASP A 1 342 ? 10.321 -16.091 -4.957 1.00 98.56 342 ASP A N 1
ATOM 2648 C CA . ASP A 1 342 ? 9.674 -14.832 -5.333 1.00 98.56 342 ASP A CA 1
ATOM 2649 C C . ASP A 1 342 ? 10.085 -13.699 -4.377 1.00 98.56 342 ASP A C 1
ATOM 2651 O O . ASP A 1 342 ? 10.337 -13.915 -3.189 1.00 98.56 342 ASP A O 1
ATOM 2655 N N . LEU A 1 343 ? 10.148 -12.472 -4.898 1.00 98.19 343 LEU A N 1
ATOM 2656 C CA . LEU A 1 343 ? 10.565 -11.293 -4.138 1.00 98.19 343 LEU A CA 1
ATOM 2657 C C . LEU A 1 343 ? 9.857 -10.037 -4.648 1.00 98.19 343 LEU A C 1
ATOM 2659 O O . LEU A 1 343 ? 9.938 -9.707 -5.831 1.00 98.19 343 LEU A O 1
ATOM 2663 N N . THR A 1 344 ? 9.254 -9.271 -3.743 1.00 98.56 344 THR A N 1
ATOM 2664 C CA . THR A 1 344 ? 8.898 -7.878 -4.025 1.00 98.56 344 THR A CA 1
ATOM 2665 C C . THR A 1 344 ? 10.098 -6.979 -3.751 1.00 98.56 344 THR A C 1
ATOM 2667 O O . THR A 1 344 ? 10.600 -6.916 -2.625 1.00 98.56 344 THR A O 1
ATOM 2670 N N . ILE A 1 345 ? 10.561 -6.261 -4.775 1.00 97.75 345 ILE A N 1
ATOM 2671 C CA . ILE A 1 345 ? 11.605 -5.251 -4.614 1.00 97.75 345 ILE A CA 1
ATOM 2672 C C . ILE A 1 345 ? 10.961 -3.889 -4.369 1.00 97.75 345 ILE A C 1
ATOM 2674 O O . ILE A 1 345 ? 10.210 -3.382 -5.202 1.00 97.75 345 ILE A O 1
ATOM 2678 N N . LYS A 1 346 ? 11.242 -3.298 -3.207 1.00 96.19 346 LYS A N 1
ATOM 2679 C CA . LYS A 1 346 ? 10.651 -2.026 -2.790 1.00 96.19 346 LYS A CA 1
ATOM 2680 C C . LYS A 1 346 ? 11.676 -0.895 -2.845 1.00 96.19 346 LYS A C 1
ATOM 2682 O O . LYS A 1 346 ? 12.741 -0.979 -2.226 1.00 96.19 346 LYS A O 1
ATOM 2687 N N . TYR A 1 347 ? 11.317 0.199 -3.510 1.00 95.38 347 TYR A N 1
ATOM 2688 C CA . TYR A 1 347 ? 12.108 1.430 -3.541 1.00 95.38 347 TYR A CA 1
ATOM 2689 C C . TYR A 1 347 ? 11.480 2.491 -2.653 1.00 95.38 347 TYR A C 1
ATOM 2691 O O . TYR A 1 347 ? 10.404 3.003 -2.956 1.00 95.38 347 TYR A O 1
ATOM 2699 N N . GLU A 1 348 ? 12.184 2.822 -1.571 1.00 91.31 348 GLU A N 1
ATOM 2700 C CA . GLU A 1 348 ? 11.879 3.991 -0.743 1.00 91.31 348 GLU A CA 1
ATOM 2701 C C . GLU A 1 348 ? 12.677 5.217 -1.203 1.00 91.31 348 GLU A C 1
ATOM 2703 O O . GLU A 1 348 ? 12.207 6.324 -0.994 1.00 91.31 348 GLU A O 1
ATOM 2708 N N . SER A 1 349 ? 13.808 5.007 -1.896 1.00 91.12 349 SER A N 1
ATOM 2709 C CA . SER A 1 349 ? 14.674 6.025 -2.518 1.00 91.12 349 SER A CA 1
ATOM 2710 C C . SER A 1 349 ? 15.157 5.585 -3.898 1.00 91.12 349 SER A C 1
ATOM 2712 O O . SER A 1 349 ? 15.232 4.384 -4.176 1.00 91.12 349 SER A O 1
ATOM 2714 N N . ASP A 1 350 ? 15.614 6.531 -4.721 1.00 91.19 350 ASP A N 1
ATOM 2715 C CA . ASP A 1 350 ? 16.472 6.232 -5.876 1.00 91.19 350 ASP A CA 1
ATOM 2716 C C . ASP A 1 350 ? 17.975 6.152 -5.517 1.00 91.19 350 ASP A C 1
ATOM 2718 O O . ASP A 1 350 ? 18.774 5.635 -6.310 1.00 91.19 350 ASP A O 1
ATOM 2722 N N . GLY A 1 351 ? 18.339 6.580 -4.300 1.00 87.00 351 GLY A N 1
ATOM 2723 C CA . GLY A 1 351 ? 19.693 6.592 -3.745 1.00 87.00 351 GLY A CA 1
ATOM 2724 C C . GLY A 1 351 ? 20.478 7.890 -3.964 1.00 87.00 351 GLY A C 1
ATOM 2725 O O . GLY A 1 351 ? 21.637 7.942 -3.564 1.00 87.00 351 GLY A O 1
ATOM 2726 N N . GLU A 1 352 ? 19.883 8.922 -4.570 1.00 87.19 352 GLU A N 1
ATOM 2727 C CA . GLU A 1 352 ? 20.580 10.161 -4.961 1.00 87.19 352 GLU A CA 1
ATOM 2728 C C . GLU A 1 352 ? 20.321 11.339 -3.993 1.00 87.19 352 GLU A C 1
ATOM 2730 O O . GLU A 1 352 ? 20.778 12.451 -4.240 1.00 87.19 352 GLU A O 1
ATOM 2735 N N . SER A 1 353 ? 19.617 11.113 -2.872 1.00 82.94 353 SER A N 1
ATOM 2736 C CA . SER A 1 353 ? 19.317 12.131 -1.837 1.00 82.94 353 SER A CA 1
ATOM 2737 C C . SER A 1 353 ? 18.661 13.402 -2.398 1.00 82.94 353 SER A C 1
ATOM 2739 O O . SER A 1 353 ? 19.113 14.525 -2.159 1.00 82.94 353 SER A O 1
ATOM 2741 N N . ARG A 1 354 ? 17.601 13.227 -3.191 1.00 87.75 354 ARG A N 1
ATOM 2742 C CA . ARG A 1 354 ? 16.902 14.338 -3.849 1.00 87.75 354 ARG A CA 1
ATOM 2743 C C . ARG A 1 354 ? 16.155 15.221 -2.844 1.00 87.75 354 ARG A C 1
ATOM 2745 O O . ARG A 1 354 ? 15.700 14.725 -1.813 1.00 87.75 354 ARG A O 1
ATOM 2752 N N . PRO A 1 355 ? 15.941 16.513 -3.158 1.00 87.88 355 PRO A N 1
ATOM 2753 C CA . PRO A 1 355 ? 15.003 17.338 -2.405 1.00 87.88 355 PRO A CA 1
ATOM 2754 C C . PRO A 1 355 ? 13.633 16.657 -2.335 1.00 87.88 355 PRO A C 1
ATOM 2756 O O . PRO A 1 355 ? 13.153 16.174 -3.355 1.00 87.88 355 PRO A O 1
ATOM 2759 N N . TYR A 1 356 ? 13.015 16.637 -1.153 1.00 88.12 356 TYR A N 1
ATOM 2760 C CA . TYR A 1 356 ? 11.740 15.953 -0.875 1.00 88.12 356 TYR A CA 1
ATOM 2761 C C . TYR A 1 356 ? 11.767 14.422 -0.958 1.00 88.12 356 TYR A C 1
ATOM 2763 O O . TYR A 1 356 ? 10.739 13.791 -0.721 1.00 88.12 356 TYR A O 1
ATOM 2771 N N . ASP A 1 357 ? 12.929 13.803 -1.188 1.00 86.44 357 ASP A N 1
ATOM 2772 C CA . ASP A 1 357 ? 13.125 12.378 -0.914 1.00 86.44 357 ASP A CA 1
ATOM 2773 C C . ASP A 1 357 ? 13.501 12.163 0.558 1.00 86.44 357 ASP A C 1
ATOM 2775 O O . ASP A 1 357 ? 14.567 11.649 0.898 1.00 86.44 357 ASP A O 1
ATOM 2779 N N . THR A 1 358 ? 12.625 12.648 1.440 1.00 83.12 358 THR A N 1
ATOM 2780 C CA . THR A 1 358 ? 12.795 12.635 2.893 1.00 83.12 358 THR A CA 1
ATOM 2781 C C . THR A 1 358 ? 11.485 12.274 3.584 1.00 83.12 358 THR A C 1
ATOM 2783 O O . THR A 1 358 ? 10.391 12.516 3.079 1.00 83.12 358 THR A O 1
ATOM 2786 N N . MET A 1 359 ? 11.592 11.734 4.788 1.00 81.31 359 MET A N 1
ATOM 2787 C CA . MET A 1 359 ? 10.496 11.497 5.715 1.00 81.31 359 MET A CA 1
ATOM 2788 C C . MET A 1 359 ? 9.773 12.774 6.105 1.00 81.31 359 MET A C 1
ATOM 2790 O O . MET A 1 359 ? 8.572 12.738 6.343 1.00 81.31 359 MET A O 1
ATOM 2794 N N . GLU A 1 360 ? 10.474 13.904 6.170 1.00 83.12 360 GLU A N 1
ATOM 2795 C CA . GLU A 1 360 ? 9.842 15.199 6.430 1.00 83.12 360 GLU A CA 1
ATOM 2796 C C . GLU A 1 360 ? 8.773 15.510 5.376 1.00 83.12 360 GLU A C 1
ATOM 2798 O O . GLU A 1 360 ? 7.681 15.959 5.724 1.00 83.12 360 GLU A O 1
ATOM 2803 N N . ALA A 1 361 ? 9.024 15.157 4.109 1.00 87.12 361 ALA A N 1
ATOM 2804 C CA . ALA A 1 361 ? 8.042 15.321 3.045 1.00 87.12 361 ALA A CA 1
ATOM 2805 C C . ALA A 1 361 ? 6.751 14.517 3.293 1.00 87.12 361 ALA A C 1
ATOM 2807 O O . ALA A 1 361 ? 5.716 14.828 2.711 1.00 87.12 361 ALA A O 1
ATOM 2808 N N . TYR A 1 362 ? 6.775 13.482 4.142 1.00 85.88 362 TYR A N 1
ATOM 2809 C CA . TYR A 1 362 ? 5.606 12.637 4.429 1.00 85.88 362 TYR A CA 1
ATOM 2810 C C . TYR A 1 362 ? 4.638 13.315 5.407 1.00 85.88 362 TYR A C 1
ATOM 2812 O O . TYR A 1 362 ? 3.480 12.912 5.500 1.00 85.88 362 TYR A O 1
ATOM 2820 N N . PHE A 1 363 ? 5.107 14.348 6.111 1.00 85.81 363 PHE A N 1
ATOM 2821 C CA . PHE A 1 363 ? 4.355 15.095 7.119 1.00 85.81 363 PHE A CA 1
ATOM 2822 C C . PHE A 1 363 ? 3.979 16.509 6.669 1.00 85.81 363 PHE A C 1
ATOM 2824 O O . PHE A 1 363 ? 3.487 17.289 7.483 1.00 85.81 363 PHE A O 1
ATOM 2831 N N . LEU A 1 364 ? 4.202 16.845 5.393 1.00 89.69 364 LEU A N 1
ATOM 2832 C CA . LEU A 1 364 ? 3.716 18.099 4.821 1.00 89.69 364 LEU A CA 1
ATOM 2833 C C . LEU A 1 364 ? 2.196 18.185 4.954 1.00 89.69 364 LEU A C 1
ATOM 2835 O O . LEU A 1 364 ? 1.486 17.189 4.775 1.00 89.69 364 LEU A O 1
ATOM 2839 N N . SER A 1 365 ? 1.707 19.393 5.226 1.00 88.75 365 SER A N 1
ATOM 2840 C CA . SER A 1 365 ? 0.274 19.671 5.172 1.00 88.75 365 SER A CA 1
ATOM 2841 C C . SER A 1 365 ? -0.289 19.395 3.773 1.00 88.75 365 SER A C 1
ATOM 2843 O O . SER A 1 365 ? 0.442 19.381 2.779 1.00 88.75 365 SER A O 1
ATOM 2845 N N . ASP A 1 366 ? -1.603 19.182 3.682 1.00 88.69 366 ASP A N 1
ATOM 2846 C CA . ASP A 1 366 ? -2.270 18.952 2.396 1.00 88.69 366 ASP A CA 1
ATOM 2847 C C . ASP A 1 366 ? -2.044 20.127 1.417 1.00 88.69 366 ASP A C 1
ATOM 2849 O O . ASP A 1 366 ? -1.804 19.908 0.229 1.00 88.69 366 ASP A O 1
ATOM 2853 N N . GLU A 1 367 ? -2.030 21.367 1.919 1.00 90.81 367 GLU A N 1
ATOM 2854 C CA . GLU A 1 367 ? -1.744 22.583 1.145 1.00 90.81 367 GLU A CA 1
ATOM 2855 C C . GLU A 1 367 ? -0.310 22.590 0.596 1.00 90.81 367 GLU A C 1
ATOM 2857 O O . GLU A 1 367 ? -0.115 22.630 -0.621 1.00 90.81 367 GLU A O 1
ATOM 2862 N N . GLU A 1 368 ? 0.699 22.449 1.462 1.00 94.25 368 GLU A N 1
ATOM 2863 C CA . GLU A 1 368 ? 2.106 22.449 1.040 1.00 94.25 368 GLU A CA 1
ATOM 2864 C C . GLU A 1 368 ? 2.426 21.298 0.084 1.00 94.25 368 GLU A C 1
ATOM 2866 O O . GLU A 1 368 ? 3.203 21.459 -0.861 1.00 94.25 368 GLU A O 1
ATOM 2871 N N . ARG A 1 369 ? 1.837 20.120 0.319 1.00 94.06 369 ARG A N 1
ATOM 2872 C CA . ARG A 1 369 ? 1.979 18.963 -0.568 1.00 94.06 369 ARG A CA 1
ATOM 2873 C C . ARG A 1 369 ? 1.458 19.276 -1.968 1.00 94.06 369 ARG A C 1
ATOM 2875 O O . ARG A 1 369 ? 2.102 18.918 -2.954 1.00 94.06 369 ARG A O 1
ATOM 2882 N N . ASN A 1 370 ? 0.318 19.957 -2.059 1.00 92.75 370 ASN A N 1
ATOM 2883 C CA . ASN A 1 370 ? -0.277 20.351 -3.331 1.00 92.75 370 ASN A CA 1
ATOM 2884 C C . ASN A 1 370 ? 0.562 21.413 -4.056 1.00 92.75 370 ASN A C 1
ATOM 2886 O O . ASN A 1 370 ? 0.756 21.299 -5.267 1.00 92.75 370 ASN A O 1
ATOM 2890 N N . GLU A 1 371 ? 1.112 22.393 -3.335 1.00 96.31 371 GLU A N 1
ATOM 2891 C CA . GLU A 1 371 ? 2.032 23.395 -3.898 1.00 96.31 371 GLU A CA 1
ATOM 2892 C C . GLU A 1 371 ? 3.327 22.764 -4.428 1.00 96.31 371 GLU A C 1
ATOM 2894 O O . GLU A 1 371 ? 3.864 23.174 -5.459 1.00 96.31 371 GLU A O 1
ATOM 2899 N N . LYS A 1 372 ? 3.821 21.731 -3.739 1.00 96.75 372 LYS A N 1
ATOM 2900 C CA . LYS A 1 372 ? 5.077 21.034 -4.056 1.00 96.75 372 LYS A CA 1
ATOM 2901 C C . LYS A 1 372 ? 4.871 19.784 -4.910 1.00 96.75 372 LYS A C 1
ATOM 2903 O O . LYS A 1 372 ? 5.816 19.014 -5.094 1.00 96.75 372 LYS A O 1
ATOM 2908 N N . ALA A 1 373 ? 3.676 19.588 -5.469 1.00 96.56 373 ALA A N 1
ATOM 2909 C CA . ALA A 1 373 ? 3.308 18.350 -6.147 1.00 96.56 373 ALA A CA 1
ATOM 2910 C C . ALA A 1 373 ? 4.255 17.973 -7.294 1.00 96.56 373 ALA A C 1
ATOM 2912 O O . ALA A 1 373 ? 4.586 16.801 -7.444 1.00 96.56 373 ALA A O 1
ATOM 2913 N N . TYR A 1 374 ? 4.756 18.962 -8.041 1.00 97.00 374 TYR A N 1
ATOM 2914 C CA . TYR A 1 374 ? 5.755 18.747 -9.090 1.00 97.00 374 TYR A CA 1
ATOM 2915 C C . TYR A 1 374 ? 7.062 18.149 -8.548 1.00 97.00 374 TYR A C 1
ATOM 2917 O O . TYR A 1 374 ? 7.592 17.200 -9.120 1.00 97.00 374 TYR A O 1
ATOM 2925 N N . LEU A 1 375 ? 7.574 18.668 -7.428 1.00 96.38 375 LEU A N 1
ATOM 2926 C CA . LEU A 1 375 ? 8.835 18.210 -6.832 1.00 96.38 375 LEU A CA 1
ATOM 2927 C C . LEU A 1 375 ? 8.691 16.805 -6.242 1.00 96.38 375 LEU A C 1
ATOM 2929 O O . LEU A 1 375 ? 9.552 15.953 -6.443 1.00 96.38 375 LEU A O 1
ATOM 2933 N N . ILE A 1 376 ? 7.576 16.549 -5.559 1.00 96.69 376 ILE A N 1
ATOM 2934 C CA . ILE A 1 376 ? 7.270 15.233 -4.990 1.00 96.69 376 ILE A CA 1
ATOM 2935 C C . ILE A 1 376 ? 7.044 14.211 -6.116 1.00 96.69 376 ILE A C 1
ATOM 2937 O O . ILE A 1 376 ? 7.587 13.109 -6.072 1.00 96.69 376 ILE A O 1
ATOM 2941 N N . GLY A 1 377 ? 6.290 14.580 -7.155 1.00 97.31 377 GLY A N 1
ATOM 2942 C CA . GLY A 1 377 ? 6.076 13.747 -8.339 1.00 97.31 377 GLY A CA 1
ATOM 2943 C C . GLY A 1 377 ? 7.380 13.393 -9.053 1.00 97.31 377 GLY A C 1
ATOM 2944 O O . GLY A 1 377 ? 7.560 12.246 -9.466 1.00 97.31 377 GLY A O 1
ATOM 2945 N N . ASP A 1 378 ? 8.325 14.335 -9.123 1.00 96.88 378 ASP A N 1
ATOM 2946 C CA . ASP A 1 378 ? 9.657 14.103 -9.686 1.00 96.88 378 ASP A CA 1
ATOM 2947 C C . ASP A 1 378 ? 10.476 13.086 -8.876 1.00 96.88 378 ASP A C 1
ATOM 2949 O O . ASP A 1 378 ? 11.106 12.189 -9.442 1.00 96.88 378 ASP A O 1
ATOM 2953 N N . VAL A 1 379 ? 10.410 13.161 -7.543 1.00 96.00 379 VAL A N 1
ATOM 2954 C CA . VAL A 1 379 ? 11.024 12.162 -6.655 1.00 96.00 379 VAL A CA 1
ATOM 2955 C C . VAL A 1 379 ? 10.446 10.770 -6.922 1.00 96.00 379 VAL A C 1
ATOM 2957 O O . VAL A 1 379 ? 11.207 9.813 -7.089 1.00 96.00 379 VAL A O 1
ATOM 2960 N N . ILE A 1 380 ? 9.119 10.639 -7.018 1.00 97.38 380 ILE A N 1
ATOM 2961 C CA . ILE A 1 380 ? 8.469 9.344 -7.285 1.00 97.38 380 ILE A CA 1
ATOM 2962 C C . ILE A 1 380 ? 8.849 8.813 -8.675 1.00 97.38 380 ILE A C 1
ATOM 2964 O O . ILE A 1 380 ? 9.176 7.633 -8.825 1.00 97.38 380 ILE A O 1
ATOM 2968 N N . TYR A 1 381 ? 8.889 9.682 -9.685 1.00 98.12 381 TYR A N 1
ATOM 2969 C CA . TYR A 1 381 ? 9.355 9.348 -11.031 1.00 98.12 381 TYR A CA 1
ATOM 2970 C C . TYR A 1 381 ? 10.793 8.805 -11.031 1.00 98.12 381 TYR A C 1
ATOM 2972 O O . TYR A 1 381 ? 11.070 7.772 -11.644 1.00 98.12 381 TYR A O 1
ATOM 2980 N N . HIS A 1 382 ? 11.707 9.429 -10.291 1.00 97.50 382 HIS A N 1
ATOM 2981 C CA . HIS A 1 382 ? 13.085 8.950 -10.200 1.00 97.50 382 HIS A CA 1
ATOM 2982 C C . HIS A 1 382 ? 13.217 7.612 -9.459 1.00 97.50 382 HIS A C 1
ATOM 2984 O O . HIS A 1 382 ? 14.031 6.771 -9.861 1.00 97.50 382 HIS A O 1
ATOM 2990 N N . LYS A 1 383 ? 12.368 7.348 -8.457 1.00 97.00 383 LYS A N 1
ATOM 2991 C CA . LYS A 1 383 ? 12.240 6.005 -7.861 1.00 97.00 383 LYS A CA 1
ATOM 2992 C C . LYS A 1 383 ? 11.769 4.983 -8.896 1.00 97.00 383 LYS A C 1
ATOM 2994 O O . LYS A 1 383 ? 12.335 3.892 -8.957 1.00 97.00 383 LYS A O 1
ATOM 2999 N N . CYS A 1 384 ? 10.809 5.345 -9.752 1.00 98.25 384 CYS A N 1
ATOM 3000 C CA . CYS A 1 384 ? 10.345 4.490 -10.849 1.00 98.25 384 CYS A CA 1
ATOM 3001 C C . CYS A 1 384 ? 11.466 4.192 -11.855 1.00 98.25 384 CYS A C 1
ATOM 3003 O O . CYS A 1 384 ? 11.665 3.028 -12.184 1.00 98.25 384 CYS A O 1
ATOM 3005 N N . ILE A 1 385 ? 12.267 5.186 -12.265 1.00 98.25 385 ILE A N 1
ATOM 3006 C CA . ILE A 1 385 ? 13.439 4.963 -13.138 1.00 98.25 385 ILE A CA 1
ATOM 3007 C C . ILE A 1 385 ? 14.422 3.977 -12.505 1.00 98.25 385 ILE A C 1
ATOM 3009 O O . ILE A 1 385 ? 14.951 3.086 -13.174 1.00 98.25 385 ILE A O 1
ATOM 3013 N N . ARG A 1 386 ? 14.712 4.140 -11.210 1.00 97.19 386 ARG A N 1
ATOM 3014 C CA . ARG A 1 386 ? 15.651 3.250 -10.526 1.00 97.19 386 ARG A CA 1
ATOM 3015 C C . ARG A 1 386 ? 15.103 1.825 -10.435 1.00 97.19 386 ARG A C 1
ATOM 3017 O O . ARG A 1 386 ? 15.852 0.885 -10.698 1.00 97.19 386 ARG A O 1
ATOM 3024 N N . CYS A 1 387 ? 13.820 1.682 -10.108 1.00 98.12 387 CYS A N 1
ATOM 3025 C CA . CYS A 1 387 ? 13.119 0.402 -10.093 1.00 98.12 387 CYS A CA 1
ATOM 3026 C C . CYS A 1 387 ? 13.138 -0.264 -11.479 1.00 98.12 387 CYS A C 1
ATOM 3028 O O . CYS A 1 387 ? 13.538 -1.421 -11.601 1.00 98.12 387 CYS A O 1
ATOM 3030 N N . ASP A 1 388 ? 12.805 0.476 -12.538 1.00 98.38 388 ASP A N 1
ATOM 3031 C CA . ASP A 1 388 ? 12.856 0.021 -13.933 1.00 98.38 388 ASP A CA 1
ATOM 3032 C C . ASP A 1 388 ? 14.256 -0.473 -14.330 1.00 98.38 388 ASP A C 1
ATOM 3034 O O . ASP A 1 388 ? 14.415 -1.563 -14.877 1.00 98.38 388 ASP A O 1
ATOM 3038 N N . LYS A 1 389 ? 15.308 0.276 -13.987 1.00 98.06 389 LYS A N 1
ATOM 3039 C CA . LYS A 1 389 ? 16.688 -0.121 -14.298 1.00 98.06 389 LYS A CA 1
ATOM 3040 C C . LYS A 1 389 ? 17.053 -1.473 -13.683 1.00 98.06 389 LYS A C 1
ATOM 3042 O O . LYS A 1 389 ? 17.602 -2.335 -14.374 1.00 98.06 389 LYS A O 1
ATOM 3047 N N . ASP A 1 390 ? 16.773 -1.646 -12.397 1.00 98.12 390 ASP A N 1
ATOM 3048 C CA . ASP A 1 390 ? 17.138 -2.862 -11.673 1.00 98.12 390 ASP A CA 1
ATOM 3049 C C . ASP A 1 390 ? 16.245 -4.045 -12.104 1.00 98.12 390 ASP A C 1
ATOM 3051 O O . ASP A 1 390 ? 16.734 -5.162 -12.276 1.00 98.12 390 ASP A O 1
ATOM 3055 N N . THR A 1 391 ? 14.958 -3.817 -12.384 1.00 98.31 391 THR A N 1
ATOM 3056 C CA . THR A 1 391 ? 14.048 -4.855 -12.908 1.00 98.31 391 THR A CA 1
ATOM 3057 C C . THR A 1 391 ? 14.382 -5.292 -14.333 1.00 98.31 391 THR A C 1
ATOM 3059 O O . THR A 1 391 ? 14.324 -6.485 -14.635 1.00 98.31 391 THR A O 1
ATOM 3062 N N . LYS A 1 392 ? 14.800 -4.376 -15.210 1.00 98.44 392 LYS A N 1
ATOM 3063 C CA . LYS A 1 392 ? 15.314 -4.724 -16.543 1.00 98.44 392 LYS A CA 1
ATOM 3064 C C . LYS A 1 392 ? 16.544 -5.618 -16.462 1.00 98.44 392 LYS A C 1
ATOM 3066 O O . LYS A 1 392 ? 16.676 -6.541 -17.264 1.00 98.44 392 LYS A O 1
ATOM 3071 N N . GLU A 1 393 ? 17.414 -5.398 -15.480 1.00 98.50 393 GLU A N 1
ATOM 3072 C CA . GLU A 1 393 ? 18.533 -6.305 -15.220 1.00 98.50 393 GLU A CA 1
ATOM 3073 C C . GLU A 1 393 ? 18.056 -7.677 -14.720 1.00 98.50 393 GLU A C 1
ATOM 3075 O O . GLU A 1 393 ? 18.504 -8.704 -15.226 1.00 98.50 393 GLU A O 1
ATOM 3080 N N . ILE A 1 394 ? 17.072 -7.724 -13.816 1.00 98.56 394 ILE A N 1
ATOM 3081 C CA . ILE A 1 394 ? 16.437 -8.984 -13.383 1.00 98.56 394 ILE A CA 1
ATOM 3082 C C . ILE A 1 394 ? 15.884 -9.773 -14.582 1.00 98.56 394 ILE A C 1
ATOM 3084 O O . ILE A 1 394 ? 16.109 -10.985 -14.675 1.00 98.56 394 ILE A O 1
ATOM 3088 N N . MET A 1 395 ? 15.227 -9.094 -15.530 1.00 98.62 395 MET A N 1
ATOM 3089 C CA . MET A 1 395 ? 14.738 -9.716 -16.764 1.00 98.62 395 MET A CA 1
ATOM 3090 C C . MET A 1 395 ? 15.878 -10.250 -17.634 1.00 98.62 395 MET A C 1
ATOM 3092 O O . MET A 1 395 ? 15.817 -11.402 -18.062 1.00 98.62 395 MET A O 1
ATOM 3096 N N . ARG A 1 396 ? 16.960 -9.483 -17.834 1.00 98.50 396 ARG A N 1
ATOM 3097 C CA . ARG A 1 396 ? 18.152 -9.950 -18.575 1.00 98.50 396 ARG A CA 1
ATOM 3098 C C . ARG A 1 396 ? 18.806 -11.178 -17.944 1.00 98.50 396 ARG A C 1
ATOM 3100 O O . ARG A 1 396 ? 19.355 -12.013 -18.658 1.00 98.50 396 ARG A O 1
ATOM 3107 N N . ARG A 1 397 ? 18.711 -11.326 -16.621 1.00 98.19 397 ARG A N 1
ATOM 3108 C CA . ARG A 1 397 ? 19.197 -12.507 -15.884 1.00 98.19 397 ARG A CA 1
ATOM 3109 C C . ARG A 1 397 ? 18.284 -13.733 -16.020 1.00 98.19 397 ARG A C 1
ATOM 3111 O O . ARG A 1 397 ? 18.651 -14.797 -15.517 1.00 98.19 397 ARG A O 1
ATOM 3118 N N . GLY A 1 398 ? 17.140 -13.603 -16.697 1.00 98.44 398 GLY A N 1
ATOM 3119 C CA . GLY A 1 398 ? 16.222 -14.691 -17.038 1.00 98.44 398 GLY A CA 1
ATOM 3120 C C . GLY A 1 398 ? 15.037 -14.870 -16.086 1.00 98.44 398 GLY A C 1
ATOM 3121 O O . GLY A 1 398 ? 14.369 -15.902 -16.159 1.00 98.44 398 GLY A O 1
ATOM 3122 N N . HIS A 1 399 ? 14.765 -13.907 -15.199 1.00 98.69 399 HIS A N 1
ATOM 3123 C CA . HIS A 1 399 ? 13.615 -13.938 -14.286 1.00 98.69 399 HIS A CA 1
ATOM 3124 C C . HIS A 1 399 ? 12.444 -13.114 -14.823 1.00 98.69 399 HIS A C 1
ATOM 3126 O O . HIS A 1 399 ? 12.636 -12.122 -15.524 1.00 98.69 399 HIS A O 1
ATOM 3132 N N . LYS A 1 400 ? 11.217 -13.487 -14.451 1.00 98.56 400 LYS A N 1
ATOM 3133 C CA . LYS A 1 400 ? 10.030 -12.674 -14.751 1.00 98.56 400 LYS A CA 1
ATOM 3134 C C . LYS A 1 400 ? 9.913 -11.517 -13.764 1.00 98.56 400 LYS A C 1
ATOM 3136 O O . LYS A 1 400 ? 10.231 -11.673 -12.585 1.00 98.56 400 LYS A O 1
ATOM 3141 N N . VAL A 1 401 ? 9.384 -10.393 -14.237 1.00 98.56 401 VAL A N 1
ATOM 3142 C CA . VAL A 1 401 ? 9.027 -9.241 -13.403 1.00 98.56 401 VAL A CA 1
ATOM 3143 C C . VAL A 1 401 ? 7.562 -8.878 -13.643 1.00 98.56 401 VAL A C 1
ATOM 3145 O O . VAL A 1 401 ? 7.099 -8.919 -14.784 1.00 98.56 401 VAL A O 1
ATOM 3148 N N . ARG A 1 402 ? 6.836 -8.545 -12.573 1.00 98.62 402 ARG A N 1
ATOM 3149 C CA . ARG A 1 402 ? 5.465 -8.021 -12.616 1.00 98.62 402 ARG A CA 1
ATOM 3150 C C . ARG A 1 402 ? 5.488 -6.488 -12.620 1.00 98.62 402 ARG A C 1
ATOM 3152 O O . ARG A 1 402 ? 6.058 -5.886 -11.705 1.00 98.62 402 ARG A O 1
ATOM 3159 N N . PHE A 1 403 ? 4.838 -5.889 -13.615 1.00 98.50 403 PHE A N 1
ATOM 3160 C CA . PHE A 1 403 ? 4.645 -4.441 -13.776 1.00 98.50 403 PHE A CA 1
ATOM 3161 C C . PHE A 1 403 ? 3.155 -4.071 -13.785 1.00 98.50 403 PHE A C 1
ATOM 3163 O O . PHE A 1 403 ? 2.297 -4.954 -13.780 1.00 98.50 403 PHE A O 1
ATOM 3170 N N . ALA A 1 404 ? 2.840 -2.776 -13.729 1.00 97.62 404 ALA A N 1
ATOM 3171 C CA . ALA A 1 404 ? 1.458 -2.318 -13.845 1.00 97.62 404 ALA A CA 1
ATOM 3172 C C . ALA A 1 404 ? 0.869 -2.723 -15.205 1.00 97.62 404 ALA A C 1
ATOM 3174 O O . ALA A 1 404 ? 1.606 -2.828 -16.189 1.00 97.62 404 ALA A O 1
ATOM 3175 N N . LYS A 1 405 ? -0.455 -2.917 -15.281 1.00 97.81 405 LYS A N 1
ATOM 3176 C CA . LYS A 1 405 ? -1.136 -3.352 -16.516 1.00 97.81 405 LYS A CA 1
ATOM 3177 C C . LYS A 1 405 ? -0.825 -2.452 -17.712 1.00 97.81 405 LYS A C 1
ATOM 3179 O O . LYS A 1 405 ? -0.717 -2.949 -18.822 1.00 97.81 405 LYS A O 1
ATOM 3184 N N . THR A 1 406 ? -0.654 -1.151 -17.490 1.00 95.44 406 THR A N 1
ATOM 3185 C CA . THR A 1 406 ? -0.304 -0.205 -18.556 1.00 95.44 406 THR A CA 1
ATOM 3186 C C . THR A 1 406 ? 1.058 -0.468 -19.206 1.00 95.44 406 THR A C 1
ATOM 3188 O O . THR A 1 406 ? 1.314 0.046 -20.290 1.00 95.44 406 THR A O 1
ATOM 3191 N N . SER A 1 407 ? 1.929 -1.254 -18.571 1.00 92.50 407 SER A N 1
ATOM 3192 C CA . SER A 1 407 ? 3.224 -1.660 -19.125 1.00 92.50 407 SER A CA 1
ATOM 3193 C C . SER A 1 407 ? 3.136 -2.951 -19.953 1.00 92.50 407 SER A C 1
ATOM 3195 O O . SER A 1 407 ? 4.173 -3.456 -20.367 1.00 92.50 407 SER A O 1
ATOM 3197 N N . TYR A 1 408 ? 1.933 -3.493 -20.175 1.00 91.94 408 TYR A N 1
ATOM 3198 C CA . TYR A 1 408 ? 1.660 -4.660 -21.024 1.00 91.94 408 TYR A CA 1
ATOM 3199 C C . TYR A 1 408 ? 0.73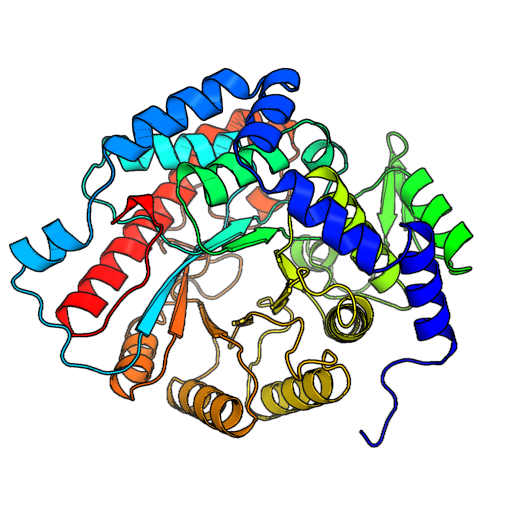7 -4.307 -22.201 1.00 91.94 408 TYR A C 1
ATOM 3201 O O . TYR A 1 408 ? 0.186 -3.171 -22.222 1.00 91.94 408 TYR A O 1
#

Sequence (408 aa):
MHFKLLSTRDLKAMDALIDSYGGAEEISKQIESLRDYETRKSIAGEKGFGEMLEKAEEYVKDFAKVEDFVEKNGIAFTKKGICTAQVSGFQGARPTFECVRRVAENGDVLFPTEMISVVGLTDEYVYSGDLISALAMAENILGASKFCSTNLLGTPLPEERFARVEKVTGEKFERADVGNGLSQIILKNMGTAFGNFGGIEVGNNNHLVYLDGITRTALTTGANFFLNPSWSTIVAACYYAREISNLSFKISMLLSTQNIIQFRMLLNIFKEYLRDDGTTPIYEINIGNAVTPETFIQCSQELEASGLSIFLAAHIRINPDLGMANFNWTESAFKVLDAGHDLTIKYESDGESRPYDTMEAYFLSDEERNEKAYLIGDVIYHKCIRCDKDTKEIMRRGHKVRFAKTSY

Foldseek 3Di:
DVDDLDDPLLLLLLQLLQVVCVHLVNLLVLLVVQLDLVNLLVLLVVLPCNVLLVVLLVLLLLAAAPVCLCVVLVFAQPFFAEEAFEEELDAWQLLQSLLSNVRSVVSHFFFGQEYEYLAALEVCCQNSSGHLNSSSSRCPRLNRPYYAYEHWLFDWYAPVLQVVSCVRSVDDACWDDPDPNTIGGADDDDPDPCSNGVPLDPPDSSLSVVVSSQSSSSSRRSHAEYEDQYPSNLLSVQQSCLSNPRHAYEYDLNLAAAAVVSLVVSLVSQQVRHHPVRETSYAEGEHYLNDALVRVLVSQVVCVVSVYNHAYEYEQDAAVQVHPQPRGCLVSVLVNVNVNHYYYYYYLFLRPNAVCSDPVVNPDDPVVCNVCSNRSSVRSSSSSVSSRVSVSVVSNVNHHYDGRPSND

Secondary structure (DSSP, 8-state):
--S-SS-HHHHHHHHHHHHTTT-HHHHHHHHHHTTSHHHHHHHHHHTT-HHHHHHHHHHGGG---HHHHHHHTT----S--EEEEEEEEE-SHHHHHHHHHHHHHHSSPPPBSEEEE-----HHHHHSSHHHHHHIIIIIIS--SEEEEEPPTT--EEHHHHHHHHHHH-----EEEEETTEEEE---S--SHHHHHTTS---TTTHHHHHHHHHHHHHHH---EEEE-SHHHHHHHHHHTTS-TT-EEEE-GGG-B-SHHHHHHHHHHHHHT--TTS--SEEEEEEPTT--HHHHHHHHHHHHHHT---EEEEEEE--TTTS-TT---HHHHHHHHHTT--EEEEES--SS--TT-SSGGGG--HHHHHHTHHHHHHHHHHHHHHHHHHHHHHHHTT-EEEB-GGG-

Radius of gyration: 20.46 Å; chains: 1; bounding box: 47×49×55 Å